Protein AF-0000000084923342 (afdb_homodimer)

InterPro domains:
  IPR000594 THIF-type NAD/FAD binding fold [PF00899] (12-264)
  IPR035985 Ubiquitin-activating enzyme-like [SSF69572] (10-257)
  IPR045886 ThiF/MoeB/HesA family [PTHR43267] (3-152)

Sequence (580 aa):
MDSDSLIRNEFARNIGLLTVEEQKRLLASRVAVAGAGGVGGIHVLTLARLGVGCFTIADHDSFDVVNISRQFGAFHSTLNRNKAQVLAEMVKDINPNAEVRVMEEGVTEDNINAFLDGVDVYVDSIDFFEIDMRRLIFNSCRAKGIYALTAAPLGFGATLQVFDPEGMSFDDYFGIDDQTPPLEKIAAFAAGLTPNPYHLSYMDASRVSFKRRTGPAVSPACTLAASLVATEIVKILTGKGELRPIPCYLQFDMLLNKVKMGKIALGAKSPSQKKKRRLIMENLLMKSEDMDSDSLIRNEFARNIGLLTVEEQKRLLASRVAVAGAGGVGGIHVLTLARLGVGCFTIADHDSFDVVNISRQFGAFHSTLNRNKAQVLAEMVKDINPNAEVRVMEEGVTEDNINAFLDGVDVYVDSIDFFEIDMRRLIFNSCRAKGIYALTAAPLGFGATLQVFDPEGMSFDDYFGIDDQTPPLEKIAAFAAGLTPNPYHLSYMDASRVSFKRRTGPAVSPACTLAASLVATEIVKILTGKGELRPIPCYLQFDMLLNKVKMGKIALGAKSPSQKKKRRLIMENLLMKSED

Secondary structure (DSSP, 8-state):
--HHHHHHTTTGGGBTTB-HHHHHHHHH-EEEEE--STTHHHHHHHHHHHT--EEEEE---B--GGGTTT-TT--GGGTTSBHHHHHHHHHHHH-TT-EEEEETT---TTTHHHHTTT-SEEEE---TT-HHHHHHHHHHHHHHT-EEEEEEEETTEEEEEEE-TTSS-HHHHHT--TTS-HHHHHHHHHHHH-SS-GGGGTS-GGG-BTTTTB----HHHHHHHHHHHHHHHHHHHH--S----TTEEEEEETTTTEEEEEE-TTGGGSHHHHHHHHHHHHHHHHHHH-/--HHHHHHTTTGGGBTTB-HHHHHHHHH-EEEEE--STTHHHHHHHHHHHT--EEEEE---B--GGGTTT-TT--GGGTTSBHHHHHHHHHHHH-TT-EEEEETT---TTTHHHHTTT-SEEEE---TT-HHHHHHHHHHHHHHT-EEEEEEEETTEEEEEEE-TTSS-HHHHHT--TTS-HHHHHHHHHHHH-SS-GGGGTS-GGG-BTTTTB----HHHHHHHHHHHHHHHHHHHH--S----TTEEEEEETTTTEEEEEE-TTGGGSHHHHHHHHHHHHHHHHHHH-

Radius of gyration: 22.82 Å; Cα contacts (8 Å, |Δi|>4): 1281; chains: 2; bounding box: 56×69×52 Å

Nearest PDB structures (foldseek):
  1zud-assembly3_1  TM=8.697E-01  e=1.879E-18  Escherichia coli K-12
  1zud-assembly2_3  TM=8.641E-01  e=1.504E-18  Escherichia coli K-12
  1zfn-assembly1_A  TM=8.541E-01  e=3.100E-18  Escherichia coli
  1zkm-assembly2_D  TM=8.697E-01  e=1.557E-17  Escherichia coli
  6yub-assembly1_A  TM=6.635E-01  e=5.884E-14  Thermochaetoides thermophila

Foldseek 3Di:
DPLVVCCVPLVVVLDPVDPSVLLVLQLVAEEEEFDQAQQNLLLLLLSLSNRRAEYEYFDQDFDDPVRVQGRPLDDPVRGPHQRQVSSVVVSCVSPVRGHYHYHNNTDDPVCLCVSCVRHQEYEYDDQLLPLVRVLVNQLVCLVVQHKYKYWDQAALKIKIAIDGSVDDGPCQQLVDDPPQDSLLSSLSSVLSRPVPRPNVVPADCVQCDPPVSDDDDGNNRSNNSSVVVSVVVSCSSRVPDDDDHPVWMWMARPVVGDIDTDGDPRRCPDPSSVVSSVVSSVVVVVVVVD/DPLVVCCVPLVVVCDPVDPSVLLVLQLVAEEEEFDQAQQNLLLLLLSLSNRRAEYEYFDQDFDDPVRVQGRPLDDPVRGPHQRQVSSVVVSCVSPVRGHYHYHNNTDDPVCLCVSCVRHQEYEYDDQLLPLVRVLVNQLVCLVVQHKYWYWDQAALKIKIAIDGSVDDGPCQQLVDDPPQDSLLSSLSSVLSRPVPRPNVVPADCVQCDPPVSDDDDGNNRSNNSSVVVSVVVSCSSRVPDDDDHPVWMWMARPVVGDIDTDGDPRRCPRPSSVVSSVVSSVVVVVVVVD

pLDDT: mean 95.87, std 6.45, range [53.84, 98.94]

Structure (mmCIF, N/CA/C/O backbone):
data_AF-0000000084923342-model_v1
#
loop_
_entity.id
_entity.type
_entity.pdbx_description
1 polymer 'ThiF family protein'
#
loop_
_atom_site.group_PDB
_atom_site.id
_atom_site.type_symbol
_atom_site.label_atom_id
_atom_site.label_alt_id
_atom_site.label_comp_id
_atom_site.label_asym_id
_atom_site.label_entity_id
_atom_site.label_seq_id
_atom_site.pdbx_PDB_ins_code
_atom_site.Cartn_x
_atom_site.Cartn_y
_atom_site.Cartn_z
_atom_site.occupancy
_atom_site.B_iso_or_equiv
_atom_site.auth_seq_id
_atom_site.auth_comp_id
_atom_site.auth_asym_id
_atom_site.auth_atom_id
_atom_site.pdbx_PDB_model_num
ATOM 1 N N . MET A 1 1 ? -26.172 11.008 -5.848 1 64.75 1 MET A N 1
ATOM 2 C CA . MET A 1 1 ? -25.391 9.93 -6.457 1 64.75 1 MET A CA 1
ATOM 3 C C . MET A 1 1 ? -26.125 8.594 -6.32 1 64.75 1 MET A C 1
ATOM 5 O O . MET A 1 1 ? -26.828 8.367 -5.336 1 64.75 1 MET A O 1
ATOM 9 N N . ASP A 1 2 ? -26.344 7.855 -7.363 1 88.62 2 ASP A N 1
ATOM 10 C CA . ASP A 1 2 ? -26.938 6.527 -7.277 1 88.62 2 ASP A CA 1
ATOM 11 C C . ASP A 1 2 ? -26 5.547 -6.578 1 88.62 2 ASP A C 1
ATOM 13 O O . ASP A 1 2 ? -25.328 4.754 -7.238 1 88.62 2 ASP A O 1
ATOM 17 N N . SER A 1 3 ? -26.031 5.59 -5.215 1 94.31 3 SER A N 1
ATOM 18 C CA . SER A 1 3 ? -25.125 4.809 -4.375 1 94.31 3 SER A CA 1
ATOM 19 C C . SER A 1 3 ? -25.359 3.312 -4.555 1 94.31 3 SER A C 1
ATOM 21 O O . SER A 1 3 ? -24.406 2.525 -4.551 1 94.31 3 SER A O 1
ATOM 23 N N . ASP A 1 4 ? -26.578 3.01 -4.758 1 96.56 4 ASP A N 1
ATOM 24 C CA . ASP A 1 4 ? -26.906 1.597 -4.91 1 96.56 4 ASP A CA 1
ATOM 25 C C . ASP A 1 4 ? -26.281 1.013 -6.168 1 96.56 4 ASP A C 1
ATOM 27 O O . ASP A 1 4 ? -25.75 -0.101 -6.141 1 96.56 4 ASP A O 1
ATOM 31 N N . SER A 1 5 ? -26.406 1.776 -7.188 1 97 5 SER A N 1
ATOM 32 C CA . SER A 1 5 ? -25.797 1.326 -8.438 1 97 5 SER A CA 1
ATOM 33 C C . SER A 1 5 ? -24.297 1.177 -8.297 1 97 5 SER A C 1
ATOM 35 O O . SER A 1 5 ? -23.719 0.19 -8.758 1 97 5 SER A O 1
ATOM 37 N N . LEU A 1 6 ? -23.625 2.113 -7.695 1 97.94 6 LEU A N 1
ATOM 38 C CA . LEU A 1 6 ? -22.188 2.068 -7.484 1 97.94 6 LEU A CA 1
ATOM 39 C C . LEU A 1 6 ? -21.797 0.848 -6.656 1 97.94 6 LEU A C 1
ATOM 41 O O . LEU A 1 6 ? -20.812 0.168 -6.965 1 97.94 6 LEU A O 1
ATOM 45 N N . ILE A 1 7 ? -22.547 0.551 -5.629 1 98.19 7 ILE A N 1
ATOM 46 C CA . ILE A 1 7 ? -22.25 -0.54 -4.707 1 98.19 7 ILE A CA 1
ATOM 47 C C . ILE A 1 7 ? -22.438 -1.88 -5.414 1 98.19 7 ILE A C 1
ATOM 49 O O . ILE A 1 7 ? -21.688 -2.828 -5.168 1 98.19 7 ILE A O 1
ATOM 53 N N . ARG A 1 8 ? -23.328 -1.934 -6.383 1 96.81 8 ARG A N 1
ATOM 54 C CA . ARG A 1 8 ? -23.609 -3.18 -7.094 1 96.81 8 ARG A CA 1
ATOM 55 C C . ARG A 1 8 ? -22.609 -3.396 -8.227 1 96.81 8 ARG A C 1
ATOM 57 O O . ARG A 1 8 ? -22.484 -4.508 -8.742 1 96.81 8 ARG A O 1
ATOM 64 N N . ASN A 1 9 ? -21.922 -2.355 -8.594 1 97.31 9 ASN A N 1
ATOM 65 C CA . ASN A 1 9 ? -21.016 -2.436 -9.727 1 97.31 9 ASN A CA 1
ATOM 66 C C . ASN A 1 9 ? -19.578 -2.133 -9.32 1 97.31 9 ASN A C 1
ATOM 68 O O . ASN A 1 9 ? -18.828 -3.039 -8.961 1 97.31 9 ASN A O 1
ATOM 72 N N . GLU A 1 10 ? -19.172 -0.876 -9.25 1 97.94 10 GLU A N 1
ATOM 73 C CA . GLU A 1 10 ? -17.781 -0.475 -9.016 1 97.94 10 GLU A CA 1
ATOM 74 C C . GLU A 1 10 ? -17.281 -0.995 -7.676 1 97.94 10 GLU A C 1
ATOM 76 O O . GLU A 1 10 ? -16.109 -1.378 -7.555 1 97.94 10 GLU A O 1
ATOM 81 N N . PHE A 1 11 ? -18.188 -1.015 -6.699 1 98.44 11 PHE A N 1
ATOM 82 C CA . PHE A 1 11 ? -17.688 -1.27 -5.352 1 98.44 11 PHE A CA 1
ATOM 83 C C . PHE A 1 11 ? -18.281 -2.559 -4.793 1 98.44 11 PHE A C 1
ATOM 85 O O . PHE A 1 11 ? -18.281 -2.771 -3.58 1 98.44 11 PHE A O 1
ATOM 92 N N . ALA A 1 12 ? -18.75 -3.42 -5.711 1 97.5 12 ALA A N 1
ATOM 93 C CA . ALA A 1 12 ? -19.391 -4.672 -5.336 1 97.5 12 ALA A CA 1
ATOM 94 C C . ALA A 1 12 ? -18.453 -5.57 -4.547 1 97.5 12 ALA A C 1
ATOM 96 O O . ALA A 1 12 ? -18.859 -6.258 -3.613 1 97.5 12 ALA A O 1
ATOM 97 N N . ARG A 1 13 ? -17.203 -5.504 -4.84 1 96.88 13 ARG A N 1
ATOM 98 C CA . ARG A 1 13 ? -16.234 -6.438 -4.273 1 96.88 13 ARG A CA 1
ATOM 99 C C . ARG A 1 13 ? -15.836 -6.027 -2.859 1 96.88 13 ARG A C 1
ATOM 101 O O . ARG A 1 13 ? -15.242 -6.816 -2.119 1 96.88 13 ARG A O 1
ATOM 108 N N . ASN A 1 14 ? -16.188 -4.797 -2.473 1 98.31 14 ASN A N 1
ATOM 109 C CA . ASN A 1 14 ? -15.961 -4.379 -1.094 1 98.31 14 ASN A CA 1
ATOM 110 C C . ASN A 1 14 ? -16.906 -5.086 -0.129 1 98.31 14 ASN A C 1
ATOM 112 O O . ASN A 1 14 ? -16.625 -5.199 1.062 1 98.31 14 ASN A O 1
ATOM 116 N N . ILE A 1 15 ? -18.109 -5.48 -0.692 1 97.81 15 ILE A N 1
ATOM 117 C CA . ILE A 1 15 ? -19.172 -6 0.147 1 97.81 15 ILE A CA 1
ATOM 118 C C . ILE A 1 15 ? -18.797 -7.387 0.667 1 97.81 15 ILE A C 1
ATOM 120 O O . ILE A 1 15 ? -18.406 -8.258 -0.107 1 97.81 15 ILE A O 1
ATOM 124 N N . GLY A 1 16 ? -18.938 -7.613 1.896 1 97.31 16 GLY A N 1
ATOM 125 C CA . GLY A 1 16 ? -18.453 -8.758 2.641 1 97.31 16 GLY A CA 1
ATOM 126 C C . GLY A 1 16 ? -17.406 -8.391 3.684 1 97.31 16 GLY A C 1
ATOM 127 O O . GLY A 1 16 ? -17.297 -9.062 4.711 1 97.31 16 GLY A O 1
ATOM 128 N N . LEU A 1 17 ? -16.641 -7.387 3.322 1 98.38 17 LEU A N 1
ATOM 129 C CA . LEU A 1 17 ? -15.742 -6.781 4.297 1 98.38 17 LEU A CA 1
ATOM 130 C C . LEU A 1 17 ? -16.328 -5.48 4.84 1 98.38 17 LEU A C 1
ATOM 132 O O . LEU A 1 17 ? -15.984 -5.059 5.949 1 98.38 17 LEU A O 1
ATOM 136 N N . LEU A 1 18 ? -17.062 -4.863 4.027 1 98.31 18 LEU A N 1
ATOM 137 C CA . LEU A 1 18 ? -17.953 -3.762 4.391 1 98.31 18 LEU A CA 1
ATOM 138 C C . LEU A 1 18 ? -19.406 -4.148 4.188 1 98.31 18 LEU A C 1
ATOM 140 O O . LEU A 1 18 ? -19.734 -4.883 3.252 1 98.31 18 LEU A O 1
ATOM 144 N N . THR A 1 19 ? -20.266 -3.686 5.07 1 97.81 19 THR A N 1
ATOM 145 C CA . THR A 1 19 ? -21.688 -3.801 4.801 1 97.81 19 THR A CA 1
ATOM 146 C C . THR A 1 19 ? -22.125 -2.764 3.775 1 97.81 19 THR A C 1
ATOM 148 O O . THR A 1 19 ? -21.406 -1.803 3.504 1 97.81 19 THR A O 1
ATOM 151 N N . VAL A 1 20 ? -23.281 -3 3.26 1 97.94 20 VAL A N 1
ATOM 152 C CA . VAL A 1 20 ? -23.844 -2.041 2.32 1 97.94 20 VAL A CA 1
ATOM 153 C C . VAL A 1 20 ? -23.969 -0.671 2.988 1 97.94 20 VAL A C 1
ATOM 155 O O . VAL A 1 20 ? -23.656 0.352 2.377 1 97.94 20 VAL A O 1
ATOM 158 N N . GLU A 1 21 ? -24.359 -0.654 4.215 1 98 21 GLU A N 1
ATOM 159 C CA . GLU A 1 21 ? -24.516 0.596 4.949 1 98 21 GLU A CA 1
ATOM 160 C C . GLU A 1 21 ? -23.188 1.288 5.164 1 98 21 GLU A C 1
ATOM 162 O O . GLU A 1 21 ? -23.078 2.51 5.035 1 98 21 GLU A O 1
ATOM 167 N N . GLU A 1 22 ? -22.234 0.546 5.52 1 98.5 22 GLU A N 1
ATOM 168 C CA . GLU A 1 22 ? -20.906 1.099 5.688 1 98.5 22 GLU A CA 1
ATOM 169 C C . GLU A 1 22 ? -20.375 1.684 4.379 1 98.5 22 GLU A C 1
ATOM 171 O O . GLU A 1 22 ? -19.766 2.756 4.371 1 98.5 22 GLU A O 1
ATOM 176 N N . GLN A 1 23 ? -20.609 1.006 3.273 1 98.69 23 GLN A N 1
ATOM 177 C CA . GLN A 1 23 ? -20.188 1.503 1.966 1 98.69 23 GLN A CA 1
ATOM 178 C C . GLN A 1 23 ? -20.922 2.797 1.611 1 98.69 23 GLN A C 1
ATOM 180 O O . GLN A 1 23 ? -20.312 3.723 1.062 1 98.69 23 GLN A O 1
ATOM 185 N N . LYS A 1 24 ? -22.172 2.826 1.906 1 98.56 24 LYS A N 1
ATOM 186 C CA . LYS A 1 24 ? -22.938 4.051 1.677 1 98.56 24 LYS A CA 1
ATOM 187 C C . LYS A 1 24 ? -22.344 5.215 2.477 1 98.56 24 LYS A C 1
ATOM 189 O O . LYS A 1 24 ? -22.281 6.344 1.984 1 98.56 24 LYS A O 1
ATOM 194 N N . ARG A 1 25 ? -21.938 4.902 3.672 1 98.5 25 ARG A N 1
ATOM 195 C CA . ARG A 1 25 ? -21.328 5.926 4.508 1 98.5 25 ARG A CA 1
ATOM 196 C C . ARG A 1 25 ? -20.047 6.449 3.873 1 98.5 25 ARG A C 1
ATOM 198 O O . ARG A 1 25 ? -19.797 7.656 3.861 1 98.5 25 ARG A O 1
ATOM 205 N N . LEU A 1 26 ? -19.234 5.586 3.365 1 98.81 26 LEU A N 1
ATOM 206 C CA . LEU A 1 26 ? -18.016 6.004 2.689 1 98.81 26 LEU A CA 1
ATOM 207 C C . LEU A 1 26 ? -18.328 6.883 1.484 1 98.81 26 LEU A C 1
ATOM 209 O O . LEU A 1 26 ? -17.719 7.934 1.296 1 98.81 26 LEU A O 1
ATOM 213 N N . LEU A 1 27 ? -19.281 6.465 0.716 1 98.75 27 LEU A N 1
ATOM 214 C CA . LEU A 1 27 ? -19.656 7.18 -0.501 1 98.75 27 LEU A CA 1
ATOM 215 C C . LEU A 1 27 ? -20.172 8.578 -0.175 1 98.75 27 LEU A C 1
ATOM 217 O O . LEU A 1 27 ? -20.016 9.5 -0.974 1 98.75 27 LEU A O 1
ATOM 221 N N . ALA A 1 28 ? -20.688 8.727 0.998 1 98.38 28 ALA A N 1
ATOM 222 C CA . ALA A 1 28 ? -21.297 9.992 1.403 1 98.38 28 ALA A CA 1
ATOM 223 C C . ALA A 1 28 ? -20.312 10.867 2.158 1 98.38 28 ALA A C 1
ATOM 225 O O . ALA A 1 28 ? -20.578 12.031 2.441 1 98.38 28 ALA A O 1
ATOM 226 N N . SER A 1 29 ? -19.156 10.352 2.473 1 98.81 29 SER A N 1
ATOM 227 C CA . SER A 1 29 ? -18.188 11.062 3.314 1 98.81 29 SER A CA 1
ATOM 228 C C . SER A 1 29 ? -17.219 11.875 2.475 1 98.81 29 SER A C 1
ATOM 230 O O . SER A 1 29 ? -16.953 11.539 1.318 1 98.81 29 SER A O 1
ATOM 232 N N . ARG A 1 30 ? -16.703 12.969 3.062 1 98.94 30 ARG A N 1
ATOM 233 C CA . ARG A 1 30 ? -15.688 13.805 2.436 1 98.94 30 ARG A CA 1
ATOM 234 C C . ARG A 1 30 ? -14.359 13.703 3.174 1 98.94 30 ARG A C 1
ATOM 236 O O . ARG A 1 30 ? -14.297 13.93 4.383 1 98.94 30 ARG A O 1
ATOM 243 N N . VAL A 1 31 ? -13.312 13.344 2.502 1 98.94 31 VAL A N 1
ATOM 244 C CA . VAL A 1 31 ? -11.953 13.281 3.025 1 98.94 31 VAL A CA 1
ATOM 245 C C . VAL A 1 31 ? -11.125 14.43 2.459 1 98.94 31 VAL A C 1
ATOM 247 O O . VAL A 1 31 ? -11.055 14.617 1.24 1 98.94 31 VAL A O 1
ATOM 250 N N . ALA A 1 32 ? -10.562 15.234 3.334 1 98.94 32 ALA A N 1
ATOM 251 C CA . ALA A 1 32 ? -9.633 16.281 2.918 1 98.94 32 ALA A CA 1
ATOM 252 C C . ALA A 1 32 ? -8.188 15.781 2.955 1 98.94 32 ALA A C 1
ATOM 254 O O . ALA A 1 32 ? -7.785 15.109 3.906 1 98.94 32 ALA A O 1
ATOM 255 N N . VAL A 1 33 ? -7.465 16.062 1.906 1 98.94 33 VAL A N 1
ATOM 256 C CA . VAL A 1 33 ? -6.062 15.672 1.797 1 98.94 33 VAL A CA 1
ATOM 257 C C . VAL A 1 33 ? -5.211 16.891 1.469 1 98.94 33 VAL A C 1
ATOM 259 O O . VAL A 1 33 ? -5.398 17.531 0.427 1 98.94 33 VAL A O 1
ATOM 262 N N . ALA A 1 34 ? -4.332 17.266 2.354 1 98.81 34 ALA A N 1
ATOM 263 C CA . ALA A 1 34 ? -3.359 18.328 2.092 1 98.81 34 ALA A CA 1
ATOM 264 C C . ALA A 1 34 ? -2.01 17.75 1.68 1 98.81 34 ALA A C 1
ATOM 266 O O . ALA A 1 34 ? -1.365 17.047 2.463 1 98.81 34 ALA A O 1
ATOM 267 N N . GLY A 1 35 ? -1.572 18.062 0.511 1 98.31 35 GLY A N 1
ATOM 268 C CA . GLY A 1 35 ? -0.416 17.422 -0.091 1 98.31 35 GLY A CA 1
ATOM 269 C C . GLY A 1 35 ? -0.785 16.266 -1.005 1 98.31 35 GLY A C 1
ATOM 270 O O . GLY A 1 35 ? -1.395 15.289 -0.564 1 98.31 35 GLY A O 1
ATOM 271 N N . ALA A 1 36 ? -0.451 16.391 -2.252 1 97.94 36 ALA A N 1
ATOM 272 C CA . ALA A 1 36 ? -0.754 15.375 -3.25 1 97.94 36 ALA A CA 1
ATOM 273 C C . ALA A 1 36 ? 0.523 14.734 -3.783 1 97.94 36 ALA A C 1
ATOM 275 O O . ALA A 1 36 ? 0.591 14.352 -4.953 1 97.94 36 ALA A O 1
ATOM 276 N N . GLY A 1 37 ? 1.553 14.68 -2.904 1 95.25 37 GLY A N 1
ATOM 277 C CA . GLY A 1 37 ? 2.859 14.188 -3.314 1 95.25 37 GLY A CA 1
ATOM 278 C C . GLY A 1 37 ? 3.092 12.734 -2.949 1 95.25 37 GLY A C 1
ATOM 279 O O . GLY A 1 37 ? 2.291 11.867 -3.299 1 95.25 37 GLY A O 1
ATOM 280 N N . GLY A 1 38 ? 4.141 12.422 -2.176 1 91.81 38 GLY A N 1
ATOM 281 C CA . GLY A 1 38 ? 4.645 11.094 -1.876 1 91.81 38 GLY A CA 1
ATOM 282 C C . GLY A 1 38 ? 3.58 10.156 -1.341 1 91.81 38 GLY A C 1
ATOM 283 O O . GLY A 1 38 ? 3.445 9.023 -1.813 1 91.81 38 GLY A O 1
ATOM 284 N N . VAL A 1 39 ? 2.848 10.625 -0.415 1 96.38 39 VAL A N 1
ATOM 285 C CA . VAL A 1 39 ? 1.843 9.727 0.135 1 96.38 39 VAL A CA 1
ATOM 286 C C . VAL A 1 39 ? 0.447 10.203 -0.256 1 96.38 39 VAL A C 1
ATOM 288 O O . VAL A 1 39 ? -0.495 9.406 -0.319 1 96.38 39 VAL A O 1
ATOM 291 N N . GLY A 1 40 ? 0.278 11.461 -0.609 1 98.5 40 GLY A N 1
ATOM 292 C CA . GLY A 1 40 ? -1.039 11.992 -0.912 1 98.5 40 GLY A CA 1
ATOM 293 C C . GLY A 1 40 ? -1.711 11.305 -2.082 1 98.5 40 GLY A C 1
ATOM 294 O O . GLY A 1 40 ? -2.9 10.984 -2.023 1 98.5 40 GLY A O 1
ATOM 295 N N . GLY A 1 41 ? -0.97 11.133 -3.137 1 98.69 41 GLY A N 1
ATOM 296 C CA . GLY A 1 41 ? -1.519 10.492 -4.316 1 98.69 41 GLY A CA 1
ATOM 297 C C . GLY A 1 41 ? -2.059 9.102 -4.039 1 98.69 41 GLY A C 1
ATOM 298 O O . GLY A 1 41 ? -3.219 8.805 -4.336 1 98.69 41 GLY A O 1
ATOM 299 N N . ILE A 1 42 ? -1.225 8.25 -3.398 1 98.81 42 ILE A N 1
ATOM 300 C CA . ILE A 1 42 ? -1.625 6.863 -3.172 1 98.81 42 ILE A CA 1
ATOM 301 C C . ILE A 1 42 ? -2.678 6.809 -2.066 1 98.81 42 ILE A C 1
ATOM 303 O O . ILE A 1 42 ? -3.555 5.938 -2.08 1 98.81 42 ILE A O 1
ATOM 307 N N . HIS A 1 43 ? -2.732 7.758 -1.104 1 98.88 43 HIS A N 1
ATOM 308 C CA . HIS A 1 43 ? -3.855 7.871 -0.181 1 98.88 43 HIS A CA 1
ATOM 309 C C . HIS A 1 43 ? -5.168 8.062 -0.932 1 98.88 43 HIS A C 1
ATOM 311 O O . HIS A 1 43 ? -6.109 7.281 -0.751 1 98.88 43 HIS A O 1
ATOM 317 N N . VAL A 1 44 ? -5.172 9.055 -1.801 1 98.94 44 VAL A N 1
ATOM 318 C CA . VAL A 1 44 ? -6.383 9.461 -2.508 1 98.94 44 VAL A CA 1
ATOM 319 C C . VAL A 1 44 ? -6.875 8.312 -3.387 1 98.94 44 VAL A C 1
ATOM 321 O O . VAL A 1 44 ? -8.055 7.961 -3.357 1 98.94 44 VAL A O 1
ATOM 324 N N . LEU A 1 45 ? -5.988 7.699 -4.09 1 98.94 45 LEU A N 1
ATOM 325 C CA . LEU A 1 45 ? -6.379 6.648 -5.023 1 98.94 45 LEU A CA 1
ATOM 326 C C . LEU A 1 45 ? -6.867 5.41 -4.281 1 98.94 45 LEU A C 1
ATOM 328 O O . LEU A 1 45 ? -7.828 4.766 -4.703 1 98.94 45 LEU A O 1
ATOM 332 N N . THR A 1 46 ? -6.219 5.062 -3.18 1 98.94 46 THR A N 1
ATOM 333 C CA . THR A 1 46 ? -6.641 3.924 -2.371 1 98.94 46 THR A CA 1
ATOM 334 C C . THR A 1 46 ? -8.023 4.164 -1.773 1 98.94 46 THR A C 1
ATOM 336 O O . THR A 1 46 ? -8.875 3.275 -1.79 1 98.94 46 THR A O 1
ATOM 339 N N . LEU A 1 47 ? -8.258 5.348 -1.318 1 98.94 47 LEU A N 1
ATOM 340 C CA . LEU A 1 47 ? -9.531 5.707 -0.712 1 98.94 47 LEU A CA 1
ATOM 341 C C . LEU A 1 47 ? -10.633 5.781 -1.767 1 98.94 47 LEU A C 1
ATOM 343 O O . LEU A 1 47 ? -11.766 5.359 -1.519 1 98.94 47 LEU A O 1
ATOM 347 N N . ALA A 1 48 ? -10.273 6.344 -2.926 1 98.94 48 ALA A N 1
ATOM 348 C CA . ALA A 1 48 ? -11.25 6.395 -4.012 1 98.94 48 ALA A CA 1
ATOM 349 C C . ALA A 1 48 ? -11.703 4.992 -4.406 1 98.94 48 ALA A C 1
ATOM 351 O O . ALA A 1 48 ? -12.898 4.75 -4.602 1 98.94 48 ALA A O 1
ATOM 352 N N . ARG A 1 49 ? -10.781 4.098 -4.469 1 98.88 49 ARG A N 1
ATOM 353 C CA . ARG A 1 49 ? -11.094 2.723 -4.836 1 98.88 49 ARG A CA 1
ATOM 354 C C . ARG A 1 49 ? -11.883 2.023 -3.73 1 98.88 49 ARG A C 1
ATOM 356 O O . ARG A 1 49 ? -12.688 1.134 -4.004 1 98.88 49 ARG A O 1
ATOM 363 N N . LEU A 1 50 ? -11.68 2.469 -2.531 1 98.69 50 LEU A N 1
ATOM 364 C CA . LEU A 1 50 ? -12.414 1.919 -1.399 1 98.69 50 LEU A CA 1
ATOM 365 C C . LEU A 1 50 ? -13.859 2.408 -1.402 1 98.69 50 LEU A C 1
ATOM 367 O O . LEU A 1 50 ? -14.703 1.859 -0.694 1 98.69 50 LEU A O 1
ATOM 371 N N . GLY A 1 51 ? -14.125 3.467 -2.152 1 98.69 51 GLY A N 1
ATOM 372 C CA . GLY A 1 51 ? -15.492 3.951 -2.289 1 98.69 51 GLY A CA 1
ATOM 373 C C . GLY A 1 51 ? -15.758 5.223 -1.506 1 98.69 51 GLY A C 1
ATOM 374 O O . GLY A 1 51 ? -16.906 5.512 -1.148 1 98.69 51 GLY A O 1
ATOM 375 N N . VAL A 1 52 ? -14.758 5.969 -1.126 1 98.88 52 VAL A N 1
ATOM 376 C CA . VAL A 1 52 ? -14.977 7.328 -0.641 1 98.88 52 VAL A CA 1
ATOM 377 C C . VAL A 1 52 ? -15.531 8.195 -1.769 1 98.88 52 VAL A C 1
ATOM 379 O O . VAL A 1 52 ? -15.008 8.188 -2.885 1 98.88 52 VAL A O 1
ATOM 382 N N . GLY A 1 53 ? -16.531 8.992 -1.479 1 98.69 53 GLY A N 1
ATOM 383 C CA . GLY A 1 53 ? -17.266 9.625 -2.572 1 98.69 53 GLY A CA 1
ATOM 384 C C . GLY A 1 53 ? -16.906 11.086 -2.762 1 98.69 53 GLY A C 1
ATOM 385 O O . GLY A 1 53 ? -17.188 11.664 -3.812 1 98.69 53 GLY A O 1
ATOM 386 N N . CYS A 1 54 ? -16.328 11.703 -1.72 1 98.88 54 CYS A N 1
ATOM 387 C CA . CYS A 1 54 ? -16.031 13.125 -1.788 1 98.88 54 CYS A CA 1
ATOM 388 C C . CYS A 1 54 ? -14.609 13.398 -1.304 1 98.88 54 CYS A C 1
ATOM 390 O O . CYS A 1 54 ? -14.156 12.797 -0.327 1 98.88 54 CYS A O 1
ATOM 392 N N . PHE A 1 55 ? -13.945 14.328 -2.061 1 98.94 55 PHE A N 1
ATOM 393 C CA . PHE A 1 55 ? -12.586 14.703 -1.687 1 98.94 55 PHE A CA 1
ATOM 394 C C . PHE A 1 55 ? -12.398 16.219 -1.743 1 98.94 55 PHE A C 1
ATOM 396 O O . PHE A 1 55 ? -13.047 16.891 -2.543 1 98.94 55 PHE A O 1
ATOM 403 N N . THR A 1 56 ? -11.625 16.766 -0.869 1 98.94 56 THR A N 1
ATOM 404 C CA . THR A 1 56 ? -10.945 18.047 -1.006 1 98.94 56 THR A CA 1
ATOM 405 C C . THR A 1 56 ? -9.43 17.859 -1.047 1 98.94 56 THR A C 1
ATOM 407 O O . THR A 1 56 ? -8.836 17.406 -0.069 1 98.94 56 THR A O 1
ATOM 410 N N . ILE A 1 57 ? -8.844 18.156 -2.197 1 98.94 57 ILE A N 1
ATOM 411 C CA . ILE A 1 57 ? -7.418 17.906 -2.395 1 98.94 57 ILE A CA 1
ATOM 412 C C . ILE A 1 57 ? -6.688 19.234 -2.6 1 98.94 57 ILE A C 1
ATOM 414 O O . ILE A 1 57 ? -7.059 20.016 -3.471 1 98.94 57 ILE A O 1
ATOM 418 N N . ALA A 1 58 ? -5.688 19.453 -1.766 1 98.88 58 ALA A N 1
ATOM 419 C CA . ALA A 1 58 ? -4.941 20.703 -1.84 1 98.88 58 ALA A CA 1
ATOM 420 C C . ALA A 1 58 ? -3.461 20.453 -2.102 1 98.88 58 ALA A C 1
ATOM 422 O O . ALA A 1 58 ? -2.824 19.672 -1.386 1 98.88 58 ALA A O 1
ATOM 423 N N . ASP A 1 59 ? -2.896 21.016 -3.105 1 98.62 59 ASP A N 1
ATOM 424 C CA . ASP A 1 59 ? -1.472 21.031 -3.428 1 98.62 59 ASP A CA 1
ATOM 425 C C . ASP A 1 59 ? -1.135 22.141 -4.418 1 98.62 59 ASP A C 1
ATOM 427 O O . ASP A 1 59 ? -1.802 22.281 -5.441 1 98.62 59 ASP A O 1
ATOM 431 N N . HIS A 1 60 ? -0.108 22.875 -4.145 1 97.81 60 HIS A N 1
ATOM 432 C CA . HIS A 1 60 ? 0.223 24 -5.023 1 97.81 60 HIS A CA 1
ATOM 433 C C . HIS A 1 60 ? 1.308 23.609 -6.023 1 97.81 60 HIS A C 1
ATOM 435 O O . HIS A 1 60 ? 1.628 24.375 -6.93 1 97.81 60 HIS A O 1
ATOM 441 N N . ASP A 1 61 ? 1.906 22.406 -5.887 1 97.81 61 ASP A N 1
ATOM 442 C CA . ASP A 1 61 ? 3.037 22.016 -6.719 1 97.81 61 ASP A CA 1
ATOM 443 C C . ASP A 1 61 ? 2.566 21.281 -7.98 1 97.81 61 ASP A C 1
ATOM 445 O O . ASP A 1 61 ? 1.434 20.812 -8.039 1 97.81 61 ASP A O 1
ATOM 449 N N . SER A 1 62 ? 3.465 21.266 -8.938 1 98.69 62 SER A N 1
ATOM 450 C CA . SER A 1 62 ? 3.312 20.453 -10.133 1 98.69 62 SER A CA 1
ATOM 451 C C . SER A 1 62 ? 4.238 19.234 -10.094 1 98.69 62 SER A C 1
ATOM 453 O O . SER A 1 62 ? 5.23 19.234 -9.359 1 98.69 62 SER A O 1
ATOM 455 N N . PHE A 1 63 ? 3.891 18.234 -10.859 1 98.75 63 PHE A N 1
ATOM 456 C CA . PHE A 1 63 ? 4.734 17.047 -10.898 1 98.75 63 PHE A CA 1
ATOM 457 C C . PHE A 1 63 ? 6.035 17.328 -11.641 1 98.75 63 PHE A C 1
ATOM 459 O O . PHE A 1 63 ? 6.027 18 -12.68 1 98.75 63 PHE A O 1
ATOM 466 N N . ASP A 1 64 ? 7.047 16.875 -11.031 1 98.25 64 ASP A N 1
ATOM 467 C CA . ASP A 1 64 ? 8.383 16.875 -11.617 1 98.25 64 ASP A CA 1
ATOM 468 C C . ASP A 1 64 ? 8.898 15.453 -11.812 1 98.25 64 ASP A C 1
ATOM 470 O O . ASP A 1 64 ? 8.344 14.508 -11.266 1 98.25 64 ASP A O 1
ATOM 474 N N . VAL A 1 65 ? 9.906 15.297 -12.609 1 98.06 65 VAL A N 1
ATOM 475 C CA . VAL A 1 65 ? 10.422 13.984 -12.977 1 98.06 65 VAL A CA 1
ATOM 476 C C . VAL A 1 65 ? 10.906 13.25 -11.727 1 98.06 65 VAL A C 1
ATOM 478 O O . VAL A 1 65 ? 10.781 12.031 -11.633 1 98.06 65 VAL A O 1
ATOM 481 N N . VAL A 1 66 ? 11.406 13.969 -10.703 1 97.19 66 VAL A N 1
ATOM 482 C CA . VAL A 1 66 ? 11.961 13.359 -9.5 1 97.19 66 VAL A CA 1
ATOM 483 C C . VAL A 1 66 ? 10.836 12.773 -8.648 1 97.19 66 VAL A C 1
ATOM 485 O O . VAL A 1 66 ? 11.094 12.023 -7.703 1 97.19 66 VAL A O 1
ATOM 488 N N . ASN A 1 67 ? 9.547 13.141 -9 1 98.19 67 ASN A N 1
ATOM 489 C CA . ASN A 1 67 ? 8.406 12.656 -8.227 1 98.19 67 ASN A CA 1
ATOM 490 C C . ASN A 1 67 ? 7.984 11.258 -8.664 1 98.19 67 ASN A C 1
ATOM 492 O O . ASN A 1 67 ? 7.254 10.578 -7.945 1 98.19 67 ASN A O 1
ATOM 496 N N . ILE A 1 68 ? 8.453 10.758 -9.766 1 98.25 68 ILE A N 1
ATOM 497 C CA . ILE A 1 68 ? 7.953 9.555 -10.438 1 98.25 68 ILE A CA 1
ATOM 498 C C . ILE A 1 68 ? 8.242 8.328 -9.586 1 98.25 68 ILE A C 1
ATOM 500 O O . ILE A 1 68 ? 7.449 7.383 -9.555 1 98.25 68 ILE A O 1
ATOM 504 N N . SER A 1 69 ? 9.273 8.375 -8.773 1 98.44 69 SER A N 1
ATOM 505 C CA . SER A 1 69 ? 9.773 7.207 -8.055 1 98.44 69 SER A CA 1
ATOM 506 C C . SER A 1 69 ? 8.797 6.77 -6.965 1 98.44 69 SER A C 1
ATOM 508 O O . SER A 1 69 ? 8.836 5.625 -6.508 1 98.44 69 SER A O 1
ATOM 510 N N . ARG A 1 70 ? 7.895 7.73 -6.578 1 98.25 70 ARG A N 1
ATOM 511 C CA . ARG A 1 70 ? 7.121 7.316 -5.418 1 98.25 70 ARG A CA 1
ATOM 512 C C . ARG A 1 70 ? 5.75 7.988 -5.402 1 98.25 70 ARG A C 1
ATOM 514 O O . ARG A 1 70 ? 4.895 7.648 -4.582 1 98.25 70 ARG A O 1
ATOM 521 N N . GLN A 1 71 ? 5.539 8.992 -6.258 1 98.62 71 GLN A N 1
ATOM 522 C CA . GLN A 1 71 ? 4.258 9.695 -6.238 1 98.62 71 GLN A CA 1
ATOM 523 C C . GLN A 1 71 ? 3.305 9.125 -7.289 1 98.62 71 GLN A C 1
ATOM 525 O O . GLN A 1 71 ? 3.566 9.219 -8.492 1 98.62 71 GLN A O 1
ATOM 530 N N . PHE A 1 72 ? 2.184 8.531 -6.934 1 98.12 72 PHE A N 1
ATOM 531 C CA . PHE A 1 72 ? 1.324 7.699 -7.766 1 98.12 72 PHE A CA 1
ATOM 532 C C . PHE A 1 72 ? 0.478 8.555 -8.703 1 98.12 72 PHE A C 1
ATOM 534 O O . PHE A 1 72 ? -0.229 8.031 -9.562 1 98.12 72 PHE A O 1
ATOM 541 N N . GLY A 1 73 ? 0.571 9.781 -8.773 1 98.31 73 GLY A N 1
ATOM 542 C CA . GLY A 1 73 ? 0.009 10.656 -9.781 1 98.31 73 GLY A CA 1
ATOM 543 C C . GLY A 1 73 ? 1.03 11.125 -10.805 1 98.31 73 GLY A C 1
ATOM 544 O O . GLY A 1 73 ? 0.672 11.719 -11.82 1 98.31 73 GLY A O 1
ATOM 545 N N . ALA A 1 74 ? 2.268 10.828 -10.531 1 98.81 74 ALA A N 1
ATOM 546 C CA . ALA A 1 74 ? 3.357 11.297 -11.391 1 98.81 74 ALA A CA 1
ATOM 547 C C . ALA A 1 74 ? 3.633 10.305 -12.516 1 98.81 74 ALA A C 1
ATOM 549 O O . ALA A 1 74 ? 4.02 9.156 -12.258 1 98.81 74 ALA A O 1
ATOM 550 N N . PHE A 1 75 ? 3.426 10.633 -13.688 1 98.75 75 PHE A N 1
ATOM 551 C CA . PHE A 1 75 ? 3.756 9.977 -14.945 1 98.75 75 PHE A CA 1
ATOM 552 C C . PHE A 1 75 ? 4.418 10.953 -15.914 1 98.75 75 PHE A C 1
ATOM 554 O O . PHE A 1 75 ? 4.352 12.172 -15.711 1 98.75 75 PHE A O 1
ATOM 561 N N . HIS A 1 76 ? 5.129 10.391 -16.891 1 98.75 76 HIS A N 1
ATOM 562 C CA . HIS A 1 76 ? 5.672 11.297 -17.891 1 98.75 76 HIS A CA 1
ATOM 563 C C . HIS A 1 76 ? 4.566 12.109 -18.562 1 98.75 76 HIS A C 1
ATOM 565 O O . HIS A 1 76 ? 4.766 13.281 -18.891 1 98.75 76 HIS A O 1
ATOM 571 N N . SER A 1 77 ? 3.391 11.547 -18.609 1 98.75 77 SER A N 1
ATOM 572 C CA . SER A 1 77 ? 2.26 12.211 -19.266 1 98.75 77 SER A CA 1
ATOM 573 C C . SER A 1 77 ? 1.657 13.281 -18.359 1 98.75 77 SER A C 1
ATOM 575 O O . SER A 1 77 ? 0.856 14.102 -18.812 1 98.75 77 SER A O 1
ATOM 577 N N . THR A 1 78 ? 2.014 13.32 -17.062 1 98.81 78 THR A N 1
ATOM 578 C CA . THR A 1 78 ? 1.409 14.289 -16.156 1 98.81 78 THR A CA 1
ATOM 579 C C . THR A 1 78 ? 2.447 15.297 -15.672 1 98.81 78 THR A C 1
ATOM 581 O O . THR A 1 78 ? 2.152 16.141 -14.82 1 98.81 78 THR A O 1
ATOM 584 N N . LEU A 1 79 ? 3.693 15.234 -16.203 1 98.75 79 LEU A N 1
ATOM 585 C CA . LEU A 1 79 ? 4.73 16.188 -15.82 1 98.75 79 LEU A CA 1
ATOM 586 C C . LEU A 1 79 ? 4.262 17.625 -16.047 1 98.75 79 LEU A C 1
ATOM 588 O O . LEU A 1 79 ? 3.59 17.906 -17.047 1 98.75 79 LEU A O 1
ATOM 592 N N . ASN A 1 80 ? 4.543 18.531 -15.062 1 98.75 80 ASN A N 1
ATOM 593 C CA . ASN A 1 80 ? 4.289 19.969 -15.109 1 98.75 80 ASN A CA 1
ATOM 594 C C . ASN A 1 80 ? 2.811 20.281 -14.914 1 98.75 80 ASN A C 1
ATOM 596 O O . ASN A 1 80 ? 2.393 21.438 -15.055 1 98.75 80 ASN A O 1
ATOM 600 N N . ARG A 1 81 ? 2.031 19.297 -14.609 1 98.81 81 ARG A N 1
ATOM 601 C CA . ARG A 1 81 ? 0.634 19.516 -14.25 1 98.81 81 ARG A CA 1
ATOM 602 C C . ARG A 1 81 ? 0.466 19.594 -12.742 1 98.81 81 ARG A C 1
ATOM 604 O O . ARG A 1 81 ? 1.212 18.969 -11.992 1 98.81 81 ARG A O 1
ATOM 611 N N . ASN A 1 82 ? -0.477 20.391 -12.32 1 98.88 82 ASN A N 1
ATOM 612 C CA . ASN A 1 82 ? -0.738 20.531 -10.898 1 98.88 82 ASN A CA 1
ATOM 613 C C . ASN A 1 82 ? -1.096 19.188 -10.266 1 98.88 82 ASN A C 1
ATOM 615 O O . ASN A 1 82 ? -1.939 18.453 -10.789 1 98.88 82 ASN A O 1
ATOM 619 N N . LYS A 1 83 ? -0.458 18.906 -9.164 1 98.81 83 LYS A N 1
ATOM 620 C CA . LYS A 1 83 ? -0.602 17.609 -8.516 1 98.81 83 LYS A CA 1
ATOM 621 C C . LYS A 1 83 ? -2.049 17.359 -8.102 1 98.81 83 LYS A C 1
ATOM 623 O O . LYS A 1 83 ? -2.586 16.266 -8.328 1 98.81 83 LYS A O 1
ATOM 628 N N . ALA A 1 84 ? -2.68 18.312 -7.488 1 98.88 84 ALA A N 1
ATOM 629 C CA . ALA A 1 84 ? -4.047 18.156 -7.004 1 98.88 84 ALA A CA 1
ATOM 630 C C . ALA A 1 84 ? -5.02 17.938 -8.164 1 98.88 84 ALA A C 1
ATOM 632 O O . ALA A 1 84 ? -5.934 17.109 -8.07 1 98.88 84 ALA A O 1
ATOM 633 N N . GLN A 1 85 ? -4.812 18.609 -9.227 1 98.88 85 GLN A N 1
ATOM 634 C CA . GLN A 1 85 ? -5.668 18.5 -10.398 1 98.88 85 GLN A CA 1
ATOM 635 C C . GLN A 1 85 ? -5.559 17.109 -11.023 1 98.88 85 GLN A C 1
ATOM 637 O O . GLN A 1 85 ? -6.57 16.516 -11.406 1 98.88 85 GLN A O 1
ATOM 642 N N . VAL A 1 86 ? -4.344 16.641 -11.156 1 98.88 86 VAL A N 1
ATOM 643 C CA . VAL A 1 86 ? -4.109 15.328 -11.734 1 98.88 86 VAL A CA 1
ATOM 644 C C . VAL A 1 86 ? -4.828 14.266 -10.906 1 98.88 86 VAL A C 1
ATOM 646 O O . VAL A 1 86 ? -5.508 13.398 -11.453 1 98.88 86 VAL A O 1
ATOM 649 N N . LEU A 1 87 ? -4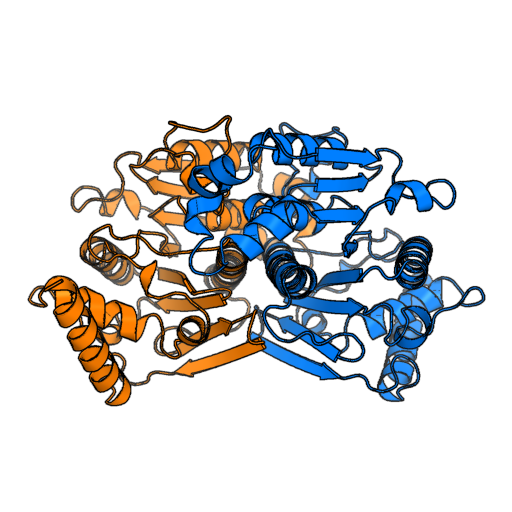.719 14.352 -9.586 1 98.88 87 LEU A N 1
ATOM 650 C CA . LEU A 1 87 ? -5.344 13.359 -8.727 1 98.88 87 LEU A CA 1
ATOM 651 C C . LEU A 1 87 ? -6.863 13.453 -8.797 1 98.88 87 LEU A C 1
ATOM 653 O O . LEU A 1 87 ? -7.555 12.438 -8.734 1 98.88 87 LEU A O 1
ATOM 657 N N . ALA A 1 88 ? -7.367 14.656 -8.891 1 98.94 88 ALA A N 1
ATOM 658 C CA . ALA A 1 88 ? -8.812 14.836 -9.047 1 98.94 88 ALA A CA 1
ATOM 659 C C . ALA A 1 88 ? -9.312 14.125 -10.305 1 98.94 88 ALA A C 1
ATOM 661 O O . ALA A 1 88 ? -10.359 13.469 -10.281 1 98.94 88 ALA A O 1
ATOM 662 N N . GLU A 1 89 ? -8.594 14.273 -11.391 1 98.88 89 GLU A N 1
ATOM 663 C CA . GLU A 1 89 ? -8.945 13.617 -12.648 1 98.88 89 GLU A CA 1
ATOM 664 C C . GLU A 1 89 ? -8.906 12.094 -12.508 1 98.88 89 GLU A C 1
ATOM 666 O O . GLU A 1 89 ? -9.781 11.398 -13.023 1 98.88 89 GLU A O 1
ATOM 671 N N . MET A 1 90 ? -7.938 11.617 -11.805 1 98.88 90 MET A N 1
ATOM 672 C CA . MET A 1 90 ? -7.824 10.18 -11.602 1 98.88 90 MET A CA 1
ATOM 673 C C . MET A 1 90 ? -8.977 9.656 -10.75 1 98.88 90 MET A C 1
ATOM 675 O O . MET A 1 90 ? -9.523 8.586 -11.023 1 98.88 90 MET A O 1
ATOM 679 N N . VAL A 1 91 ? -9.336 10.43 -9.734 1 98.94 91 VAL A N 1
ATOM 680 C CA . VAL A 1 91 ? -10.461 10.047 -8.891 1 98.94 91 VAL A CA 1
ATOM 681 C C . VAL A 1 91 ? -11.742 9.977 -9.719 1 98.94 91 VAL A C 1
ATOM 683 O O . VAL A 1 91 ? -12.516 9.023 -9.609 1 98.94 91 VAL A O 1
ATOM 686 N N . LYS A 1 92 ? -11.922 10.922 -10.555 1 98.88 92 LYS A N 1
ATOM 687 C CA . LYS A 1 92 ? -13.117 10.969 -11.406 1 98.88 92 LYS A CA 1
ATOM 688 C C . LYS A 1 92 ? -13.125 9.82 -12.406 1 98.88 92 LYS A C 1
ATOM 690 O O . LYS A 1 92 ? -14.188 9.344 -12.812 1 98.88 92 LYS A O 1
ATOM 695 N N . ASP A 1 93 ? -11.938 9.383 -12.805 1 98.88 93 ASP A N 1
ATOM 696 C CA . ASP A 1 93 ? -11.828 8.25 -13.711 1 98.88 93 ASP A CA 1
ATOM 697 C C . ASP A 1 93 ? -12.094 6.934 -12.977 1 98.88 93 ASP A C 1
ATOM 699 O O . ASP A 1 93 ? -12.422 5.922 -13.602 1 98.88 93 ASP A O 1
ATOM 703 N N . ILE A 1 94 ? -11.969 6.902 -11.672 1 98.75 94 ILE A N 1
ATOM 704 C CA . ILE A 1 94 ? -12.328 5.758 -10.844 1 98.75 94 ILE A CA 1
ATOM 705 C C . ILE A 1 94 ? -13.828 5.766 -10.57 1 98.75 94 ILE A C 1
ATOM 707 O O . ILE A 1 94 ? -14.5 4.746 -10.734 1 98.75 94 ILE A O 1
ATOM 711 N N . ASN A 1 95 ? -14.336 6.891 -10.195 1 98.5 95 ASN A N 1
ATOM 712 C CA . ASN A 1 95 ? -15.75 7.113 -9.906 1 98.5 95 ASN A CA 1
ATOM 713 C C . ASN A 1 95 ? -16.234 8.438 -10.492 1 98.5 95 ASN A C 1
ATOM 715 O O . ASN A 1 95 ? -16.109 9.484 -9.859 1 98.5 95 ASN A O 1
ATOM 719 N N . PRO A 1 96 ? -16.844 8.367 -11.609 1 98.12 96 PRO A N 1
ATOM 720 C CA . PRO A 1 96 ? -17.312 9.594 -12.273 1 98.12 96 PRO A CA 1
ATOM 721 C C . PRO A 1 96 ? -18.297 10.391 -11.422 1 98.12 96 PRO A C 1
ATOM 723 O O . PRO A 1 96 ? -18.5 11.578 -11.664 1 98.12 96 PRO A O 1
ATOM 726 N N . ASN A 1 97 ? -18.875 9.797 -10.398 1 97.62 97 ASN A N 1
ATOM 727 C CA . ASN A 1 97 ? -19.859 10.453 -9.539 1 97.62 97 ASN A CA 1
ATOM 728 C C . ASN A 1 97 ? -19.203 11.094 -8.328 1 97.62 97 ASN A C 1
ATOM 730 O O . ASN A 1 97 ? -19.859 11.773 -7.539 1 97.62 97 ASN A O 1
ATOM 734 N N . ALA A 1 98 ? -17.938 10.898 -8.164 1 98.56 98 ALA A N 1
ATOM 735 C CA . ALA A 1 98 ? -17.25 11.469 -7.008 1 98.56 98 ALA A CA 1
ATOM 736 C C . ALA A 1 98 ? -17.266 12.992 -7.059 1 98.56 98 ALA A C 1
ATOM 738 O O . ALA A 1 98 ? -17.234 13.586 -8.141 1 98.56 98 ALA A O 1
ATOM 739 N N . GLU A 1 99 ? -17.359 13.609 -5.926 1 98.69 99 GLU A N 1
ATOM 740 C CA . GLU A 1 99 ? -17.219 15.055 -5.793 1 98.69 99 GLU A CA 1
ATOM 741 C C . GLU A 1 99 ? -15.82 15.438 -5.328 1 98.69 99 GLU A C 1
ATOM 743 O O . GLU A 1 99 ? -15.414 15.094 -4.219 1 98.69 99 GLU A O 1
ATOM 748 N N . VAL A 1 100 ? -15.109 16.18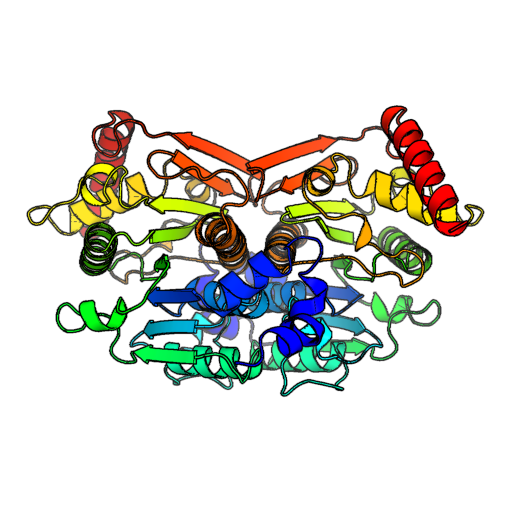8 -6.18 1 98.88 100 VAL A N 1
ATOM 749 C CA . VAL A 1 100 ? -13.734 16.531 -5.836 1 98.88 100 VAL A CA 1
ATOM 750 C C . VAL A 1 100 ? -13.547 18.047 -5.887 1 98.88 100 VAL A C 1
ATOM 752 O O . VAL A 1 100 ? -13.758 18.672 -6.934 1 98.88 100 VAL A O 1
ATOM 755 N N . ARG A 1 101 ? -13.234 18.594 -4.738 1 98.88 101 ARG A N 1
ATOM 756 C CA . ARG A 1 101 ? -12.781 19.984 -4.656 1 98.88 101 ARG A CA 1
ATOM 757 C C . ARG A 1 101 ? -11.258 20.078 -4.75 1 98.88 101 ARG A C 1
ATOM 759 O O . ARG A 1 101 ? -10.547 19.391 -4.016 1 98.88 101 ARG A O 1
ATOM 766 N N . VAL A 1 102 ? -10.82 20.891 -5.672 1 98.88 102 VAL A N 1
ATOM 767 C CA . VAL A 1 102 ? -9.383 21.047 -5.875 1 98.88 102 VAL A CA 1
ATOM 768 C C . VAL A 1 102 ? -8.93 22.422 -5.402 1 98.88 102 VAL A C 1
ATOM 770 O O . VAL A 1 102 ? -9.523 23.438 -5.777 1 98.88 102 VAL A O 1
ATOM 773 N N . MET A 1 103 ? -7.938 22.438 -4.59 1 98.69 103 MET A N 1
ATOM 774 C CA . MET A 1 103 ? -7.309 23.672 -4.145 1 98.69 103 MET A CA 1
ATOM 775 C C . MET A 1 103 ? -5.875 23.766 -4.652 1 98.69 103 MET A C 1
ATOM 777 O O . MET A 1 103 ? -4.934 23.438 -3.926 1 98.69 103 MET A O 1
ATOM 781 N N . GLU A 1 104 ? -5.695 24.406 -5.789 1 98.19 104 GLU A N 1
ATOM 782 C CA . GLU A 1 104 ? -4.41 24.422 -6.477 1 98.19 104 GLU A CA 1
ATOM 783 C C . GLU A 1 104 ? -3.424 25.359 -5.773 1 98.19 104 GLU A C 1
ATOM 785 O O . GLU A 1 104 ? -2.213 25.266 -5.984 1 98.19 104 GLU A O 1
ATOM 790 N N . GLU A 1 105 ? -3.932 26.219 -4.965 1 97.31 105 GLU A N 1
ATOM 791 C CA . GLU A 1 105 ? -3.064 27.156 -4.242 1 97.31 105 GLU A CA 1
ATOM 792 C C . GLU A 1 105 ? -2.535 26.516 -2.955 1 97.31 105 GLU A C 1
ATOM 794 O O . GLU A 1 105 ? -1.702 27.109 -2.266 1 97.31 105 GLU A O 1
ATOM 799 N N . GLY A 1 106 ? -2.949 25.297 -2.674 1 97.88 106 GLY A N 1
ATOM 800 C CA . GLY A 1 106 ? -2.627 24.703 -1.389 1 97.88 106 GLY A CA 1
ATOM 801 C C . GLY A 1 106 ? -3.484 25.219 -0.253 1 97.88 106 GLY A C 1
ATOM 802 O O . GLY A 1 106 ? -4.523 25.844 -0.488 1 97.88 106 GLY A O 1
ATOM 803 N N . VAL A 1 107 ? -3.141 24.859 0.919 1 98.31 107 VAL A N 1
ATOM 804 C CA . VAL A 1 107 ? -3.836 25.344 2.107 1 98.31 107 VAL A CA 1
ATOM 805 C C . VAL A 1 107 ? -3.119 26.562 2.666 1 98.31 107 VAL A C 1
ATOM 807 O O . VAL A 1 107 ? -1.888 26.594 2.734 1 98.31 107 VAL A O 1
ATOM 810 N N . THR A 1 108 ? -3.855 27.547 2.984 1 97.38 108 THR A N 1
ATOM 811 C CA . THR A 1 108 ? -3.352 28.75 3.619 1 97.38 108 THR A CA 1
ATOM 812 C C . THR A 1 108 ? -4.219 29.141 4.816 1 97.38 108 THR A C 1
ATOM 814 O O . THR A 1 108 ? -5.277 28.547 5.039 1 97.38 108 THR A O 1
ATOM 817 N N . GLU A 1 109 ? -3.725 30.078 5.574 1 97.06 109 GLU A N 1
ATOM 818 C CA . GLU A 1 109 ? -4.512 30.578 6.695 1 97.06 109 GLU A CA 1
ATOM 819 C C . GLU A 1 109 ? -5.848 31.156 6.223 1 97.06 109 GLU A C 1
ATOM 821 O O . GLU A 1 109 ? -6.855 31.047 6.926 1 97.06 109 GLU A O 1
ATOM 826 N N . ASP A 1 110 ? -5.844 31.625 5.062 1 97.56 110 ASP A N 1
ATOM 827 C CA . ASP A 1 110 ? -7.023 32.312 4.543 1 97.56 110 ASP A CA 1
ATOM 828 C C . ASP A 1 110 ? -8.062 31.328 4.035 1 97.56 110 ASP A C 1
ATOM 830 O O . ASP A 1 110 ? -9.258 31.641 4 1 97.56 110 ASP A O 1
ATOM 834 N N . ASN A 1 111 ? -7.625 30.141 3.66 1 98.19 111 ASN A N 1
ATOM 835 C CA . ASN A 1 111 ? -8.586 29.25 3 1 98.19 111 ASN A CA 1
ATOM 836 C C . ASN A 1 111 ? -8.805 27.969 3.789 1 98.19 111 ASN A C 1
ATOM 838 O O . ASN A 1 111 ? -9.445 27.031 3.301 1 98.19 111 ASN A O 1
ATOM 842 N N . ILE A 1 112 ? -8.242 27.906 4.945 1 98.38 112 ILE A N 1
ATOM 843 C CA . ILE A 1 112 ? -8.281 26.688 5.746 1 98.38 112 ILE A CA 1
ATOM 844 C C . ILE A 1 112 ? -9.734 26.344 6.066 1 98.38 112 ILE A C 1
ATOM 846 O O . ILE A 1 112 ? -10.094 25.156 6.109 1 98.38 112 ILE A O 1
ATOM 850 N N . ASN A 1 113 ? -10.594 27.297 6.348 1 98.38 113 ASN A N 1
ATOM 851 C CA . ASN A 1 113 ? -12 27.031 6.633 1 98.38 113 ASN A CA 1
ATOM 852 C C . ASN A 1 113 ? -12.711 26.422 5.426 1 98.38 113 ASN A C 1
ATOM 854 O O . ASN A 1 113 ? -13.523 25.5 5.574 1 98.38 113 ASN A O 1
ATOM 858 N N . ALA A 1 114 ? -12.438 26.938 4.273 1 98.62 114 ALA A N 1
ATOM 859 C CA . ALA A 1 114 ? -13 26.375 3.051 1 98.62 114 ALA A CA 1
ATOM 860 C C . ALA A 1 114 ? -12.484 24.953 2.816 1 98.62 114 ALA A C 1
ATOM 862 O O . ALA A 1 114 ? -13.242 24.078 2.393 1 98.62 114 ALA A O 1
ATOM 863 N N . PHE A 1 115 ? -11.234 24.766 3.064 1 98.81 115 PHE A N 1
ATOM 864 C CA . PHE A 1 115 ? -10.594 23.469 2.893 1 98.81 115 PHE A CA 1
ATOM 865 C C . PHE A 1 115 ? -11.266 22.422 3.764 1 98.81 115 PHE A C 1
ATOM 867 O O . PHE A 1 115 ? -11.461 21.281 3.33 1 98.81 115 PHE A O 1
ATOM 874 N N . LEU A 1 116 ? -11.688 22.766 4.965 1 98.81 116 LEU A N 1
ATOM 875 C CA . LEU A 1 116 ? -12.211 21.797 5.93 1 98.81 116 LEU A CA 1
ATOM 876 C C . LEU A 1 116 ? -13.734 21.828 5.945 1 98.81 116 LEU A C 1
ATOM 878 O O . LEU A 1 116 ? -14.359 21.141 6.758 1 98.81 116 LEU A O 1
ATOM 882 N N . ASP A 1 117 ? -14.352 22.562 5.039 1 98.69 117 ASP A N 1
ATOM 883 C CA . ASP A 1 117 ? -15.805 22.672 5.012 1 98.69 117 ASP A CA 1
ATOM 884 C C . ASP A 1 117 ? -16.453 21.328 4.676 1 98.69 117 ASP A C 1
ATOM 886 O O . ASP A 1 117 ? -16.188 20.766 3.615 1 98.69 117 ASP A O 1
ATOM 890 N N . GLY A 1 118 ? -17.234 20.828 5.512 1 98.62 118 GLY A N 1
ATOM 891 C CA . GLY A 1 118 ? -17.969 19.594 5.285 1 98.62 118 GLY A CA 1
ATOM 892 C C . GLY A 1 118 ? -17.109 18.344 5.336 1 98.62 118 GLY A C 1
ATOM 893 O O . GLY A 1 118 ? -17.516 17.266 4.91 1 98.62 118 GLY A O 1
ATOM 894 N N . VAL A 1 119 ? -15.93 18.484 5.902 1 98.88 119 VAL A N 1
ATOM 895 C CA . VAL A 1 119 ? -14.977 17.375 5.91 1 98.88 119 VAL A CA 1
ATOM 896 C C . VAL A 1 119 ? -15.25 16.453 7.094 1 98.88 119 VAL A C 1
ATOM 898 O O . VAL A 1 119 ? -15.477 16.922 8.211 1 98.88 119 VAL A O 1
ATOM 901 N N . ASP A 1 120 ? -15.219 15.148 6.797 1 98.88 120 ASP A N 1
ATOM 902 C CA . ASP A 1 120 ? -15.438 14.156 7.84 1 98.88 120 ASP A CA 1
ATOM 903 C C . ASP A 1 120 ? -14.117 13.703 8.461 1 98.88 120 ASP A C 1
ATOM 905 O O . ASP A 1 120 ? -14.07 13.375 9.648 1 98.88 120 ASP A O 1
ATOM 909 N N . VAL A 1 121 ? -13.102 13.656 7.68 1 98.94 121 VAL A N 1
ATOM 910 C CA . VAL A 1 121 ? -11.797 13.203 8.148 1 98.94 121 VAL A CA 1
ATOM 911 C C . VAL A 1 121 ? -10.695 13.891 7.344 1 98.94 121 VAL A C 1
ATOM 913 O O . VAL A 1 121 ? -10.859 14.148 6.145 1 98.94 121 VAL A O 1
ATOM 916 N N . TYR A 1 122 ? -9.586 14.234 7.992 1 98.94 122 TYR A N 1
ATOM 917 C CA . TYR A 1 122 ? -8.445 14.875 7.352 1 98.94 122 TYR A CA 1
ATOM 918 C C . TYR A 1 122 ? -7.25 13.93 7.285 1 98.94 122 TYR A C 1
ATOM 920 O O . TYR A 1 122 ? -6.945 13.242 8.258 1 98.94 122 TYR A O 1
ATOM 928 N N . VAL A 1 123 ? -6.609 13.852 6.129 1 98.94 123 VAL A N 1
ATOM 929 C CA . VAL A 1 123 ? -5.395 13.07 5.918 1 98.94 123 VAL A CA 1
ATOM 930 C C . VAL A 1 123 ? -4.23 14.008 5.605 1 98.94 123 VAL A C 1
ATOM 932 O O . VAL A 1 123 ? -4.254 14.727 4.602 1 98.94 123 VAL A O 1
ATOM 935 N N . ASP A 1 124 ? -3.238 13.914 6.414 1 98.75 124 ASP A N 1
ATOM 936 C CA . ASP A 1 124 ? -2.057 14.758 6.273 1 98.75 124 ASP A CA 1
ATOM 937 C C . ASP A 1 124 ? -1.048 14.141 5.309 1 98.75 124 ASP A C 1
ATOM 939 O O . ASP A 1 124 ? -0.574 13.023 5.531 1 98.75 124 ASP A O 1
ATOM 943 N N . SER A 1 125 ? -0.717 14.852 4.312 1 98 125 SER A N 1
ATOM 944 C CA . SER A 1 125 ? 0.3 14.438 3.35 1 98 125 SER A CA 1
ATOM 945 C C . SER A 1 125 ? 1.184 15.617 2.943 1 98 125 SER A C 1
ATOM 947 O O . SER A 1 125 ? 1.642 15.688 1.802 1 98 125 SER A O 1
ATOM 949 N N . ILE A 1 126 ? 1.296 16.516 3.848 1 95.31 126 ILE A N 1
ATOM 950 C CA . ILE A 1 126 ? 2.072 17.719 3.598 1 95.31 126 ILE A CA 1
ATOM 951 C C . ILE A 1 126 ? 3.562 17.422 3.748 1 95.31 126 ILE A C 1
ATOM 953 O O . ILE A 1 126 ? 3.941 16.469 4.43 1 95.31 126 ILE A O 1
ATOM 957 N N . ASP A 1 127 ? 4.309 18.172 3.102 1 90.38 127 ASP A N 1
ATOM 958 C CA . ASP A 1 127 ? 5.758 18.047 3.182 1 90.38 127 ASP A CA 1
ATOM 959 C C . ASP A 1 127 ? 6.234 18.109 4.633 1 90.38 127 ASP A C 1
ATOM 961 O O . ASP A 1 127 ? 5.723 18.906 5.426 1 90.38 127 ASP A O 1
ATOM 965 N N . PHE A 1 128 ? 7.242 17.375 4.93 1 89.31 128 PHE A N 1
ATOM 966 C CA . PHE A 1 128 ? 7.77 17.203 6.281 1 89.31 128 PHE A CA 1
ATOM 967 C C . PHE A 1 128 ? 8.141 18.562 6.879 1 89.31 128 PHE A C 1
ATOM 969 O O . PHE A 1 128 ? 7.938 18.797 8.07 1 89.31 128 PHE A O 1
ATOM 976 N N . PHE A 1 129 ? 8.578 19.5 6.113 1 88.81 129 PHE A N 1
ATOM 977 C CA . PHE A 1 129 ? 9.195 20.719 6.621 1 88.81 129 PHE A CA 1
ATOM 978 C C . PHE A 1 129 ? 8.156 21.812 6.797 1 88.81 129 PHE A C 1
ATOM 980 O O . PHE A 1 129 ? 8.453 22.875 7.371 1 88.81 129 PHE A O 1
ATOM 987 N N . GLU A 1 130 ? 6.961 21.484 6.355 1 92.44 130 GLU A N 1
ATOM 988 C CA . GLU A 1 130 ? 5.891 22.469 6.504 1 92.44 130 GLU A CA 1
ATOM 989 C C . GLU A 1 130 ? 5.152 22.297 7.828 1 92.44 130 GLU A C 1
ATOM 991 O O . GLU A 1 130 ? 3.936 22.094 7.844 1 92.44 130 GLU A O 1
ATOM 996 N N . ILE A 1 131 ? 5.895 22.531 8.898 1 94.88 131 ILE A N 1
ATOM 997 C CA . ILE A 1 131 ? 5.422 22.172 10.242 1 94.88 131 ILE A CA 1
ATOM 998 C C . ILE A 1 131 ? 4.336 23.156 10.672 1 94.88 131 ILE A C 1
ATOM 1000 O O . ILE A 1 131 ? 3.326 22.766 11.258 1 94.88 131 ILE A O 1
ATOM 1004 N N . ASP A 1 132 ? 4.48 24.453 10.367 1 95.75 132 ASP A N 1
ATOM 1005 C CA . ASP A 1 132 ? 3.523 25.469 10.805 1 95.75 132 ASP A CA 1
ATOM 1006 C C . ASP A 1 132 ? 2.16 25.25 10.156 1 95.75 132 ASP A C 1
ATOM 1008 O O . ASP A 1 132 ? 1.127 25.312 10.82 1 95.75 132 ASP A O 1
ATOM 1012 N N . MET A 1 133 ? 2.193 24.984 8.898 1 95.75 133 MET A N 1
ATOM 1013 C CA . MET A 1 133 ? 0.941 24.734 8.195 1 95.75 133 MET A CA 1
ATOM 1014 C C . MET A 1 133 ? 0.283 23.453 8.703 1 95.75 133 MET A C 1
ATOM 1016 O O . MET A 1 133 ? -0.936 23.406 8.883 1 95.75 133 MET A O 1
ATOM 1020 N N . ARG A 1 134 ? 1.057 22.422 8.867 1 97.31 134 ARG A N 1
ATOM 1021 C CA . ARG A 1 134 ? 0.545 21.188 9.43 1 97.31 134 ARG A CA 1
ATOM 1022 C C . ARG A 1 134 ? -0.12 21.422 10.781 1 97.31 134 ARG A C 1
ATOM 1024 O O . ARG A 1 134 ? -1.236 20.953 11.023 1 97.31 134 ARG A O 1
ATOM 1031 N N . ARG A 1 135 ? 0.613 22.125 11.609 1 97.75 135 ARG A N 1
ATOM 1032 C CA . ARG A 1 135 ? 0.099 22.453 12.938 1 97.75 135 ARG A CA 1
ATOM 1033 C C . ARG A 1 135 ? -1.229 23.203 12.836 1 97.75 135 ARG A C 1
ATOM 1035 O O . ARG A 1 135 ? -2.182 22.875 13.547 1 97.75 135 ARG A O 1
ATOM 1042 N N . LEU A 1 136 ? -1.287 24.156 11.977 1 97.81 136 LEU A N 1
ATOM 1043 C CA . LEU A 1 136 ? -2.508 24.922 11.766 1 97.81 136 LEU A CA 1
ATOM 1044 C C . LEU A 1 136 ? -3.668 24.016 11.383 1 97.81 136 LEU A C 1
ATOM 1046 O O . LEU A 1 136 ? -4.766 24.141 11.922 1 97.81 136 LEU A O 1
ATOM 1050 N N . ILE A 1 137 ? -3.465 23.125 10.477 1 98.62 137 ILE A N 1
ATOM 1051 C CA . ILE A 1 137 ? -4.516 22.266 9.969 1 98.62 137 ILE A CA 1
ATOM 1052 C C . ILE A 1 137 ? -4.977 21.312 11.07 1 98.62 137 ILE A C 1
ATOM 1054 O O . ILE A 1 137 ? -6.18 21.156 11.297 1 98.62 137 ILE A O 1
ATOM 1058 N N . PHE A 1 138 ? -4.027 20.672 11.766 1 98.62 138 PHE A N 1
ATOM 1059 C CA . PHE A 1 138 ? -4.371 19.734 12.82 1 98.62 138 PHE A CA 1
ATOM 1060 C C . PHE A 1 138 ? 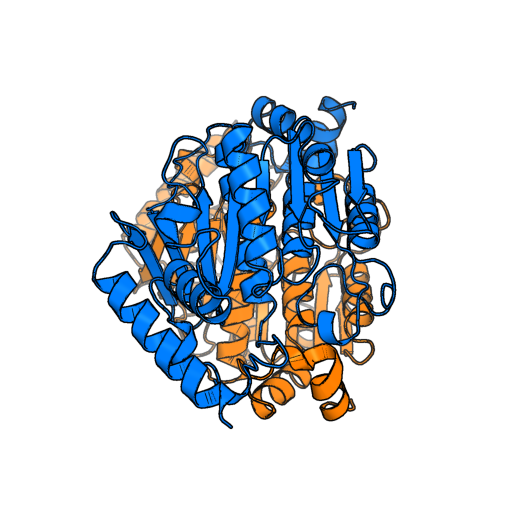-5.168 20.422 13.922 1 98.62 138 PHE A C 1
ATOM 1062 O O . PHE A 1 138 ? -6.164 19.875 14.406 1 98.62 138 PHE A O 1
ATOM 1069 N N . ASN A 1 139 ? -4.734 21.578 14.305 1 98.25 139 ASN A N 1
ATOM 1070 C CA . ASN A 1 139 ? -5.453 22.328 15.336 1 98.25 139 ASN A CA 1
ATOM 1071 C C . ASN A 1 139 ? -6.836 22.75 14.852 1 98.25 139 ASN A C 1
ATOM 1073 O O . ASN A 1 139 ? -7.789 22.766 15.633 1 98.25 139 ASN A O 1
ATOM 1077 N N . SER A 1 140 ? -6.941 23.125 13.609 1 98.75 140 SER A N 1
ATOM 1078 C CA . SER A 1 140 ? -8.234 23.484 13.031 1 98.75 140 SER A CA 1
ATOM 1079 C C . SER A 1 140 ? -9.172 22.281 12.992 1 98.75 140 SER A C 1
ATOM 1081 O O . SER A 1 140 ? -10.367 22.406 13.266 1 98.75 140 SER A O 1
ATOM 1083 N N . CYS A 1 141 ? -8.664 21.125 12.617 1 98.88 141 CYS A N 1
ATOM 1084 C CA . CYS A 1 141 ? -9.445 19.891 12.633 1 98.88 141 CYS A CA 1
ATOM 1085 C C . CYS A 1 141 ? -9.984 19.609 14.031 1 98.88 141 CYS A C 1
ATOM 1087 O O . CYS A 1 141 ? -11.164 19.312 14.195 1 98.88 141 CYS A O 1
ATOM 1089 N N . ARG A 1 142 ? -9.125 19.75 15.031 1 98.69 142 ARG A N 1
ATOM 1090 C CA . ARG A 1 142 ? -9.531 19.516 16.406 1 98.69 142 ARG A CA 1
ATOM 1091 C C . ARG A 1 142 ? -10.688 20.438 16.797 1 98.69 142 ARG A C 1
ATOM 1093 O O . ARG A 1 142 ? -11.688 19.969 17.359 1 98.69 142 ARG A O 1
ATOM 1100 N N . ALA A 1 143 ? -10.523 21.656 16.438 1 98.44 143 ALA A N 1
ATOM 1101 C CA . ALA A 1 143 ? -11.539 22.656 16.766 1 98.44 143 ALA A CA 1
ATOM 1102 C C . ALA A 1 143 ? -12.875 22.328 16.109 1 98.44 143 ALA A C 1
ATOM 1104 O O . ALA A 1 143 ? -13.938 22.641 16.641 1 98.44 143 ALA A O 1
ATOM 1105 N N . LYS A 1 144 ? -12.852 21.656 14.969 1 98.69 144 LYS A N 1
ATOM 1106 C CA . LYS A 1 144 ? -14.055 21.375 14.195 1 98.69 144 LYS A CA 1
ATOM 1107 C C . LYS A 1 144 ? -14.562 19.969 14.461 1 98.69 144 LYS A C 1
ATOM 1109 O O . LYS A 1 144 ? -15.547 19.531 13.867 1 98.69 144 LYS A O 1
ATOM 1114 N N . GLY A 1 145 ? -13.859 19.219 15.32 1 98.62 145 GLY A N 1
ATOM 1115 C CA . GLY A 1 145 ? -14.281 17.859 15.656 1 98.62 145 GLY A CA 1
ATOM 1116 C C . GLY A 1 145 ? -13.93 16.844 14.586 1 98.62 145 GLY A C 1
ATOM 1117 O O . GLY A 1 145 ? -14.586 15.805 14.469 1 98.62 145 GLY A O 1
ATOM 1118 N N . ILE A 1 146 ? -12.922 17.172 13.805 1 98.88 146 ILE A N 1
ATOM 1119 C CA . ILE A 1 146 ? -12.531 16.328 12.68 1 98.88 146 ILE A CA 1
ATOM 1120 C C . ILE A 1 146 ? -11.32 15.484 13.055 1 98.88 146 ILE A C 1
ATOM 1122 O O . ILE A 1 146 ? -10.32 16.016 13.555 1 98.88 146 ILE A O 1
ATOM 1126 N N . TYR A 1 147 ? -11.398 14.141 12.859 1 98.94 147 TYR A N 1
ATOM 1127 C CA . TYR A 1 147 ? -10.219 13.289 13.008 1 98.94 147 TYR A CA 1
ATOM 1128 C C . TYR A 1 147 ? -9.148 13.672 11.992 1 98.94 147 TYR A C 1
ATOM 1130 O O . TYR A 1 147 ? -9.453 13.984 10.844 1 98.94 147 TYR A O 1
ATOM 1138 N N . ALA A 1 148 ? -7.91 13.672 12.438 1 98.88 148 ALA A N 1
ATOM 1139 C CA . ALA A 1 148 ? -6.766 13.914 11.562 1 98.88 148 ALA A CA 1
ATOM 1140 C C . ALA A 1 148 ? -5.75 12.781 11.656 1 98.88 148 ALA A C 1
ATOM 1142 O O . ALA A 1 148 ? -5.48 12.273 12.742 1 98.88 148 ALA A O 1
ATOM 1143 N N . LEU A 1 149 ? -5.227 12.352 10.461 1 98.19 149 LEU A N 1
ATOM 1144 C CA . LEU A 1 149 ? -4.281 11.242 10.422 1 98.19 149 LEU A CA 1
ATOM 1145 C C . LEU A 1 149 ? -3.039 11.617 9.617 1 98.19 149 LEU A C 1
ATOM 1147 O O . LEU A 1 149 ? -3.125 12.375 8.648 1 98.19 149 LEU A O 1
ATOM 1151 N N . THR A 1 150 ? -1.986 11.039 10.062 1 98.31 150 THR A N 1
ATOM 1152 C CA . THR A 1 150 ? -0.749 11.086 9.297 1 98.31 150 THR A CA 1
ATOM 1153 C C . THR A 1 150 ? -0.054 9.727 9.305 1 98.31 150 THR A C 1
ATOM 1155 O O . THR A 1 150 ? -0.03 9.047 10.336 1 98.31 150 THR A O 1
ATOM 1158 N N . ALA A 1 151 ? 0.327 9.281 8.195 1 98.38 151 ALA A N 1
ATOM 1159 C CA . ALA A 1 151 ? 1.231 8.141 8.047 1 98.38 151 ALA A CA 1
ATOM 1160 C C . ALA A 1 151 ? 2.488 8.539 7.277 1 98.38 151 ALA A C 1
ATOM 1162 O O . ALA A 1 151 ? 2.434 8.773 6.066 1 98.38 151 ALA A O 1
ATOM 1163 N N . ALA A 1 152 ? 3.553 8.547 7.98 1 97.19 152 ALA A N 1
ATOM 1164 C CA . ALA A 1 152 ? 4.801 9.016 7.383 1 97.19 152 ALA A CA 1
ATOM 1165 C C . ALA A 1 152 ? 5.648 7.848 6.891 1 97.19 152 ALA A C 1
ATOM 1167 O O . ALA A 1 152 ? 5.938 6.922 7.652 1 97.19 152 ALA A O 1
ATOM 1168 N N . PRO A 1 153 ? 5.953 7.875 5.605 1 96.88 153 PRO A N 1
ATOM 1169 C CA . PRO A 1 153 ? 6.977 6.914 5.176 1 96.88 153 PRO A CA 1
ATOM 1170 C C . PRO A 1 153 ? 8.32 7.145 5.855 1 96.88 153 PRO A C 1
ATOM 1172 O O . PRO A 1 153 ? 8.797 8.281 5.922 1 96.88 153 PRO A O 1
ATOM 1175 N N . LEU A 1 154 ? 8.922 6.148 6.422 1 94.5 154 LEU A N 1
ATOM 1176 C CA . LEU A 1 154 ? 10.219 6.133 7.094 1 94.5 154 LEU A CA 1
ATOM 1177 C C . LEU A 1 154 ? 11.062 4.957 6.613 1 94.5 154 LEU A C 1
ATOM 1179 O O . LEU A 1 154 ? 10.828 3.812 7.008 1 94.5 154 LEU A O 1
ATOM 1183 N N . GLY A 1 155 ? 12.148 5.277 5.793 1 97.25 155 GLY A N 1
ATOM 1184 C CA . GLY A 1 155 ? 12.867 4.168 5.184 1 97.25 155 GLY A CA 1
ATOM 1185 C C . GLY A 1 155 ? 11.969 3.268 4.352 1 97.25 155 GLY A C 1
ATOM 1186 O O . GLY A 1 155 ? 11.242 3.742 3.482 1 97.25 155 GLY A O 1
ATOM 1187 N N . PHE A 1 156 ? 12.016 1.994 4.684 1 98.56 156 PHE A N 1
ATOM 1188 C CA . PHE A 1 156 ? 11.148 1.01 4.047 1 98.56 156 PHE A CA 1
ATOM 1189 C C . PHE A 1 156 ? 9.938 0.708 4.926 1 98.56 156 PHE A C 1
ATOM 1191 O O . PHE A 1 156 ? 9.43 -0.414 4.926 1 98.56 156 PHE A O 1
ATOM 1198 N N . GLY A 1 157 ? 9.547 1.655 5.641 1 98.06 157 GLY A N 1
ATOM 1199 C CA . GLY A 1 157 ? 8.43 1.496 6.559 1 98.06 157 GLY A CA 1
ATOM 1200 C C . GLY A 1 157 ? 7.582 2.748 6.691 1 98.06 157 GLY A C 1
ATOM 1201 O O . GLY A 1 157 ? 7.625 3.627 5.824 1 98.06 157 GLY A O 1
ATOM 1202 N N . ALA A 1 158 ? 6.707 2.744 7.691 1 98.5 158 ALA A N 1
ATOM 1203 C CA . ALA A 1 158 ? 5.84 3.895 7.941 1 98.5 158 ALA A CA 1
ATOM 1204 C C . ALA A 1 158 ? 5.438 3.971 9.406 1 98.5 158 ALA A C 1
ATOM 1206 O O . ALA A 1 158 ? 5.523 2.977 10.133 1 98.5 158 ALA A O 1
ATOM 1207 N N . THR A 1 159 ? 5.133 5.098 9.844 1 98.38 159 THR A N 1
ATOM 1208 C CA . THR A 1 159 ? 4.539 5.363 11.148 1 98.38 159 THR A CA 1
ATOM 1209 C C . THR A 1 159 ? 3.137 5.941 11 1 98.38 159 THR A C 1
ATOM 1211 O O . THR A 1 159 ? 2.916 6.848 10.195 1 98.38 159 THR A O 1
ATOM 1214 N N . LEU A 1 160 ? 2.227 5.414 11.734 1 98.69 160 LEU A N 1
ATOM 1215 C CA . LEU A 1 160 ? 0.847 5.887 11.711 1 98.69 160 LEU A CA 1
ATOM 1216 C C . LEU A 1 160 ? 0.491 6.582 13.023 1 98.69 160 LEU A C 1
ATOM 1218 O O . LEU A 1 160 ? 0.732 6.039 14.102 1 98.69 160 LEU A O 1
ATOM 1222 N N . GLN A 1 161 ? -0.086 7.766 12.93 1 98.5 161 GLN A N 1
ATOM 1223 C CA . GLN A 1 161 ? -0.619 8.531 14.055 1 98.5 161 GLN A CA 1
ATOM 1224 C C . GLN A 1 161 ? -2.016 9.055 13.75 1 98.5 161 GLN A C 1
ATOM 1226 O O . GLN A 1 161 ? -2.244 9.648 12.688 1 98.5 161 GLN A O 1
ATOM 1231 N N . VAL A 1 162 ? -2.928 8.797 14.617 1 98.81 162 VAL A N 1
ATOM 1232 C CA . VAL A 1 162 ? -4.316 9.234 14.492 1 98.81 162 VAL A CA 1
ATOM 1233 C C . VAL A 1 162 ? -4.641 10.234 15.594 1 98.81 162 VAL A C 1
ATOM 1235 O O . VAL A 1 162 ? -4.445 9.953 16.781 1 98.81 162 VAL A O 1
ATOM 1238 N N . PHE A 1 163 ? -5.125 11.383 15.211 1 98.81 163 PHE A N 1
ATOM 1239 C CA . PHE A 1 163 ? -5.496 12.414 16.172 1 98.81 163 PHE A CA 1
ATOM 1240 C C . PHE A 1 163 ? -7.012 12.484 16.328 1 98.81 163 PHE A C 1
ATOM 1242 O O . PHE A 1 163 ? -7.711 12.953 15.43 1 98.81 163 PHE A O 1
ATOM 1249 N N . ASP A 1 164 ? -7.457 12 17.469 1 98.69 164 ASP A N 1
ATOM 1250 C CA . ASP A 1 164 ? -8.844 12.164 17.891 1 98.69 164 ASP A CA 1
ATOM 1251 C C . ASP A 1 164 ? -9.102 13.594 18.359 1 98.69 164 ASP A C 1
ATOM 1253 O O . ASP A 1 164 ? -8.367 14.133 19.188 1 98.69 164 ASP A O 1
ATOM 1257 N N . PRO A 1 165 ? -10.086 14.234 17.797 1 98.5 165 PRO A N 1
ATOM 1258 C CA . PRO A 1 165 ? -10.328 15.633 18.156 1 98.5 165 PRO A CA 1
ATOM 1259 C C . PRO A 1 165 ? -10.562 15.812 19.656 1 98.5 165 PRO A C 1
ATOM 1261 O O . PRO A 1 165 ? -10.398 16.922 20.188 1 98.5 165 PRO A O 1
ATOM 1264 N N . GLU A 1 166 ? -10.883 14.812 20.359 1 98.19 166 GLU A N 1
ATOM 1265 C CA . GLU A 1 166 ? -11.133 14.891 21.797 1 98.19 166 GLU A CA 1
ATOM 1266 C C . GLU A 1 166 ? -9.938 14.383 22.594 1 98.19 166 GLU A C 1
ATOM 1268 O O . GLU A 1 166 ? -9.969 14.375 23.828 1 98.19 166 GLU A O 1
ATOM 1273 N N . GLY A 1 167 ? -8.93 13.898 21.922 1 98 167 GLY A N 1
ATOM 1274 C CA . GLY A 1 167 ? -7.758 13.344 22.578 1 98 167 GLY A CA 1
ATOM 1275 C C . GLY A 1 167 ? -6.602 14.32 22.672 1 98 167 GLY A C 1
ATOM 1276 O O . GLY A 1 167 ? -6.812 15.539 22.672 1 98 167 GLY A O 1
ATOM 1277 N N . MET A 1 168 ? -5.414 13.812 22.828 1 98.06 168 MET A N 1
ATOM 1278 C CA . MET A 1 168 ? -4.211 14.633 22.922 1 98.06 168 MET A CA 1
ATOM 1279 C C . MET A 1 168 ? -4.023 15.469 21.656 1 98.06 168 MET A C 1
ATOM 1281 O O . MET A 1 168 ? -4.203 14.969 20.547 1 98.06 168 MET A O 1
ATOM 1285 N N . SER A 1 169 ? -3.684 16.688 21.844 1 97.69 169 SER A N 1
ATOM 1286 C CA . SER A 1 169 ? -3.561 17.594 20.703 1 97.69 169 SER A CA 1
ATOM 1287 C C . SER A 1 169 ? -2.215 17.453 20.016 1 97.69 169 SER A C 1
ATOM 1289 O O . SER A 1 169 ? -1.283 16.859 20.578 1 97.69 169 SER A O 1
ATOM 1291 N N . PHE A 1 170 ? -2.189 17.953 18.797 1 98.12 170 PHE A N 1
ATOM 1292 C CA . PHE A 1 170 ? -0.944 18.031 18.047 1 98.12 170 PHE A CA 1
ATOM 1293 C C . PHE A 1 170 ? 0.133 18.734 18.875 1 98.12 170 PHE A C 1
ATOM 1295 O O . PHE A 1 170 ? 1.255 18.234 18.984 1 98.12 170 PHE A O 1
ATOM 1302 N N . ASP A 1 171 ? -0.192 19.859 19.469 1 97.88 171 ASP A N 1
ATOM 1303 C CA . ASP A 1 171 ? 0.739 20.672 20.25 1 97.88 171 ASP A CA 1
ATOM 1304 C C . ASP A 1 171 ? 1.285 19.891 21.438 1 97.88 171 ASP A C 1
ATOM 1306 O O . ASP A 1 171 ? 2.482 19.953 21.719 1 97.88 171 ASP A O 1
ATOM 1310 N N . ASP A 1 172 ? 0.447 19.188 22.109 1 97.62 172 ASP A N 1
ATOM 1311 C CA . ASP A 1 172 ? 0.856 18.438 23.297 1 97.62 172 ASP A CA 1
ATOM 1312 C C . ASP A 1 172 ? 1.713 17.234 22.906 1 97.62 172 ASP A C 1
ATOM 1314 O O . ASP A 1 172 ? 2.668 16.891 23.609 1 97.62 172 ASP A O 1
ATOM 1318 N N . TYR A 1 173 ? 1.364 16.609 21.844 1 98.25 173 TYR A N 1
ATOM 1319 C CA . TYR A 1 173 ? 2.08 15.406 21.438 1 98.25 173 TYR A CA 1
ATOM 1320 C C . TYR A 1 173 ? 3.482 15.75 20.953 1 98.25 173 TYR A C 1
ATOM 1322 O O . TYR A 1 173 ? 4.453 15.086 21.312 1 98.25 173 TYR A O 1
ATOM 1330 N N . PHE A 1 174 ? 3.547 16.781 20.125 1 98 174 PHE A N 1
ATOM 1331 C CA . PHE A 1 174 ? 4.828 17.109 19.516 1 98 174 PHE A CA 1
ATOM 1332 C C . PHE A 1 174 ? 5.59 18.125 20.359 1 98 174 PHE A C 1
ATOM 1334 O O . PHE A 1 174 ? 6.797 18.297 20.188 1 98 174 PHE A O 1
ATOM 1341 N N . GLY A 1 175 ? 4.922 18.828 21.234 1 97.44 175 GLY A N 1
ATOM 1342 C CA . GLY A 1 175 ? 5.547 19.844 22.062 1 97.44 175 GLY A CA 1
ATOM 1343 C C . GLY A 1 175 ? 5.938 21.094 21.281 1 97.44 175 GLY A C 1
ATOM 1344 O O . GLY A 1 175 ? 7.066 21.578 21.391 1 97.44 175 GLY A O 1
ATOM 1345 N N . ILE A 1 176 ? 5.039 21.516 20.453 1 97.25 176 ILE A N 1
ATOM 1346 C CA . ILE A 1 176 ? 5.277 22.688 19.609 1 97.25 176 ILE A CA 1
ATOM 1347 C C . ILE A 1 176 ? 4.219 23.75 19.891 1 97.25 176 ILE A C 1
ATOM 1349 O O . ILE A 1 176 ? 3.043 23.422 20.078 1 97.25 176 ILE A O 1
ATOM 1353 N N . ASP A 1 177 ? 4.574 24.969 19.922 1 94.69 177 ASP A N 1
ATOM 1354 C CA . ASP A 1 177 ? 3.654 26.094 20.031 1 94.69 177 ASP A CA 1
ATOM 1355 C C . ASP A 1 177 ? 4.121 27.266 19.172 1 94.69 177 ASP A C 1
ATOM 1357 O O . ASP A 1 177 ? 5 27.109 18.328 1 94.69 177 ASP A O 1
ATOM 1361 N N . ASP A 1 178 ? 3.498 28.406 19.297 1 93.25 178 ASP A N 1
ATOM 1362 C CA . ASP A 1 178 ? 3.748 29.562 18.438 1 93.25 178 ASP A CA 1
ATOM 1363 C C . ASP A 1 178 ? 5.141 30.141 18.703 1 93.25 178 ASP A C 1
ATOM 1365 O O . ASP A 1 178 ? 5.707 30.812 17.828 1 93.25 178 ASP A O 1
ATOM 1369 N N . GLN A 1 179 ? 5.727 29.875 19.859 1 94.75 179 GLN A N 1
ATOM 1370 C CA . GLN A 1 179 ? 6.996 30.484 20.25 1 94.75 179 GLN A CA 1
ATOM 1371 C C . GLN A 1 179 ? 8.164 29.547 19.953 1 94.75 179 GLN A C 1
ATOM 1373 O O . GLN A 1 179 ? 9.328 29.969 20.016 1 94.75 179 GLN A O 1
ATOM 1378 N N . THR A 1 180 ? 7.855 28.312 19.609 1 96.25 180 THR A N 1
ATOM 1379 C CA . THR A 1 180 ? 8.922 27.359 19.328 1 96.25 180 THR A CA 1
ATOM 1380 C C . THR A 1 180 ? 9.703 27.766 18.094 1 96.25 180 THR A C 1
ATOM 1382 O O . THR A 1 180 ? 9.125 28 17.031 1 96.25 180 THR A O 1
ATOM 1385 N N . PRO A 1 181 ? 11.016 27.891 18.203 1 94.94 181 PRO A N 1
ATOM 1386 C CA . PRO A 1 181 ? 11.82 28.266 17.047 1 94.94 181 PRO A CA 1
ATOM 1387 C C . PRO A 1 181 ? 11.773 27.234 15.922 1 94.94 181 PRO A C 1
ATOM 1389 O O . PRO A 1 181 ? 11.562 26.047 16.188 1 94.94 181 PRO A O 1
ATOM 1392 N N . PRO A 1 182 ? 12.016 27.641 14.742 1 92.12 182 PRO A N 1
ATOM 1393 C CA . PRO A 1 182 ? 11.844 26.781 13.57 1 92.12 182 PRO A CA 1
ATOM 1394 C C . PRO A 1 182 ? 12.664 25.5 13.648 1 92.12 182 PRO A C 1
ATOM 1396 O O . PRO A 1 182 ? 12.141 24.406 13.422 1 92.12 182 PRO A O 1
ATOM 1399 N N . LEU A 1 183 ? 13.898 25.609 14.016 1 92.25 183 LEU A N 1
ATOM 1400 C CA . LEU A 1 183 ? 14.766 24.438 14.086 1 92.25 183 LEU A CA 1
ATOM 1401 C C . LEU A 1 183 ? 14.289 23.484 15.164 1 92.25 183 LEU A C 1
ATOM 1403 O O . LEU A 1 183 ? 14.367 22.266 15 1 92.25 183 LEU A O 1
ATOM 1407 N N . GLU A 1 184 ? 13.867 24.047 16.219 1 94.69 184 GLU A N 1
ATOM 1408 C CA . GLU A 1 184 ? 13.344 23.234 17.312 1 94.69 184 GLU A CA 1
ATOM 1409 C C . GLU A 1 184 ? 12.039 22.547 16.906 1 94.69 184 GLU A C 1
ATOM 1411 O O . GLU A 1 184 ? 11.75 21.438 17.359 1 94.69 184 GLU A O 1
ATOM 1416 N N . LYS A 1 185 ? 11.203 23.188 16.109 1 95.75 185 LYS A N 1
ATOM 1417 C CA . LYS A 1 185 ? 9.984 22.562 15.594 1 95.75 185 LYS A CA 1
ATOM 1418 C C . LYS A 1 185 ? 10.305 21.312 14.789 1 95.75 185 LYS A C 1
ATOM 1420 O O . LYS A 1 185 ? 9.609 20.297 14.898 1 95.75 185 LYS A O 1
ATOM 1425 N N . ILE A 1 186 ? 11.336 21.453 14.008 1 93.62 186 ILE A N 1
ATOM 1426 C CA . ILE A 1 186 ? 11.758 20.328 13.18 1 93.62 186 ILE A CA 1
ATOM 1427 C C . ILE A 1 186 ? 12.172 19.156 14.062 1 93.62 186 ILE A C 1
ATOM 1429 O O . ILE A 1 186 ? 11.742 18.016 13.844 1 93.62 186 ILE A O 1
ATOM 1433 N N . ALA A 1 187 ? 12.945 19.406 15.07 1 94.69 187 ALA A N 1
ATOM 1434 C CA . ALA A 1 187 ? 13.422 18.375 15.977 1 94.69 187 ALA A CA 1
ATOM 1435 C C . ALA A 1 187 ? 12.266 17.75 16.75 1 94.69 187 ALA A C 1
ATOM 1437 O O . ALA A 1 187 ? 12.211 16.531 16.906 1 94.69 187 ALA A O 1
ATOM 1438 N N . ALA A 1 188 ? 11.398 18.594 17.203 1 96.38 188 ALA A N 1
ATOM 1439 C CA . ALA A 1 188 ? 10.234 18.141 17.969 1 96.38 188 ALA A CA 1
ATOM 1440 C C . ALA A 1 188 ? 9.336 17.25 17.109 1 96.38 188 ALA A C 1
ATOM 1442 O O . ALA A 1 188 ? 8.906 16.188 17.562 1 96.38 188 ALA A O 1
ATOM 1443 N N . PHE A 1 189 ? 9.086 17.688 15.93 1 96.31 189 PHE A N 1
ATOM 1444 C CA . PHE A 1 189 ? 8.234 16.938 15.016 1 96.31 189 PHE A CA 1
ATOM 1445 C C . PHE A 1 189 ? 8.875 15.602 14.656 1 96.31 189 PHE A C 1
ATOM 1447 O O . PHE A 1 189 ? 8.219 14.562 14.688 1 96.31 189 PHE A O 1
ATOM 1454 N N . ALA A 1 190 ? 10.148 15.625 14.336 1 94.38 190 ALA A N 1
ATOM 1455 C CA . ALA A 1 190 ? 10.867 14.406 13.992 1 94.38 190 ALA A CA 1
ATOM 1456 C C . ALA A 1 190 ? 10.836 13.398 15.141 1 94.38 190 ALA A C 1
ATOM 1458 O O . ALA A 1 190 ? 10.625 12.203 14.93 1 94.38 190 ALA A O 1
ATOM 1459 N N . ALA A 1 191 ? 11.008 13.922 16.328 1 95.56 191 ALA A N 1
ATOM 1460 C CA . ALA A 1 191 ? 11.039 13.062 17.516 1 95.56 191 ALA A CA 1
ATOM 1461 C C . ALA A 1 191 ? 9.695 12.391 17.734 1 95.56 191 ALA A C 1
ATOM 1463 O O . ALA A 1 191 ? 9.633 11.195 18.047 1 95.56 191 ALA A O 1
ATOM 1464 N N . GLY A 1 192 ? 8.648 13.156 17.578 1 96.25 192 GLY A N 1
ATOM 1465 C CA . GLY A 1 192 ? 7.316 12.633 17.828 1 96.25 192 GLY A CA 1
ATOM 1466 C C . GLY A 1 192 ? 6.816 11.734 16.703 1 96.25 192 GLY A C 1
ATOM 1467 O O . GLY A 1 192 ? 6.07 10.781 16.953 1 96.25 192 GLY A O 1
ATOM 1468 N N . LEU A 1 193 ? 7.227 12.023 15.531 1 96.12 193 LEU A N 1
ATOM 1469 C CA . LEU A 1 193 ? 6.766 11.289 14.359 1 96.12 193 LEU A CA 1
ATOM 1470 C C . LEU A 1 193 ? 7.363 9.891 14.32 1 96.12 193 LEU A C 1
ATOM 1472 O O . LEU A 1 193 ? 6.746 8.961 13.797 1 96.12 193 LEU A O 1
ATOM 1476 N N . THR A 1 194 ? 8.57 9.781 14.898 1 95.19 194 THR A N 1
ATOM 1477 C CA . THR A 1 194 ? 9.32 8.539 14.766 1 95.19 194 THR A CA 1
ATOM 1478 C C . THR A 1 194 ? 9.773 8.031 16.125 1 95.19 194 THR A C 1
ATOM 1480 O O . THR A 1 194 ? 10.969 8 16.422 1 95.19 194 THR A O 1
ATOM 1483 N N . PRO A 1 195 ? 8.859 7.523 16.922 1 95.12 195 PRO A N 1
ATOM 1484 C CA . PRO A 1 195 ? 9.242 7.027 18.25 1 95.12 195 PRO A CA 1
ATOM 1485 C C . PRO A 1 195 ? 10.391 6.02 18.188 1 95.12 195 PRO A C 1
ATOM 1487 O O . PRO A 1 195 ? 11.273 6.035 19.047 1 95.12 195 PRO A O 1
ATOM 1490 N N . ASN A 1 196 ? 10.406 5.137 17.219 1 95.62 196 ASN A N 1
ATOM 1491 C CA . ASN A 1 196 ? 11.484 4.195 16.953 1 95.62 196 ASN A CA 1
ATOM 1492 C C . ASN A 1 196 ? 12.078 4.391 15.562 1 95.62 196 ASN A C 1
ATOM 1494 O O . ASN A 1 196 ? 11.555 3.865 14.586 1 95.62 196 ASN A O 1
ATOM 1498 N N . PRO A 1 197 ? 13.203 5.039 15.461 1 94.88 197 PRO A N 1
ATOM 1499 C CA . PRO A 1 197 ? 13.75 5.402 14.148 1 94.88 197 PRO A CA 1
ATOM 1500 C C . PRO A 1 197 ? 14.523 4.254 13.492 1 94.88 197 PRO A C 1
ATOM 1502 O O . PRO A 1 197 ? 15.711 4.395 13.203 1 94.88 197 PRO A O 1
ATOM 1505 N N . TYR A 1 198 ? 13.859 3.234 13.148 1 96.44 198 TYR A N 1
ATOM 1506 C CA . TYR A 1 198 ? 14.453 2.018 12.602 1 96.44 198 TYR A CA 1
ATOM 1507 C C . TYR A 1 198 ? 15.25 2.316 11.344 1 96.44 198 TYR A C 1
ATOM 1509 O O . TYR A 1 198 ? 16.281 1.7 11.094 1 96.44 198 TYR A O 1
ATOM 1517 N N . HIS A 1 199 ? 14.797 3.277 10.555 1 96.12 199 HIS A N 1
ATOM 1518 C CA . HIS A 1 199 ? 15.352 3.561 9.234 1 96.12 199 HIS A CA 1
ATOM 1519 C C . HIS A 1 199 ? 16.781 4.086 9.344 1 96.12 199 HIS A C 1
ATOM 1521 O O . HIS A 1 199 ? 17.547 3.996 8.383 1 96.12 199 HIS A O 1
ATOM 1527 N N . LEU A 1 200 ? 17.156 4.641 10.469 1 94.69 200 LEU A N 1
ATOM 1528 C CA . LEU A 1 200 ? 18.484 5.234 10.633 1 94.69 200 LEU A CA 1
ATOM 1529 C C . LEU A 1 200 ? 19.562 4.164 10.547 1 94.69 200 LEU A C 1
ATOM 1531 O O . LEU A 1 200 ? 20.734 4.477 10.266 1 94.69 200 LEU A O 1
ATOM 1535 N N . SER A 1 201 ? 19.203 2.936 10.773 1 95.56 201 SER A N 1
ATOM 1536 C CA . SER A 1 201 ? 20.188 1.862 10.766 1 95.56 201 SER A CA 1
ATOM 1537 C C . SER A 1 201 ? 20.641 1.548 9.344 1 95.56 201 SER A C 1
ATOM 1539 O O . SER A 1 201 ? 21.672 0.908 9.148 1 95.56 201 SER A O 1
ATOM 1541 N N . TYR A 1 202 ? 19.875 1.973 8.312 1 96.5 202 TYR A N 1
ATOM 1542 C CA . TYR A 1 202 ? 20.266 1.556 6.969 1 96.5 202 TYR A CA 1
ATOM 1543 C C . TYR A 1 202 ? 20.203 2.729 5.996 1 96.5 202 TYR A C 1
ATOM 1545 O O . TYR A 1 202 ? 20.656 2.619 4.855 1 96.5 202 TYR A O 1
ATOM 1553 N N . MET A 1 203 ? 19.688 3.787 6.41 1 95.25 203 MET A N 1
ATOM 1554 C CA . MET A 1 203 ? 19.594 4.957 5.543 1 95.25 203 MET A CA 1
ATOM 1555 C C . MET A 1 203 ? 20.922 5.707 5.492 1 95.25 203 MET A C 1
ATOM 1557 O O . MET A 1 203 ? 21.609 5.816 6.5 1 95.25 203 MET A O 1
ATOM 1561 N N . ASP A 1 204 ? 21.25 6.191 4.344 1 93.44 204 ASP A N 1
ATOM 1562 C CA . ASP A 1 204 ? 22.406 7.082 4.199 1 93.44 204 ASP A CA 1
ATOM 1563 C C . ASP A 1 204 ? 22.047 8.508 4.609 1 93.44 204 ASP A C 1
ATOM 1565 O O . ASP A 1 204 ? 21.484 9.266 3.814 1 93.44 204 ASP A O 1
ATOM 1569 N N . ALA A 1 205 ? 22.5 8.914 5.723 1 85.62 205 ALA A N 1
ATOM 1570 C CA . ALA A 1 205 ? 22.125 10.188 6.332 1 85.62 205 ALA A CA 1
ATOM 1571 C C . ALA A 1 205 ? 22.641 11.359 5.504 1 85.62 205 ALA A C 1
ATOM 1573 O O . ALA A 1 205 ? 22.094 12.469 5.574 1 85.62 205 ALA A O 1
ATOM 1574 N N . SER A 1 206 ? 23.641 11.086 4.738 1 84.69 206 SER A N 1
ATOM 1575 C CA . SER A 1 206 ? 24.219 12.148 3.926 1 84.69 206 SER A CA 1
ATOM 1576 C C . SER A 1 206 ? 23.266 12.562 2.805 1 84.69 206 SER A C 1
ATOM 1578 O O . SER A 1 206 ? 23.438 13.625 2.199 1 84.69 206 SER A O 1
ATOM 1580 N N . ARG A 1 207 ? 22.312 11.758 2.586 1 85.31 207 ARG A N 1
ATOM 1581 C CA . ARG A 1 207 ? 21.375 12.047 1.512 1 85.31 207 ARG A CA 1
ATOM 1582 C C . ARG A 1 207 ? 20.156 12.805 2.039 1 85.31 207 ARG A C 1
ATOM 1584 O O . ARG A 1 207 ? 19.25 13.141 1.276 1 85.31 207 ARG A O 1
ATOM 1591 N N . VAL A 1 208 ? 20.203 12.984 3.299 1 81.5 208 VAL A N 1
ATOM 1592 C CA . VAL A 1 208 ? 19.188 13.844 3.9 1 81.5 208 VAL A CA 1
ATOM 1593 C C . VAL A 1 208 ? 19.703 15.281 3.967 1 81.5 208 VAL A C 1
ATOM 1595 O O . VAL A 1 208 ? 20.797 15.531 4.469 1 81.5 208 VAL A O 1
ATOM 1598 N N . SER A 1 209 ? 19.016 16.141 3.289 1 77.06 209 SER A N 1
ATOM 1599 C CA . SER A 1 209 ? 19.438 17.531 3.293 1 77.06 209 SER A CA 1
ATOM 1600 C C . SER A 1 209 ? 18.406 18.422 3.963 1 77.06 209 SER A C 1
ATOM 1602 O O . SER A 1 209 ? 17.312 18.625 3.43 1 77.06 209 SER A O 1
ATOM 1604 N N . PHE A 1 210 ? 18.734 18.938 5 1 72.81 210 PHE A N 1
ATOM 1605 C CA . PHE A 1 210 ? 17.859 19.859 5.703 1 72.81 210 PHE A CA 1
ATOM 1606 C C . PHE A 1 210 ? 17.75 21.188 4.953 1 72.81 210 PHE A C 1
ATOM 1608 O O . PHE A 1 210 ? 16.688 21.797 4.914 1 72.81 210 PHE A O 1
ATOM 1615 N N . LYS A 1 211 ? 18.844 21.594 4.34 1 70.19 211 LYS A N 1
ATOM 1616 C CA . LYS A 1 211 ? 18.875 22.844 3.566 1 70.19 211 LYS A CA 1
ATOM 1617 C C . LYS A 1 211 ? 17.953 22.75 2.348 1 70.19 211 LYS A C 1
ATOM 1619 O O . LYS A 1 211 ? 17.203 23.688 2.053 1 70.19 211 LYS A O 1
ATOM 1624 N N . ARG A 1 212 ? 18.047 21.578 1.778 1 72 212 ARG A N 1
ATOM 1625 C CA . ARG A 1 212 ? 17.25 21.391 0.568 1 72 212 ARG A CA 1
ATOM 1626 C C . ARG A 1 212 ? 15.883 20.812 0.898 1 72 212 ARG A C 1
ATOM 1628 O O . ARG A 1 212 ? 15.031 20.688 0.019 1 72 212 ARG A O 1
ATOM 1635 N N . ARG A 1 213 ? 15.758 20.469 2.178 1 72.12 213 ARG A N 1
ATOM 1636 C CA . ARG A 1 213 ? 14.477 19.953 2.645 1 72.12 213 ARG A CA 1
ATOM 1637 C C . ARG A 1 213 ? 14.07 18.703 1.854 1 72.12 213 ARG A C 1
ATOM 1639 O O . ARG A 1 213 ? 12.945 18.609 1.37 1 72.12 213 ARG A O 1
ATOM 1646 N N . THR A 1 214 ? 15.102 17.844 1.654 1 80.62 214 THR A N 1
ATOM 1647 C CA . THR A 1 214 ? 14.852 16.625 0.884 1 80.62 214 THR A CA 1
ATOM 1648 C C . THR A 1 214 ? 15.406 15.406 1.606 1 80.62 214 THR A C 1
ATOM 1650 O O . THR A 1 214 ? 16.375 15.516 2.369 1 80.62 214 THR A O 1
ATOM 1653 N N . GLY A 1 215 ? 14.648 14.305 1.509 1 87.56 215 GLY A N 1
ATOM 1654 C CA . GLY A 1 215 ? 15.102 13.008 1.984 1 87.56 215 GLY A CA 1
ATOM 1655 C C . GLY A 1 215 ? 14.648 11.859 1.104 1 87.56 215 GLY A C 1
ATOM 1656 O O . GLY A 1 215 ? 13.758 12.023 0.267 1 87.56 215 GLY A O 1
ATOM 1657 N N . PRO A 1 216 ? 15.344 10.789 1.237 1 94.81 216 PRO A N 1
ATOM 1658 C CA . PRO A 1 216 ? 14.992 9.633 0.407 1 94.81 216 PRO A CA 1
ATOM 1659 C C . PRO A 1 216 ? 13.633 9.031 0.778 1 94.81 216 PRO A C 1
ATOM 1661 O O . PRO A 1 216 ? 13.219 9.109 1.935 1 94.81 216 PRO A O 1
ATOM 1664 N N . ALA A 1 217 ? 12.945 8.57 -0.117 1 96.44 217 ALA A N 1
ATOM 1665 C CA . ALA A 1 217 ? 11.672 7.875 0.044 1 96.44 217 ALA A CA 1
ATOM 1666 C C . ALA A 1 217 ? 11.461 6.863 -1.076 1 96.44 217 ALA A C 1
ATOM 1668 O O . ALA A 1 217 ? 11.828 7.109 -2.227 1 96.44 217 ALA A O 1
ATOM 1669 N N . VAL A 1 218 ? 10.844 5.758 -0.726 1 98.56 218 VAL A N 1
ATOM 1670 C CA . VAL A 1 218 ? 10.633 4.719 -1.727 1 98.56 218 VAL A CA 1
ATOM 1671 C C . VAL A 1 218 ? 9.148 4.379 -1.809 1 98.56 218 VAL A C 1
ATOM 1673 O O . VAL A 1 218 ? 8.414 4.535 -0.83 1 98.56 218 VAL A O 1
ATOM 1676 N N . SER A 1 219 ? 8.719 3.877 -2.904 1 98.81 219 SER A N 1
ATOM 1677 C CA . SER A 1 219 ? 7.312 3.645 -3.217 1 98.81 219 SER A CA 1
ATOM 1678 C C . SER A 1 219 ? 6.691 2.639 -2.254 1 98.81 219 SER A C 1
ATOM 1680 O O . SER A 1 219 ? 5.539 2.793 -1.847 1 98.81 219 SER A O 1
ATOM 1682 N N . PRO A 1 220 ? 7.391 1.549 -1.818 1 98.88 220 PRO A N 1
ATOM 1683 C CA . PRO A 1 220 ? 6.738 0.6 -0.911 1 98.88 220 PRO A CA 1
ATOM 1684 C C . PRO A 1 220 ? 6.395 1.22 0.441 1 98.88 220 PRO A C 1
ATOM 1686 O O . PRO A 1 220 ? 5.402 0.833 1.065 1 98.88 220 PRO A O 1
ATOM 1689 N N . ALA A 1 221 ? 7.199 2.152 0.898 1 98.81 221 ALA A N 1
ATOM 1690 C CA . ALA A 1 221 ? 6.871 2.854 2.137 1 98.81 221 ALA A CA 1
ATOM 1691 C C . ALA A 1 221 ? 5.621 3.711 1.966 1 98.81 221 ALA A C 1
ATOM 1693 O O . ALA A 1 221 ? 4.785 3.789 2.871 1 98.81 221 ALA A O 1
ATOM 1694 N N . CYS A 1 222 ? 5.504 4.344 0.809 1 98.81 222 CYS A N 1
ATOM 1695 C CA . CYS A 1 222 ? 4.34 5.172 0.514 1 98.81 222 CYS A CA 1
ATOM 1696 C C . CYS A 1 222 ? 3.076 4.324 0.416 1 98.81 222 CYS A C 1
ATOM 1698 O O . CYS A 1 222 ? 2.023 4.711 0.928 1 98.81 222 CYS A O 1
ATOM 1700 N N . THR A 1 223 ? 3.182 3.117 -0.191 1 98.81 223 THR A N 1
ATOM 1701 C CA . THR A 1 223 ? 2.018 2.246 -0.305 1 98.81 223 THR A CA 1
ATOM 1702 C C . THR A 1 223 ? 1.61 1.705 1.062 1 98.81 223 THR A C 1
ATOM 1704 O O . THR A 1 223 ? 0.421 1.536 1.339 1 98.81 223 THR A O 1
ATOM 1707 N N . LEU A 1 224 ? 2.596 1.43 1.91 1 98.88 224 LEU A N 1
ATOM 1708 C CA . LEU A 1 224 ? 2.281 1.013 3.271 1 98.88 224 LEU A CA 1
ATOM 1709 C C . LEU A 1 224 ? 1.496 2.096 4.004 1 98.88 224 LEU A C 1
ATOM 1711 O O . LEU A 1 224 ? 0.49 1.806 4.656 1 98.88 224 LEU A O 1
ATOM 1715 N N . ALA A 1 225 ? 1.989 3.289 3.885 1 98.81 225 ALA A N 1
ATOM 1716 C CA . ALA A 1 225 ? 1.306 4.41 4.523 1 98.81 225 ALA A CA 1
ATOM 1717 C C . ALA A 1 225 ? -0.152 4.488 4.082 1 98.81 225 ALA A C 1
ATOM 1719 O O . ALA A 1 225 ? -1.048 4.691 4.906 1 98.81 225 ALA A O 1
ATOM 1720 N N . ALA A 1 226 ? -0.388 4.328 2.805 1 98.81 226 ALA A N 1
ATOM 1721 C CA . ALA A 1 226 ? -1.738 4.406 2.254 1 98.81 226 ALA A CA 1
ATOM 1722 C C . ALA A 1 226 ? -2.627 3.303 2.818 1 98.81 226 ALA A C 1
ATOM 1724 O O . ALA A 1 226 ? -3.809 3.527 3.094 1 98.81 226 ALA A O 1
ATOM 1725 N N . SER A 1 227 ? -2.072 2.121 2.955 1 98.81 227 SER A N 1
ATOM 1726 C CA . SER A 1 227 ? -2.822 0.998 3.51 1 98.81 227 SER A CA 1
ATOM 1727 C C . SER A 1 227 ? -3.268 1.283 4.938 1 98.81 227 SER A C 1
ATOM 1729 O O . SER A 1 227 ? -4.426 1.054 5.289 1 98.81 227 SER A O 1
ATOM 1731 N N . LEU A 1 228 ? -2.344 1.797 5.691 1 98.81 228 LEU A N 1
ATOM 1732 C CA . LEU A 1 228 ? -2.615 2.092 7.098 1 98.81 228 LEU A CA 1
ATOM 1733 C C . LEU A 1 228 ? -3.668 3.188 7.227 1 98.81 228 LEU A C 1
ATOM 1735 O O . LEU A 1 228 ? -4.641 3.033 7.969 1 98.81 228 LEU A O 1
ATOM 1739 N N . VAL A 1 229 ? -3.529 4.238 6.469 1 98.88 229 VAL A N 1
ATOM 1740 C CA . VAL A 1 229 ? -4.426 5.387 6.535 1 98.88 229 VAL A CA 1
ATOM 1741 C C . VAL A 1 229 ? -5.828 4.973 6.09 1 98.88 229 VAL A C 1
ATOM 1743 O O . VAL A 1 229 ? -6.812 5.277 6.77 1 98.88 229 VAL A O 1
ATOM 1746 N N . ALA A 1 230 ? -5.906 4.281 4.988 1 98.88 230 ALA A N 1
ATOM 1747 C CA . ALA A 1 230 ? -7.207 3.904 4.449 1 98.88 230 ALA A CA 1
ATOM 1748 C C . ALA A 1 230 ? -7.977 3.023 5.43 1 98.88 230 ALA A C 1
ATOM 1750 O O . ALA A 1 230 ? -9.188 3.182 5.602 1 98.88 230 ALA A O 1
ATOM 1751 N N . THR A 1 231 ? -7.273 2.121 6.078 1 98.88 231 THR A N 1
ATOM 1752 C CA . THR A 1 231 ? -7.922 1.247 7.051 1 98.88 231 THR A CA 1
ATOM 1753 C C . THR A 1 231 ? -8.43 2.049 8.242 1 98.88 231 THR A C 1
ATOM 1755 O O . THR A 1 231 ? -9.547 1.824 8.719 1 98.88 231 THR A O 1
ATOM 1758 N N . GLU A 1 232 ? -7.664 3 8.703 1 98.81 232 GLU A N 1
ATOM 1759 C CA . GLU A 1 232 ? -8.094 3.824 9.828 1 98.81 232 GLU A CA 1
ATOM 1760 C C . GLU A 1 232 ? -9.305 4.672 9.461 1 98.81 232 GLU A C 1
ATOM 1762 O O . GLU A 1 232 ? -10.172 4.918 10.297 1 98.81 232 GLU A O 1
ATOM 1767 N N . ILE A 1 233 ? -9.305 5.133 8.242 1 98.81 233 ILE A N 1
ATOM 1768 C CA . ILE A 1 233 ? -10.43 5.941 7.781 1 98.81 233 ILE A CA 1
ATOM 1769 C C . ILE A 1 233 ? -11.711 5.105 7.801 1 98.81 233 ILE A C 1
ATOM 1771 O O . ILE A 1 233 ? -12.773 5.598 8.172 1 98.81 233 ILE A O 1
ATOM 1775 N N . VAL A 1 234 ? -11.609 3.838 7.43 1 98.81 234 VAL A N 1
ATOM 1776 C CA . VAL A 1 234 ? -12.75 2.938 7.523 1 98.81 234 VAL A CA 1
ATOM 1777 C C . VAL A 1 234 ? -13.227 2.852 8.977 1 98.81 234 VAL A C 1
ATOM 1779 O O . VAL A 1 234 ? -14.422 2.969 9.25 1 98.81 234 VAL A O 1
ATOM 1782 N N . LYS A 1 235 ? -12.266 2.707 9.914 1 98.75 235 LYS A N 1
ATOM 1783 C CA . LYS A 1 235 ? -12.625 2.639 11.328 1 98.75 235 LYS A CA 1
ATOM 1784 C C . LYS A 1 235 ? -13.359 3.902 11.766 1 98.75 235 LYS A C 1
ATOM 1786 O O . LYS A 1 235 ? -14.398 3.828 12.43 1 98.75 235 LYS A O 1
ATOM 1791 N N . ILE A 1 236 ? -12.844 5.004 11.359 1 98.81 236 ILE A N 1
ATOM 1792 C CA . ILE A 1 236 ? -13.352 6.301 11.797 1 98.81 236 ILE A CA 1
ATOM 1793 C C . ILE A 1 236 ? -14.758 6.527 11.234 1 98.81 236 ILE A C 1
ATOM 1795 O O . ILE A 1 236 ? -15.656 6.957 11.953 1 98.81 236 ILE A O 1
ATOM 1799 N N . LEU A 1 237 ? -14.945 6.203 9.961 1 98.62 237 LEU A N 1
ATOM 1800 C CA . LEU A 1 237 ? -16.188 6.57 9.281 1 98.62 237 LEU A CA 1
ATOM 1801 C C . LEU A 1 237 ? -17.281 5.547 9.555 1 98.62 237 LEU A C 1
ATOM 1803 O O . LEU A 1 237 ? -18.469 5.867 9.469 1 98.62 237 LEU A O 1
ATOM 1807 N N . THR A 1 238 ? -16.875 4.285 9.898 1 97.94 238 THR A N 1
ATOM 1808 C CA . THR A 1 238 ? -17.891 3.244 9.992 1 97.94 238 THR A CA 1
ATOM 1809 C C . THR A 1 238 ? -18.016 2.746 11.43 1 97.94 238 THR A C 1
ATOM 1811 O O . THR A 1 238 ? -19 2.09 11.781 1 97.94 238 THR A O 1
ATOM 1814 N N . GLY A 1 239 ? -17.016 3.004 12.211 1 96.56 239 GLY A N 1
ATOM 1815 C CA . GLY A 1 239 ? -17.016 2.488 13.57 1 96.56 239 GLY A CA 1
ATOM 1816 C C . GLY A 1 239 ? -16.516 1.06 13.664 1 96.56 239 GLY A C 1
ATOM 1817 O O . GLY A 1 239 ? -16.469 0.485 14.75 1 96.56 239 GLY A O 1
ATOM 1818 N N . LYS A 1 240 ? -16.062 0.548 12.547 1 95.06 240 LYS A N 1
ATOM 1819 C CA . LYS A 1 240 ? -15.531 -0.812 12.516 1 95.06 240 LYS A CA 1
ATOM 1820 C C . LYS A 1 240 ? -14.133 -0.871 13.125 1 95.06 240 LYS A C 1
ATOM 1822 O O . LYS A 1 240 ? -13.289 -0.013 12.844 1 95.06 240 LYS A O 1
ATOM 1827 N N . GLY A 1 241 ? -13.844 -1.857 13.938 1 94.25 241 GLY A N 1
ATOM 1828 C CA . GLY A 1 241 ? -12.508 -2.02 14.492 1 94.25 241 GLY A CA 1
ATOM 1829 C C . GLY A 1 241 ? -12.227 -1.063 15.641 1 94.25 241 GLY A C 1
ATOM 1830 O O . GLY A 1 241 ? -13.102 -0.294 16.047 1 94.25 241 GLY A O 1
ATOM 1831 N N . GLU A 1 242 ? -11.031 -1.153 16.125 1 95.19 242 GLU A N 1
ATOM 1832 C CA . GLU A 1 242 ? -10.617 -0.336 17.266 1 95.19 242 GLU A CA 1
ATOM 1833 C C . GLU A 1 242 ? -9.633 0.745 16.844 1 95.19 242 GLU A C 1
ATOM 1835 O O . GLU A 1 242 ? -8.664 0.466 16.125 1 95.19 242 GLU A O 1
ATOM 1840 N N . LEU A 1 243 ? -9.938 1.963 17.266 1 97.12 243 LEU A N 1
ATOM 1841 C CA . LEU A 1 243 ? -9.023 3.074 17.031 1 97.12 243 LEU A CA 1
ATOM 1842 C C . LEU A 1 243 ? -7.969 3.154 18.125 1 97.12 243 LEU A C 1
ATOM 1844 O O . LEU A 1 243 ? -8.258 2.908 19.297 1 97.12 243 LEU A O 1
ATOM 1848 N N . ARG A 1 244 ? -6.789 3.465 17.734 1 97.69 244 ARG A N 1
ATOM 1849 C CA . ARG A 1 244 ? -5.684 3.709 18.656 1 97.69 244 ARG A CA 1
ATOM 1850 C C . ARG A 1 244 ? -5.082 5.094 18.438 1 97.69 244 ARG A C 1
ATOM 1852 O O . ARG A 1 244 ? -3.971 5.215 17.906 1 97.69 244 ARG A O 1
ATOM 1859 N N . PRO A 1 245 ? -5.801 6.055 18.797 1 98.38 245 PRO A N 1
ATOM 1860 C CA . PRO A 1 245 ? -5.324 7.418 18.547 1 98.38 245 PRO A CA 1
ATOM 1861 C C . PRO A 1 245 ? -4.121 7.789 19.406 1 98.38 245 PRO A C 1
ATOM 1863 O O . PRO A 1 245 ? -3.781 7.062 20.344 1 98.38 245 PRO A O 1
ATOM 1866 N N . ILE A 1 246 ? -3.514 8.852 19.031 1 98.12 246 ILE A N 1
ATOM 1867 C CA . ILE A 1 246 ? -2.484 9.453 19.875 1 98.12 246 ILE A CA 1
ATOM 1868 C C . ILE A 1 246 ? -2.98 9.547 21.312 1 98.12 246 ILE A C 1
ATOM 1870 O O . ILE A 1 246 ? -4.129 9.922 21.562 1 98.12 246 ILE A O 1
ATOM 1874 N N . PRO A 1 247 ? -2.078 9.117 22.312 1 98.06 247 PRO A N 1
ATOM 1875 C CA . PRO A 1 247 ? -0.622 9.016 22.188 1 98.06 247 PRO A CA 1
ATOM 1876 C C . PRO A 1 247 ? -0.153 7.629 21.766 1 98.06 247 PRO A C 1
ATOM 1878 O O . PRO A 1 247 ? 1.025 7.297 21.922 1 98.06 247 PRO A O 1
ATOM 1881 N N . CYS A 1 248 ? -1.059 6.781 21.297 1 98.19 248 CYS A N 1
ATOM 1882 C CA . CYS A 1 248 ? -0.671 5.516 20.688 1 98.19 248 CYS A CA 1
ATOM 1883 C C . CYS A 1 248 ? -0.135 5.727 19.281 1 98.19 248 CYS A C 1
ATOM 1885 O O . CYS A 1 248 ? -0.451 6.727 18.625 1 98.19 248 CYS A O 1
ATOM 1887 N N . TYR A 1 249 ? 0.757 4.828 18.828 1 97.88 249 TYR A N 1
ATOM 1888 C CA . TYR A 1 249 ? 1.287 4.863 17.469 1 97.88 249 TYR A CA 1
ATOM 1889 C C . TYR A 1 249 ? 1.531 3.455 16.953 1 97.88 249 TYR A C 1
ATOM 1891 O O . TYR A 1 249 ? 1.534 2.49 17.719 1 97.88 249 TYR A O 1
ATOM 1899 N N . LEU A 1 250 ? 1.569 3.34 15.664 1 98.44 250 LEU A N 1
ATOM 1900 C CA . LEU A 1 250 ? 1.957 2.109 14.984 1 98.44 250 LEU A CA 1
ATOM 1901 C C . LEU A 1 250 ? 3.135 2.355 14.047 1 98.44 250 LEU A C 1
ATOM 1903 O O . LEU A 1 250 ? 3.125 3.312 13.266 1 98.44 250 LEU A O 1
ATOM 1907 N N . GLN A 1 251 ? 4.176 1.552 14.156 1 98.5 251 GLN A N 1
ATOM 1908 C CA . GLN A 1 251 ? 5.336 1.61 13.273 1 98.5 251 GLN A CA 1
ATOM 1909 C C . GLN A 1 251 ? 5.652 0.237 12.688 1 98.5 251 GLN A C 1
ATOM 1911 O O . GLN A 1 251 ? 5.582 -0.773 13.398 1 98.5 251 GLN A O 1
ATOM 1916 N N . PHE A 1 252 ? 5.871 0.219 11.438 1 98.5 252 PHE A N 1
ATOM 1917 C CA . PHE A 1 252 ? 6.254 -1.006 10.742 1 98.5 252 PHE A CA 1
ATOM 1918 C C . PHE A 1 252 ? 7.422 -0.751 9.797 1 98.5 252 PHE A C 1
ATOM 1920 O O . PHE A 1 252 ? 7.312 0.051 8.867 1 98.5 252 PHE A O 1
ATOM 1927 N N . ASP A 1 253 ? 8.586 -1.333 10.07 1 98.62 253 ASP A N 1
ATOM 1928 C CA . ASP A 1 253 ? 9.727 -1.355 9.156 1 98.62 253 ASP A CA 1
ATOM 1929 C C . ASP A 1 253 ? 9.82 -2.697 8.43 1 98.62 253 ASP A C 1
ATOM 1931 O O . ASP A 1 253 ? 10.273 -3.689 9.008 1 98.62 253 ASP A O 1
ATOM 1935 N N . MET A 1 254 ? 9.492 -2.697 7.195 1 98.5 254 MET A N 1
ATOM 1936 C CA . MET A 1 254 ? 9.359 -3.93 6.426 1 98.5 254 MET A CA 1
ATOM 1937 C C . MET A 1 254 ? 10.727 -4.504 6.078 1 98.5 254 MET A C 1
ATOM 1939 O O . MET A 1 254 ? 10.875 -5.715 5.918 1 98.5 254 MET A O 1
ATOM 1943 N N . LEU A 1 255 ? 11.711 -3.627 5.926 1 98.62 255 LEU A N 1
ATOM 1944 C CA . LEU A 1 255 ? 13.055 -4.109 5.609 1 98.62 255 LEU A CA 1
ATOM 1945 C C . LEU A 1 255 ? 13.641 -4.887 6.781 1 98.62 255 LEU A C 1
ATOM 1947 O O . LEU A 1 255 ? 14.25 -5.941 6.586 1 98.62 255 LEU A O 1
ATOM 1951 N N . LEU A 1 256 ? 13.383 -4.387 7.984 1 98 256 LEU A N 1
ATOM 1952 C CA . LEU A 1 256 ? 13.938 -5.004 9.18 1 98 256 LEU A CA 1
ATOM 1953 C C . LEU A 1 256 ? 12.961 -6.012 9.781 1 98 256 LEU A C 1
ATOM 1955 O O . LEU A 1 256 ? 13.305 -6.738 10.711 1 98 256 LEU A O 1
ATOM 1959 N N . ASN A 1 257 ? 11.789 -6.074 9.305 1 96.94 257 ASN A N 1
ATOM 1960 C CA . ASN A 1 257 ? 10.719 -6.902 9.859 1 96.94 257 ASN A CA 1
ATOM 1961 C C . ASN A 1 257 ? 10.453 -6.562 11.328 1 96.94 257 ASN A C 1
ATOM 1963 O O . ASN A 1 257 ? 10.406 -7.457 12.172 1 96.94 257 ASN A O 1
ATOM 1967 N N . LYS A 1 258 ? 10.227 -5.289 11.594 1 97.19 258 LYS A N 1
ATOM 1968 C CA . LYS A 1 258 ? 9.93 -4.812 12.945 1 97.19 258 LYS A CA 1
ATOM 1969 C C . LYS A 1 258 ? 8.6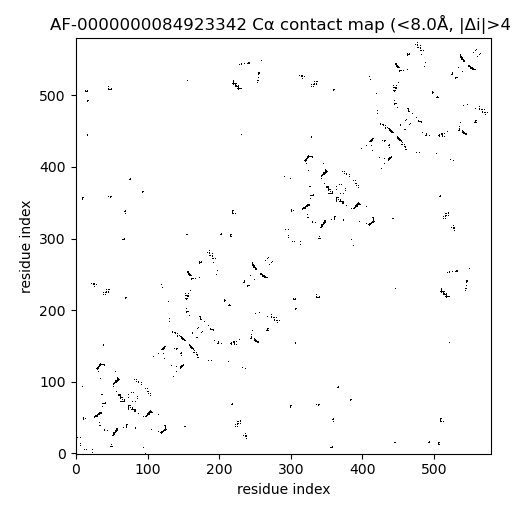09 -4.055 12.984 1 97.19 258 LYS A C 1
ATOM 1971 O O . LYS A 1 258 ? 8.359 -3.188 12.141 1 97.19 258 LYS A O 1
ATOM 1976 N N . VAL A 1 259 ? 7.785 -4.461 13.867 1 97.19 259 VAL A N 1
ATOM 1977 C CA . VAL A 1 259 ? 6.516 -3.777 14.086 1 97.19 259 VAL A CA 1
ATOM 1978 C C . VAL A 1 259 ? 6.398 -3.363 15.547 1 97.19 259 VAL A C 1
ATOM 1980 O O . VAL A 1 259 ? 6.785 -4.117 16.453 1 97.19 259 VAL A O 1
ATOM 1983 N N . LYS A 1 260 ? 5.977 -2.176 15.758 1 97.31 260 LYS A N 1
ATOM 1984 C CA . LYS A 1 260 ? 5.75 -1.69 17.109 1 97.31 260 LYS A CA 1
ATOM 1985 C C . LYS A 1 260 ? 4.422 -0.946 17.219 1 97.31 260 LYS A C 1
ATOM 1987 O O . LYS A 1 260 ? 4.156 -0.029 16.438 1 97.31 260 LYS A O 1
ATOM 1992 N N . MET A 1 261 ? 3.572 -1.391 18.031 1 97.12 261 MET A N 1
ATOM 1993 C CA . MET A 1 261 ? 2.387 -0.662 18.469 1 97.12 261 MET A CA 1
ATOM 1994 C C . MET A 1 261 ? 2.572 -0.137 19.891 1 97.12 261 MET A C 1
ATOM 1996 O O . MET A 1 261 ? 2.293 -0.846 20.859 1 97.12 261 MET A O 1
ATOM 2000 N N . GLY A 1 262 ? 3.021 1.105 19.984 1 97 262 GLY A N 1
ATOM 2001 C CA . GLY A 1 262 ? 3.428 1.64 21.281 1 97 262 GLY A CA 1
ATOM 2002 C C . GLY A 1 262 ? 2.615 2.846 21.703 1 97 262 GLY A C 1
ATOM 2003 O O . GLY A 1 262 ? 1.576 3.145 21.109 1 97 262 GLY A O 1
ATOM 2004 N N . LYS A 1 263 ? 3.002 3.361 22.812 1 96.75 263 LYS A N 1
ATOM 2005 C CA . LYS A 1 263 ? 2.355 4.523 23.406 1 96.75 263 LYS A CA 1
ATOM 2006 C C . LYS A 1 263 ? 3.381 5.461 24.047 1 96.75 263 LYS A C 1
ATOM 2008 O O . LYS A 1 263 ? 4.316 5.008 24.703 1 96.75 263 LYS A O 1
ATOM 2013 N N . ILE A 1 264 ? 3.275 6.738 23.656 1 96.62 264 ILE A N 1
ATOM 2014 C CA . ILE A 1 264 ? 4.039 7.766 24.359 1 96.62 264 ILE A CA 1
ATOM 2015 C C . ILE A 1 264 ? 3.111 8.562 25.266 1 96.62 264 ILE A C 1
ATOM 2017 O O . ILE A 1 264 ? 2.729 9.688 24.938 1 96.62 264 ILE A O 1
ATOM 2021 N N . ALA A 1 265 ? 2.875 8.117 26.406 1 94.69 265 ALA A N 1
ATOM 2022 C CA . ALA A 1 265 ? 1.784 8.531 27.281 1 94.69 265 ALA A CA 1
ATOM 2023 C C . ALA A 1 265 ? 1.819 10.039 27.531 1 94.69 265 ALA A C 1
ATOM 2025 O O . ALA A 1 265 ? 0.775 10.688 27.562 1 94.69 265 ALA A O 1
ATOM 2026 N N . LEU A 1 266 ? 2.99 10.609 27.672 1 95.75 266 LEU A N 1
ATOM 2027 C CA . LEU A 1 266 ? 3.07 12.023 28.016 1 95.75 266 LEU A CA 1
ATOM 2028 C C . LEU A 1 266 ? 3.416 12.867 26.797 1 95.75 266 LEU A C 1
ATOM 2030 O O . LEU A 1 266 ? 3.764 14.047 26.922 1 95.75 266 LEU A O 1
ATOM 2034 N N . GLY A 1 267 ? 3.385 12.227 25.594 1 96.12 267 GLY A N 1
ATOM 2035 C CA . GLY A 1 267 ? 3.768 12.953 24.406 1 96.12 267 GLY A CA 1
ATOM 2036 C C . GLY A 1 267 ? 5.137 13.594 24.5 1 96.12 267 GLY A C 1
ATOM 2037 O O . GLY A 1 267 ? 6.109 12.945 24.891 1 96.12 267 GLY A O 1
ATOM 2038 N N . ALA A 1 268 ? 5.172 14.82 24.203 1 96 268 ALA A N 1
ATOM 2039 C CA . ALA A 1 268 ? 6.434 15.555 24.172 1 96 268 ALA A CA 1
ATOM 2040 C C . ALA A 1 268 ? 7.02 15.711 25.578 1 96 268 ALA A C 1
ATOM 2042 O O . ALA A 1 268 ? 8.211 15.992 25.734 1 96 268 ALA A O 1
ATOM 2043 N N . LYS A 1 269 ? 6.227 15.555 26.578 1 95.25 269 LYS A N 1
ATOM 2044 C CA . LYS A 1 269 ? 6.684 15.734 27.953 1 95.25 269 LYS A CA 1
ATOM 2045 C C . LYS A 1 269 ? 7.379 14.477 28.469 1 95.25 269 LYS A C 1
ATOM 2047 O O . LYS A 1 269 ? 7.965 14.484 29.547 1 95.25 269 LYS A O 1
ATOM 2052 N N . SER A 1 270 ? 7.34 13.43 27.719 1 95.44 270 SER A N 1
ATOM 2053 C CA . SER A 1 270 ? 8.023 12.203 28.125 1 95.44 270 SER A CA 1
ATOM 2054 C C . SER A 1 270 ? 9.539 12.398 28.156 1 95.44 270 SER A C 1
ATOM 2056 O O . SER A 1 270 ? 10.109 13.039 27.266 1 95.44 270 SER A O 1
ATOM 2058 N N . PRO A 1 271 ? 10.164 11.859 29.141 1 94.56 271 PRO A N 1
ATOM 2059 C CA . PRO A 1 271 ? 11.617 11.992 29.219 1 94.56 271 PRO A CA 1
ATOM 2060 C C . PRO A 1 271 ? 12.328 11.461 27.984 1 94.56 271 PRO A C 1
ATOM 2062 O O . PRO A 1 271 ? 13.297 12.062 27.516 1 94.56 271 PRO A O 1
ATOM 2065 N N . SER A 1 272 ? 11.875 10.406 27.516 1 93.25 272 SER A N 1
ATOM 2066 C CA . SER A 1 272 ? 12.508 9.82 26.328 1 93.25 272 SER A CA 1
ATOM 2067 C C . SER A 1 272 ? 12.367 10.742 25.125 1 93.25 272 SER A C 1
ATOM 2069 O O . SER A 1 272 ? 13.305 10.883 24.344 1 93.25 272 SER A O 1
ATOM 2071 N N . GLN A 1 273 ? 11.219 11.367 24.984 1 94.12 273 GLN A N 1
ATOM 2072 C CA . GLN A 1 273 ? 10.992 12.266 23.875 1 94.12 273 GLN A CA 1
ATOM 2073 C C . GLN A 1 273 ? 11.828 13.539 24 1 94.12 273 GLN A C 1
ATOM 2075 O O . GLN A 1 273 ? 12.32 14.078 23.016 1 94.12 273 GLN A O 1
ATOM 2080 N N . LYS A 1 274 ? 11.961 13.977 25.234 1 95.25 274 LYS A N 1
ATOM 2081 C CA . LYS A 1 274 ? 12.797 15.156 25.484 1 95.25 274 LYS A CA 1
ATOM 2082 C C . LYS A 1 274 ? 14.25 14.875 25.109 1 95.25 274 LYS A C 1
ATOM 2084 O O . LYS A 1 274 ? 14.906 15.711 24.484 1 95.25 274 LYS A O 1
ATOM 2089 N N . LYS A 1 275 ? 14.68 13.781 25.547 1 96 275 LYS A N 1
ATOM 2090 C CA . LYS A 1 275 ? 16.047 13.398 25.234 1 96 275 LYS A CA 1
ATOM 2091 C C . LYS A 1 275 ? 16.266 13.273 23.734 1 96 275 LYS A C 1
ATOM 2093 O O . LYS A 1 275 ? 17.266 13.766 23.203 1 96 275 LYS A O 1
ATOM 2098 N N . LYS A 1 276 ? 15.391 12.625 23.094 1 94.94 276 LYS A N 1
ATOM 2099 C CA . LYS A 1 276 ? 15.477 12.445 21.656 1 94.94 276 LYS A CA 1
ATOM 2100 C C . LYS A 1 276 ? 15.469 13.797 20.938 1 94.94 276 LYS A C 1
ATOM 2102 O O . LYS A 1 276 ? 16.234 14.008 20 1 94.94 276 LYS A O 1
ATOM 2107 N N . ARG A 1 277 ? 14.562 14.602 21.297 1 95.06 277 ARG A N 1
ATOM 2108 C CA . ARG A 1 277 ? 14.469 15.938 20.719 1 95.06 277 ARG A CA 1
ATOM 2109 C C . ARG A 1 277 ? 15.797 16.688 20.844 1 95.06 277 ARG A C 1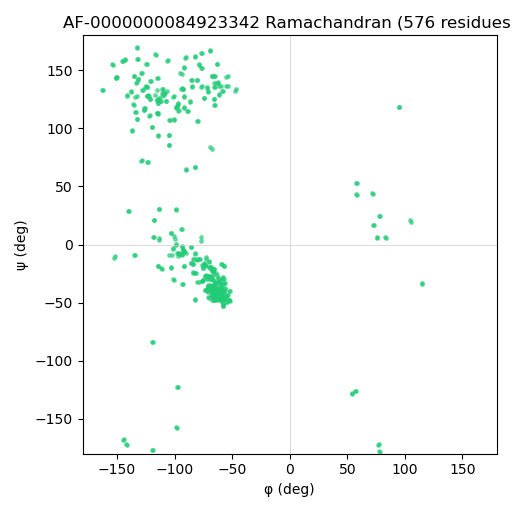
ATOM 2111 O O . ARG A 1 277 ? 16.234 17.328 19.891 1 95.06 277 ARG A O 1
ATOM 2118 N N . ARG A 1 278 ? 16.422 16.609 21.953 1 94.81 278 ARG A N 1
ATOM 2119 C CA . ARG A 1 278 ? 17.703 17.266 22.188 1 94.81 278 ARG A CA 1
ATOM 2120 C C . ARG A 1 278 ? 18.781 16.703 21.266 1 94.81 278 ARG A C 1
ATOM 2122 O O . ARG A 1 278 ? 19.578 17.453 20.703 1 94.81 278 ARG A O 1
ATOM 2129 N N . LEU A 1 279 ? 18.797 15.445 21.141 1 94.06 279 LEU A N 1
ATOM 2130 C CA . LEU A 1 279 ? 19.781 14.797 20.281 1 94.06 279 LEU A CA 1
ATOM 2131 C C . LEU A 1 279 ? 19.609 15.203 18.828 1 94.06 279 LEU A C 1
ATOM 2133 O O . LEU A 1 279 ? 20.594 15.461 18.125 1 94.06 279 LEU A O 1
ATOM 2137 N N . ILE A 1 280 ? 18.406 15.234 18.406 1 92.5 280 ILE A N 1
ATOM 2138 C CA . ILE A 1 280 ? 18.109 15.633 17.031 1 92.5 280 ILE A CA 1
ATOM 2139 C C . ILE A 1 280 ? 18.531 17.078 16.812 1 92.5 280 ILE A C 1
ATOM 2141 O O . ILE A 1 280 ? 19.125 17.422 15.789 1 92.5 280 ILE A O 1
ATOM 2145 N N . MET A 1 281 ? 18.219 17.875 17.828 1 91.25 281 MET A N 1
ATOM 2146 C CA . MET A 1 281 ? 18.578 19.281 17.766 1 91.25 281 MET A CA 1
ATOM 2147 C C . MET A 1 281 ? 20.078 19.469 17.641 1 91.25 281 MET A C 1
ATOM 2149 O O . MET A 1 281 ? 20.547 20.297 16.844 1 91.25 281 MET A O 1
ATOM 2153 N N . GLU A 1 282 ? 20.844 18.688 18.328 1 90.88 282 GLU A N 1
ATOM 2154 C CA . GLU A 1 282 ? 22.297 18.75 18.281 1 90.88 282 GLU A CA 1
ATOM 2155 C C . GLU A 1 282 ? 22.828 18.359 16.906 1 90.88 282 GLU A C 1
ATOM 2157 O O . GLU A 1 282 ? 23.75 19 16.375 1 90.88 282 GLU A O 1
ATOM 2162 N N . ASN A 1 283 ? 22.234 17.406 16.359 1 85.81 283 ASN A N 1
ATOM 2163 C CA . ASN A 1 283 ? 22.641 16.953 15.023 1 85.81 283 ASN A CA 1
ATOM 2164 C C . ASN A 1 283 ? 22.328 17.984 13.953 1 85.81 283 ASN A C 1
ATOM 2166 O O . ASN A 1 283 ? 23.109 18.188 13.023 1 85.81 283 ASN A O 1
ATOM 2170 N N . LEU A 1 284 ? 21.188 18.578 14.148 1 81.69 284 LEU A N 1
ATOM 2171 C CA . LEU A 1 284 ? 20.75 19.594 13.188 1 81.69 284 LEU A CA 1
ATOM 2172 C C . LEU A 1 284 ? 21.656 20.812 13.25 1 81.69 284 LEU A C 1
ATOM 2174 O O . LEU A 1 284 ? 21.984 21.406 12.219 1 81.69 284 LEU A O 1
ATOM 2178 N N . LEU A 1 285 ? 22 21.188 14.414 1 79 285 LEU A N 1
ATOM 2179 C CA . LEU A 1 285 ? 22.859 22.359 14.617 1 79 285 LEU A CA 1
ATOM 2180 C C . LEU A 1 285 ? 24.25 22.109 14.055 1 79 285 LEU A C 1
ATOM 2182 O O . LEU A 1 285 ? 24.875 23 13.477 1 79 285 LEU A O 1
ATOM 2186 N N . MET A 1 286 ? 24.688 20.922 14.148 1 72.94 286 MET A N 1
ATOM 2187 C CA . MET A 1 286 ? 26 20.562 13.609 1 72.94 286 MET A CA 1
ATOM 2188 C C . MET A 1 286 ? 26 20.594 12.086 1 72.94 286 MET A C 1
ATOM 2190 O O . MET A 1 286 ? 26.953 21.062 11.469 1 72.94 286 MET A O 1
ATOM 2194 N N . LYS A 1 287 ? 25.062 20.281 11.43 1 72.12 287 LYS A N 1
ATOM 2195 C CA . LYS A 1 287 ? 24.969 20.219 9.977 1 72.12 287 LYS A CA 1
ATOM 2196 C C . LYS A 1 287 ? 24.719 21.609 9.391 1 72.12 287 LYS A C 1
ATOM 2198 O O . LYS A 1 287 ? 25.016 21.844 8.211 1 72.12 287 LYS A O 1
ATOM 2203 N N . SER A 1 288 ? 24.031 22.406 10.117 1 66.38 288 SER A N 1
ATOM 2204 C CA . SER A 1 288 ? 23.766 23.766 9.656 1 66.38 288 SER A CA 1
ATOM 2205 C C . SER A 1 288 ? 25.047 24.594 9.641 1 66.38 288 SER A C 1
ATOM 2207 O O . SER A 1 288 ? 25.125 25.609 8.922 1 66.38 288 SER A O 1
ATOM 2209 N N . GLU A 1 289 ? 25.984 24.172 10.352 1 57.31 289 GLU A N 1
ATOM 2210 C CA . GLU A 1 289 ? 27.266 24.875 10.391 1 57.31 289 GLU A CA 1
ATOM 2211 C C . GLU A 1 289 ? 28.172 24.406 9.258 1 57.31 289 GLU A C 1
ATOM 2213 O O . GLU A 1 289 ? 29.094 25.125 8.867 1 57.31 289 GLU A O 1
ATOM 2218 N N . ASP A 1 290 ? 27.938 23.297 8.578 1 54.06 290 ASP A N 1
ATOM 2219 C CA . ASP A 1 290 ? 28.75 22.812 7.465 1 54.06 290 ASP A CA 1
ATOM 2220 C C . ASP A 1 290 ? 28.25 23.391 6.137 1 54.06 290 ASP A C 1
ATOM 2222 O O . ASP A 1 290 ? 27.047 23.484 5.906 1 54.06 290 ASP A O 1
ATOM 2226 N N . MET B 1 1 ? 19.922 1.123 -21.703 1 65.75 1 MET B N 1
ATOM 2227 C CA . MET B 1 1 ? 19.219 2.113 -20.891 1 65.75 1 MET B CA 1
ATOM 2228 C C . MET B 1 1 ? 20.203 3.033 -20.188 1 65.75 1 MET B C 1
ATOM 2230 O O . MET B 1 1 ? 21.266 2.59 -19.75 1 65.75 1 MET B O 1
ATOM 2234 N N . ASP B 1 2 ? 20.125 4.309 -20.344 1 88.75 2 ASP B N 1
ATOM 2235 C CA . ASP B 1 2 ? 20.969 5.242 -19.594 1 88.75 2 ASP B CA 1
ATOM 2236 C C . ASP B 1 2 ? 20.578 5.266 -18.125 1 88.75 2 ASP B C 1
ATOM 2238 O O . ASP B 1 2 ? 19.859 6.164 -17.672 1 88.75 2 ASP B O 1
ATOM 2242 N N . SER B 1 3 ? 21.141 4.27 -17.359 1 94.31 3 SER B N 1
ATOM 2243 C CA . SER B 1 3 ? 20.781 4.059 -15.961 1 94.31 3 SER B CA 1
ATOM 2244 C C . SER B 1 3 ? 21.188 5.25 -15.102 1 94.31 3 SER B C 1
ATOM 2246 O O . SER B 1 3 ? 20.484 5.625 -14.172 1 94.31 3 SER B O 1
ATOM 2248 N N . ASP B 1 4 ? 22.281 5.82 -15.492 1 96.5 4 ASP B N 1
ATOM 2249 C CA . ASP B 1 4 ? 22.766 6.949 -14.711 1 96.5 4 ASP B CA 1
ATOM 2250 C C . ASP B 1 4 ? 21.797 8.133 -14.789 1 96.5 4 ASP B C 1
ATOM 2252 O O . ASP B 1 4 ? 21.531 8.781 -13.781 1 96.5 4 ASP B O 1
ATOM 2256 N N . SER B 1 5 ? 21.391 8.352 -15.977 1 96.94 5 SER B N 1
ATOM 2257 C CA . SER B 1 5 ? 20.438 9.445 -16.156 1 96.94 5 SER B CA 1
ATOM 2258 C C . SER B 1 5 ? 19.141 9.18 -15.383 1 96.94 5 SER B C 1
ATOM 2260 O O . SER B 1 5 ? 18.625 10.078 -14.719 1 96.94 5 SER B O 1
ATOM 2262 N N . LEU B 1 6 ? 18.609 8 -15.43 1 97.94 6 LEU B N 1
ATOM 2263 C CA . LEU B 1 6 ? 17.406 7.633 -14.711 1 97.94 6 LEU B CA 1
ATOM 2264 C C . LEU B 1 6 ? 17.578 7.805 -13.211 1 97.94 6 LEU B C 1
ATOM 2266 O O . LEU B 1 6 ? 16.688 8.32 -12.523 1 97.94 6 LEU B O 1
ATOM 2270 N N . ILE B 1 7 ? 18.703 7.41 -12.68 1 98.19 7 ILE B N 1
ATOM 2271 C CA . ILE B 1 7 ? 18.984 7.445 -11.25 1 98.19 7 ILE B CA 1
ATOM 2272 C C . ILE B 1 7 ? 19.125 8.891 -10.781 1 98.19 7 ILE B C 1
ATOM 2274 O O . ILE B 1 7 ? 18.703 9.234 -9.672 1 98.19 7 ILE B O 1
ATOM 2278 N N . ARG B 1 8 ? 19.578 9.781 -11.656 1 96.81 8 ARG B N 1
ATOM 2279 C CA . ARG B 1 8 ? 19.766 11.18 -11.297 1 96.81 8 ARG B CA 1
ATOM 2280 C C . ARG B 1 8 ? 18.469 11.961 -11.414 1 96.81 8 ARG B C 1
ATOM 2282 O O . ARG B 1 8 ? 18.344 13.055 -10.867 1 96.81 8 ARG B O 1
ATOM 2289 N N . ASN B 1 9 ? 17.516 11.398 -12.109 1 97.31 9 ASN B N 1
ATOM 2290 C CA . ASN B 1 9 ? 16.266 12.094 -12.359 1 97.31 9 ASN B CA 1
ATOM 2291 C C . ASN B 1 9 ? 15.07 11.344 -11.773 1 97.31 9 ASN B C 1
ATOM 2293 O O . ASN B 1 9 ? 14.68 11.586 -10.633 1 97.31 9 ASN B O 1
ATOM 2297 N N . GLU B 1 10 ? 14.516 10.375 -12.469 1 97.94 10 GLU B N 1
ATOM 2298 C CA . GLU B 1 10 ? 13.281 9.688 -12.078 1 97.94 10 GLU B CA 1
ATOM 2299 C C . GLU B 1 10 ? 13.438 8.992 -10.734 1 97.94 10 GLU B C 1
ATOM 2301 O O . GLU B 1 10 ? 12.5 8.953 -9.938 1 97.94 10 GLU B O 1
ATOM 2306 N N . PHE B 1 11 ? 14.641 8.469 -10.5 1 98.44 11 PHE B N 1
ATOM 2307 C CA . PHE B 1 11 ? 14.766 7.59 -9.336 1 98.44 11 PHE B CA 1
ATOM 2308 C C . PHE B 1 11 ? 15.742 8.172 -8.328 1 98.44 11 PHE B C 1
ATOM 2310 O O . PHE B 1 11 ? 16.25 7.449 -7.469 1 98.44 11 PHE B O 1
ATOM 2317 N N . ALA B 1 12 ? 15.953 9.492 -8.422 1 97.5 12 ALA B N 1
ATOM 2318 C CA . ALA B 1 12 ? 16.906 10.188 -7.562 1 97.5 12 ALA B CA 1
ATOM 2319 C C . ALA B 1 12 ? 16.5 10.062 -6.094 1 97.5 12 ALA B C 1
ATOM 2321 O O . ALA B 1 12 ? 17.375 9.938 -5.223 1 97.5 12 ALA B O 1
ATOM 2322 N N . ARG B 1 13 ? 15.25 10.008 -5.824 1 96.88 13 ARG B N 1
ATOM 2323 C CA . ARG B 1 13 ? 14.758 10.07 -4.453 1 96.88 13 ARG B CA 1
ATOM 2324 C C . ARG B 1 13 ? 14.875 8.711 -3.768 1 96.88 13 ARG B C 1
ATOM 2326 O O . ARG B 1 13 ? 14.766 8.617 -2.543 1 96.88 13 ARG B O 1
ATOM 2333 N N . ASN B 1 14 ? 15.148 7.668 -4.566 1 98.38 14 ASN B N 1
ATOM 2334 C CA . ASN B 1 14 ? 15.398 6.363 -3.967 1 98.38 14 ASN B CA 1
ATOM 2335 C C . ASN B 1 14 ? 16.766 6.32 -3.273 1 98.38 14 ASN B C 1
ATOM 2337 O O . ASN B 1 14 ? 16.984 5.496 -2.385 1 98.38 14 ASN B O 1
ATOM 2341 N N . ILE B 1 15 ? 17.688 7.195 -3.785 1 97.81 15 ILE B N 1
ATOM 2342 C CA . ILE B 1 15 ? 19.078 7.141 -3.34 1 97.81 15 ILE B CA 1
ATOM 2343 C C . ILE B 1 15 ? 19.172 7.645 -1.902 1 97.81 15 ILE B C 1
ATOM 2345 O O . ILE B 1 15 ? 18.656 8.719 -1.575 1 97.81 15 ILE B O 1
ATOM 2349 N N . GLY B 1 16 ? 19.828 6.953 -1.079 1 97.31 16 GLY B N 1
ATOM 2350 C CA . GLY B 1 16 ? 19.859 7.113 0.365 1 97.31 16 GLY B CA 1
ATOM 2351 C C . GLY B 1 16 ? 19.266 5.938 1.113 1 97.31 16 GLY B C 1
ATOM 2352 O O . GLY B 1 16 ? 19.672 5.637 2.236 1 97.31 16 GLY B O 1
ATOM 2353 N N . LEU B 1 17 ? 18.266 5.379 0.488 1 98.38 17 LEU B N 1
ATOM 2354 C CA . LEU B 1 17 ? 17.719 4.117 0.976 1 98.38 17 LEU B CA 1
ATOM 2355 C C . LEU B 1 17 ? 18.234 2.947 0.14 1 98.38 17 LEU B C 1
ATOM 2357 O O . LEU B 1 17 ? 18.281 1.812 0.619 1 98.38 17 LEU B O 1
ATOM 2361 N N . LEU B 1 18 ? 18.484 3.246 -1.061 1 98.31 18 LEU B N 1
ATOM 2362 C CA . LEU B 1 18 ? 19.234 2.395 -1.976 1 98.31 18 LEU B CA 1
ATOM 2363 C C . LEU B 1 18 ? 20.547 3.061 -2.385 1 98.31 18 LEU B C 1
ATOM 2365 O O . LEU B 1 18 ? 20.609 4.285 -2.533 1 98.31 18 LEU B O 1
ATOM 2369 N N . THR B 1 19 ? 21.562 2.26 -2.533 1 97.81 19 THR B N 1
ATOM 2370 C CA . THR B 1 19 ? 22.766 2.783 -3.164 1 97.81 19 THR B CA 1
ATOM 2371 C C . THR B 1 19 ? 22.594 2.887 -4.676 1 97.81 19 THR B C 1
ATOM 2373 O O . THR B 1 19 ? 21.656 2.305 -5.234 1 97.81 19 THR B O 1
ATOM 2376 N N . VAL B 1 20 ? 23.469 3.613 -5.254 1 97.94 20 VAL B N 1
ATOM 2377 C CA . VAL B 1 20 ? 23.453 3.732 -6.711 1 97.94 20 VAL B CA 1
ATOM 2378 C C . VAL B 1 20 ? 23.578 2.348 -7.344 1 97.94 20 VAL B C 1
ATOM 2380 O O . VAL B 1 20 ? 22.875 2.031 -8.305 1 97.94 20 VAL B O 1
ATOM 2383 N N . GLU B 1 21 ? 24.406 1.527 -6.789 1 98 21 GLU B N 1
ATOM 2384 C CA . GLU B 1 21 ? 24.625 0.183 -7.316 1 98 21 GLU B CA 1
ATOM 2385 C C . GLU B 1 21 ? 23.375 -0.677 -7.16 1 98 21 GLU B C 1
ATOM 2387 O O . GLU B 1 21 ? 23.016 -1.436 -8.062 1 98 21 GLU B O 1
ATOM 2392 N N . GLU B 1 22 ? 22.797 -0.591 -6.055 1 98.5 22 GLU B N 1
ATOM 2393 C CA . GLU B 1 22 ? 21.547 -1.322 -5.828 1 98.5 22 GLU B CA 1
ATOM 2394 C C . GLU B 1 22 ? 20.453 -0.881 -6.805 1 98.5 22 GLU B C 1
ATOM 2396 O O . GLU B 1 22 ? 19.719 -1.711 -7.336 1 98.5 22 GLU B O 1
ATOM 2401 N N . GLN B 1 23 ? 20.359 0.41 -7.055 1 98.69 23 GLN B N 1
ATOM 2402 C CA . GLN B 1 23 ? 19.391 0.928 -8.008 1 98.69 23 GLN B CA 1
ATOM 2403 C C . GLN B 1 23 ? 19.688 0.43 -9.422 1 98.69 23 GLN B C 1
ATOM 2405 O O . GLN B 1 23 ? 18.766 0.084 -10.164 1 98.69 23 GLN B O 1
ATOM 2410 N N . LYS B 1 24 ? 20.922 0.423 -9.758 1 98.56 24 LYS B N 1
ATOM 2411 C CA . LYS B 1 24 ? 21.312 -0.112 -11.062 1 98.56 24 LYS B CA 1
ATOM 2412 C C . LYS B 1 24 ? 20.891 -1.574 -11.203 1 98.56 24 LYS B C 1
ATOM 2414 O O . LYS B 1 24 ? 20.453 -2.002 -12.266 1 98.56 24 LYS B O 1
ATOM 2419 N N . ARG B 1 25 ? 21.031 -2.283 -10.125 1 98.5 25 ARG B N 1
ATOM 2420 C CA . ARG B 1 25 ? 20.625 -3.684 -10.125 1 98.5 25 ARG B CA 1
ATOM 2421 C C . ARG B 1 25 ? 19.125 -3.814 -10.375 1 98.5 25 ARG B C 1
ATOM 2423 O O . ARG B 1 25 ? 18.688 -4.668 -11.141 1 98.5 25 ARG B O 1
ATOM 2430 N N . LEU B 1 26 ? 18.359 -3.014 -9.734 1 98.81 26 LEU B N 1
ATOM 2431 C CA . LEU B 1 26 ? 16.906 -3.035 -9.953 1 98.81 26 LEU B CA 1
ATOM 2432 C C . LEU B 1 26 ? 16.578 -2.715 -11.406 1 98.81 26 LEU B C 1
ATOM 2434 O O . LEU B 1 26 ? 15.766 -3.404 -12.023 1 98.81 26 LEU B O 1
ATOM 2438 N N . LEU B 1 27 ? 17.219 -1.715 -11.93 1 98.75 27 LEU B N 1
ATOM 2439 C CA . LEU B 1 27 ? 16.953 -1.267 -13.289 1 98.75 27 LEU B CA 1
ATOM 2440 C C . LEU B 1 27 ? 17.312 -2.354 -14.297 1 98.75 27 LEU B C 1
ATOM 2442 O O . LEU B 1 27 ? 16.703 -2.438 -15.367 1 98.75 27 LEU B O 1
ATOM 2446 N N . ALA B 1 28 ? 18.188 -3.205 -13.922 1 98.38 28 ALA B N 1
ATOM 2447 C CA . ALA B 1 28 ? 18.688 -4.246 -14.82 1 98.38 28 ALA B CA 1
ATOM 2448 C C . ALA B 1 28 ? 17.922 -5.551 -14.617 1 98.38 28 ALA B C 1
ATOM 2450 O O . ALA B 1 28 ? 18.078 -6.496 -15.391 1 98.38 28 ALA B O 1
ATOM 2451 N N . SER B 1 29 ? 17.094 -5.633 -13.625 1 98.81 29 SER B N 1
ATOM 2452 C CA . SER B 1 29 ? 16.422 -6.879 -13.266 1 98.81 29 SER B CA 1
ATOM 2453 C C . SER B 1 29 ? 15.07 -7.004 -13.953 1 98.81 29 SER B C 1
ATOM 2455 O O . SER B 1 29 ? 14.445 -5.996 -14.297 1 98.81 29 SER B O 1
ATOM 2457 N N . ARG B 1 30 ? 14.633 -8.258 -14.18 1 98.94 30 ARG B N 1
ATOM 2458 C CA . ARG B 1 30 ? 13.32 -8.562 -14.75 1 98.94 30 ARG B CA 1
ATOM 2459 C C . ARG B 1 30 ? 12.43 -9.25 -13.727 1 98.94 30 ARG B C 1
ATOM 2461 O O . ARG B 1 30 ? 12.805 -10.273 -13.156 1 98.94 30 ARG B O 1
ATOM 2468 N N . VAL B 1 31 ? 11.289 -8.711 -13.461 1 98.94 31 VAL B N 1
ATOM 2469 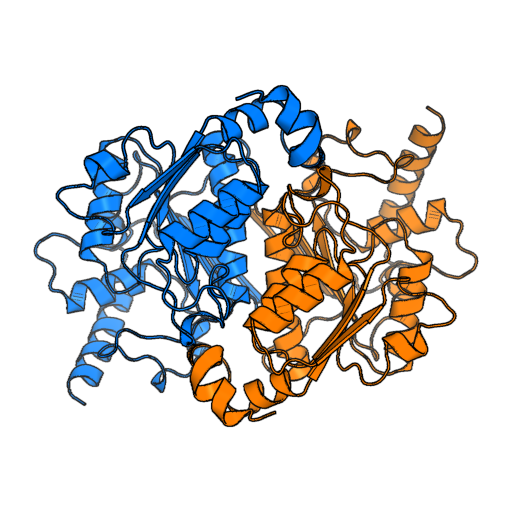C CA . VAL B 1 31 ? 10.273 -9.281 -12.578 1 98.94 31 VAL B CA 1
ATOM 2470 C C . VAL B 1 31 ? 9.109 -9.805 -13.406 1 98.94 31 VAL B C 1
ATOM 2472 O O . VAL B 1 31 ? 8.539 -9.07 -14.219 1 98.94 31 VAL B O 1
ATOM 2475 N N . ALA B 1 32 ? 8.797 -11.062 -13.25 1 98.94 32 ALA B N 1
ATOM 2476 C CA . ALA B 1 32 ? 7.613 -11.641 -13.875 1 98.94 32 ALA B CA 1
ATOM 2477 C C . ALA B 1 32 ? 6.41 -11.586 -12.938 1 98.94 32 ALA B C 1
ATOM 2479 O O . ALA B 1 32 ? 6.531 -11.883 -11.742 1 98.94 32 ALA B O 1
ATOM 2480 N N . VAL B 1 33 ? 5.289 -11.156 -13.469 1 98.94 33 VAL B N 1
ATOM 2481 C CA . VAL B 1 33 ? 4.047 -11.062 -12.711 1 98.94 33 VAL B CA 1
ATOM 2482 C C . VAL B 1 33 ? 2.936 -11.805 -13.445 1 98.94 33 VAL B C 1
ATOM 2484 O O . VAL B 1 33 ? 2.59 -11.461 -14.57 1 98.94 33 VAL B O 1
ATOM 2487 N N . ALA B 1 34 ? 2.422 -12.844 -12.852 1 98.81 34 ALA B N 1
ATOM 2488 C CA . ALA B 1 34 ? 1.256 -13.547 -13.383 1 98.81 34 ALA B CA 1
ATOM 2489 C C . ALA B 1 34 ? -0.023 -13.094 -12.68 1 98.81 34 ALA B C 1
ATOM 2491 O O . ALA B 1 34 ? -0.179 -13.289 -11.477 1 98.81 34 ALA B O 1
ATOM 2492 N N . GLY B 1 35 ? -0.934 -12.547 -13.422 1 98.31 35 GLY B N 1
ATOM 2493 C CA . GLY B 1 35 ? -2.102 -11.883 -12.867 1 98.31 35 GLY B CA 1
ATOM 2494 C C . GLY B 1 35 ? -1.922 -10.383 -12.719 1 98.31 35 GLY B C 1
ATOM 2495 O O . GLY B 1 35 ? -1.03 -9.93 -12 1 98.31 35 GLY B O 1
ATOM 2496 N N . ALA B 1 36 ? -2.73 -9.648 -13.406 1 97.94 36 ALA B N 1
ATOM 2497 C CA . ALA B 1 36 ? -2.664 -8.188 -13.375 1 97.94 36 ALA B CA 1
ATOM 2498 C C . ALA B 1 36 ? -3.914 -7.594 -12.734 1 97.94 36 ALA B C 1
ATOM 2500 O O . ALA B 1 36 ? -4.363 -6.516 -13.125 1 97.94 36 ALA B O 1
ATOM 2501 N N . GLY B 1 37 ? -4.492 -8.367 -11.797 1 95.25 37 GLY B N 1
ATOM 2502 C CA . GLY B 1 37 ? -5.746 -7.969 -11.172 1 95.25 37 GLY B CA 1
ATOM 2503 C C . GLY B 1 37 ? -5.559 -7.285 -9.836 1 95.25 37 GLY B C 1
ATOM 2504 O O . GLY B 1 37 ? -4.82 -6.305 -9.727 1 95.25 37 GLY B O 1
ATOM 2505 N N . GLY B 1 38 ? -6.16 -7.805 -8.75 1 91.81 38 GLY B N 1
ATOM 2506 C CA . GLY B 1 38 ? -6.266 -7.207 -7.426 1 91.81 38 GLY B CA 1
ATOM 2507 C C . GLY B 1 38 ? -4.93 -6.766 -6.859 1 91.81 38 GLY B C 1
ATOM 2508 O O . GLY B 1 38 ? -4.797 -5.637 -6.387 1 91.81 38 GLY B O 1
ATOM 2509 N N . VAL B 1 39 ? -3.992 -7.617 -6.945 1 96.38 39 VAL B N 1
ATOM 2510 C CA . VAL B 1 39 ? -2.711 -7.219 -6.375 1 96.38 39 VAL B CA 1
ATOM 2511 C C . VAL B 1 39 ? -1.687 -7.023 -7.488 1 96.38 39 VAL B C 1
ATOM 2513 O O . VAL B 1 39 ? -0.719 -6.273 -7.324 1 96.38 39 VAL B O 1
ATOM 2516 N N . GLY B 1 40 ? -1.889 -7.586 -8.648 1 98.5 40 GLY B N 1
ATOM 2517 C CA . GLY B 1 40 ? -0.911 -7.504 -9.719 1 98.5 40 GLY B CA 1
ATOM 2518 C C . GLY B 1 40 ? -0.636 -6.082 -10.172 1 98.5 40 GLY B C 1
ATOM 2519 O O . GLY B 1 40 ? 0.519 -5.703 -10.383 1 98.5 40 GLY B O 1
ATOM 2520 N N . GLY B 1 41 ? -1.681 -5.344 -10.367 1 98.69 41 GLY B N 1
ATOM 2521 C CA . GLY B 1 41 ? -1.53 -3.969 -10.812 1 98.69 41 GLY B CA 1
ATOM 2522 C C . GLY B 1 41 ? -0.689 -3.127 -9.867 1 98.69 41 GLY B C 1
ATOM 2523 O O . GLY B 1 41 ? 0.295 -2.514 -10.289 1 98.69 41 GLY B O 1
ATOM 2524 N N . ILE B 1 42 ? -1.045 -3.152 -8.57 1 98.81 42 ILE B N 1
ATOM 2525 C CA . ILE B 1 42 ? -0.349 -2.305 -7.605 1 98.81 42 ILE B CA 1
ATOM 2526 C C . ILE B 1 42 ? 1.042 -2.869 -7.332 1 98.81 42 ILE B C 1
ATOM 2528 O O . ILE B 1 42 ? 1.982 -2.119 -7.062 1 98.81 42 ILE B O 1
ATOM 2532 N N . HIS B 1 43 ? 1.297 -4.195 -7.473 1 98.88 43 HIS B N 1
ATOM 2533 C CA . HIS B 1 43 ? 2.65 -4.738 -7.453 1 98.88 43 HIS B CA 1
ATOM 2534 C C . HIS B 1 43 ? 3.514 -4.102 -8.539 1 98.88 43 HIS B C 1
ATOM 2536 O O . HIS B 1 43 ? 4.574 -3.541 -8.242 1 98.88 43 HIS B O 1
ATOM 2542 N N . VAL B 1 44 ? 3.002 -4.148 -9.75 1 98.94 44 VAL B N 1
ATOM 2543 C CA . VAL B 1 44 ? 3.752 -3.705 -10.922 1 98.94 44 VAL B CA 1
ATOM 2544 C C . VAL B 1 44 ? 4.059 -2.215 -10.805 1 98.94 44 VAL B C 1
ATOM 2546 O O . VAL B 1 44 ? 5.199 -1.792 -11 1 98.94 44 VAL B O 1
ATOM 2549 N N . LEU B 1 45 ? 3.092 -1.446 -10.43 1 98.94 45 LEU B N 1
ATOM 2550 C CA . LEU B 1 45 ? 3.268 0.001 -10.375 1 98.94 45 LEU B CA 1
ATOM 2551 C C . LEU B 1 45 ? 4.215 0.395 -9.25 1 98.94 45 LEU B C 1
ATOM 2553 O O . LEU B 1 45 ? 5.031 1.306 -9.414 1 98.94 45 LEU B O 1
ATOM 2557 N N . THR B 1 46 ? 4.117 -0.275 -8.117 1 98.94 46 THR B N 1
ATOM 2558 C CA . THR B 1 46 ? 5.012 -0.006 -6.996 1 98.94 46 THR B CA 1
ATOM 2559 C C . THR B 1 46 ? 6.453 -0.356 -7.359 1 98.94 46 THR B C 1
ATOM 2561 O O . THR B 1 46 ? 7.375 0.407 -7.062 1 98.94 46 THR B O 1
ATOM 2564 N N . LEU B 1 47 ? 6.637 -1.435 -8.039 1 98.94 47 LEU B N 1
ATOM 2565 C CA . LEU B 1 47 ? 7.961 -1.888 -8.438 1 98.94 47 LEU B CA 1
ATOM 2566 C C . LEU B 1 47 ? 8.531 -0.994 -9.531 1 98.94 47 LEU B C 1
ATOM 2568 O O . LEU B 1 47 ? 9.727 -0.688 -9.531 1 98.94 47 LEU B O 1
ATOM 2572 N N . ALA B 1 48 ? 7.66 -0.611 -10.461 1 98.94 48 ALA B N 1
ATOM 2573 C CA . ALA B 1 48 ? 8.109 0.3 -11.508 1 98.94 48 ALA B CA 1
ATOM 2574 C C . ALA B 1 48 ? 8.617 1.612 -10.922 1 98.94 48 ALA B C 1
ATOM 2576 O O . ALA B 1 48 ? 9.664 2.121 -11.328 1 98.94 48 ALA B O 1
ATOM 2577 N N . ARG B 1 49 ? 7.914 2.098 -9.961 1 98.88 49 ARG B N 1
ATOM 2578 C CA . ARG B 1 49 ? 8.297 3.35 -9.312 1 98.88 49 ARG B CA 1
ATOM 2579 C C . ARG B 1 49 ? 9.555 3.174 -8.469 1 98.88 49 ARG B C 1
ATOM 2581 O O . ARG B 1 49 ? 10.336 4.113 -8.305 1 98.88 49 ARG B O 1
ATOM 2588 N N . LEU B 1 50 ? 9.758 1.978 -8.016 1 98.69 50 LEU B N 1
ATOM 2589 C CA . LEU B 1 50 ? 10.961 1.671 -7.246 1 98.69 50 LEU B CA 1
ATOM 2590 C C . LEU B 1 50 ? 12.18 1.591 -8.156 1 98.69 50 LEU B C 1
ATOM 2592 O O . LEU B 1 50 ? 13.32 1.604 -7.68 1 98.69 50 LEU B O 1
ATOM 2596 N N . GLY B 1 51 ? 11.953 1.468 -9.453 1 98.69 51 GLY B N 1
ATOM 2597 C CA . GLY B 1 51 ? 13.047 1.475 -10.414 1 98.69 51 GLY B CA 1
ATOM 2598 C C . GLY B 1 51 ? 13.375 0.097 -10.961 1 98.69 51 GLY B C 1
ATOM 2599 O O . GLY B 1 51 ? 14.5 -0.16 -11.383 1 98.69 51 GLY B O 1
ATOM 2600 N N . VAL B 1 52 ? 12.477 -0.851 -10.891 1 98.88 52 VAL B N 1
ATOM 2601 C CA . VAL B 1 52 ? 12.625 -2.08 -11.656 1 98.88 52 VAL B CA 1
ATOM 2602 C C . VAL B 1 52 ? 12.539 -1.771 -13.148 1 98.88 52 VAL B C 1
ATOM 2604 O O . VAL B 1 52 ? 11.633 -1.061 -13.594 1 98.88 52 VAL B O 1
ATOM 2607 N N . GLY B 1 53 ? 13.43 -2.35 -13.945 1 98.69 53 GLY B N 1
ATOM 2608 C CA . GLY B 1 53 ? 13.547 -1.876 -15.312 1 98.69 53 GLY B CA 1
ATOM 2609 C C . GLY B 1 53 ? 12.883 -2.795 -16.328 1 98.69 53 GLY B C 1
ATOM 2610 O O . GLY B 1 53 ? 12.633 -2.393 -17.453 1 98.69 53 GLY B O 1
ATOM 2611 N N . CYS B 1 54 ? 12.664 -4.051 -15.922 1 98.88 54 CYS B N 1
ATOM 2612 C CA . CYS B 1 54 ? 12.109 -5.023 -16.859 1 98.88 54 CYS B CA 1
ATOM 2613 C C . CYS B 1 54 ? 10.969 -5.801 -16.219 1 98.88 54 CYS B C 1
ATOM 2615 O O . CYS B 1 54 ? 11.039 -6.164 -15.047 1 98.88 54 CYS B O 1
ATOM 2617 N N . PHE B 1 55 ? 9.906 -6.02 -17.078 1 98.94 55 PHE B N 1
ATOM 2618 C CA . PHE B 1 55 ? 8.758 -6.773 -16.594 1 98.94 55 PHE B CA 1
ATOM 2619 C C . PHE B 1 55 ? 8.305 -7.793 -17.625 1 98.94 55 PHE B C 1
ATOM 2621 O O . PHE B 1 55 ? 8.461 -7.574 -18.828 1 98.94 55 PHE B O 1
ATOM 2628 N N . THR B 1 56 ? 7.852 -8.922 -17.203 1 98.94 56 THR B N 1
ATOM 2629 C CA . THR B 1 56 ? 6.961 -9.82 -17.938 1 98.94 56 THR B CA 1
ATOM 2630 C C . THR B 1 56 ? 5.609 -9.93 -17.234 1 98.94 56 THR B C 1
ATOM 2632 O O . THR B 1 56 ? 5.527 -10.422 -16.109 1 98.94 56 THR B O 1
ATOM 2635 N N . ILE B 1 57 ? 4.574 -9.414 -17.891 1 98.94 57 ILE B N 1
ATOM 2636 C CA . ILE B 1 57 ? 3.254 -9.352 -17.281 1 98.94 57 ILE B CA 1
ATOM 2637 C C . ILE B 1 57 ? 2.283 -10.234 -18.062 1 98.94 57 ILE B C 1
ATOM 2639 O O . ILE B 1 57 ? 2.141 -10.094 -19.266 1 98.94 57 ILE B O 1
ATOM 2643 N N . ALA B 1 58 ? 1.666 -11.148 -17.344 1 98.88 58 ALA B N 1
ATOM 2644 C CA . ALA B 1 58 ? 0.741 -12.078 -17.984 1 98.88 58 ALA B CA 1
ATOM 2645 C C . ALA B 1 58 ? -0.655 -11.977 -17.375 1 98.88 58 ALA B C 1
ATOM 2647 O O . ALA B 1 58 ? -0.817 -12.07 -16.156 1 98.88 58 ALA B O 1
ATOM 2648 N N . ASP B 1 59 ? -1.663 -11.758 -18.141 1 98.62 59 ASP B N 1
ATOM 2649 C CA . ASP B 1 59 ? -3.076 -11.781 -17.781 1 98.62 59 ASP B CA 1
ATOM 2650 C C . ASP B 1 59 ? -3.961 -11.891 -19.016 1 98.62 59 ASP B C 1
ATOM 2652 O O . ASP B 1 59 ? -3.781 -11.141 -19.984 1 98.62 59 ASP B O 1
ATOM 2656 N N . HIS B 1 60 ? -4.91 -12.75 -19 1 97.81 60 HIS B N 1
ATOM 2657 C CA . HIS B 1 60 ? -5.746 -12.938 -20.172 1 97.81 60 HIS B CA 1
ATOM 2658 C C . HIS B 1 60 ? -7.047 -12.156 -20.062 1 97.81 60 HIS B C 1
ATOM 2660 O O . HIS B 1 60 ? -7.828 -12.086 -21.016 1 97.81 60 HIS B O 1
ATOM 2666 N N . ASP B 1 61 ? -7.316 -11.547 -18.891 1 97.75 61 ASP B N 1
ATOM 2667 C CA . ASP B 1 61 ? -8.594 -10.883 -18.656 1 97.75 61 ASP B CA 1
ATOM 2668 C C . ASP B 1 61 ? -8.539 -9.414 -19.062 1 97.75 61 ASP B C 1
ATOM 2670 O O . ASP B 1 61 ? -7.453 -8.844 -19.203 1 97.75 61 ASP B O 1
ATOM 2674 N N . SER B 1 62 ? -9.719 -8.875 -19.25 1 98.69 62 SER B N 1
ATOM 2675 C CA . SER B 1 62 ? -9.906 -7.441 -19.438 1 98.69 62 SER B CA 1
ATOM 2676 C C . SER B 1 62 ? -10.516 -6.809 -18.188 1 98.69 62 SER B C 1
ATOM 2678 O O . SER B 1 62 ? -11.133 -7.496 -17.375 1 98.69 62 SER B O 1
ATOM 2680 N N . PHE B 1 63 ? -10.328 -5.516 -18.047 1 98.69 63 PHE B N 1
ATOM 2681 C CA . PHE B 1 63 ? -10.898 -4.832 -16.891 1 98.69 63 PHE B CA 1
ATOM 2682 C C . PHE B 1 63 ? -12.406 -4.715 -17.031 1 98.69 63 PHE B C 1
ATOM 2684 O O . PHE B 1 63 ? -12.922 -4.434 -18.109 1 98.69 63 PHE B O 1
ATOM 2691 N N . ASP B 1 64 ? -13 -5.012 -15.953 1 98.25 64 ASP B N 1
ATOM 2692 C CA . ASP B 1 64 ? -14.438 -4.824 -15.781 1 98.25 64 ASP B CA 1
ATOM 2693 C C . ASP B 1 64 ? -14.727 -3.809 -14.68 1 98.25 64 ASP B C 1
ATOM 2695 O O . ASP B 1 64 ? -13.844 -3.463 -13.898 1 98.25 64 ASP B O 1
ATOM 2699 N N . VAL B 1 65 ? -15.93 -3.318 -14.641 1 98.06 65 VAL B N 1
ATOM 2700 C CA . VAL B 1 65 ? -16.312 -2.252 -13.719 1 98.06 65 VAL B CA 1
ATOM 2701 C C . VAL B 1 65 ? -16.125 -2.729 -12.281 1 98.06 65 VAL B C 1
ATOM 2703 O O . VAL B 1 65 ? -15.766 -1.943 -11.398 1 98.06 65 VAL B O 1
ATOM 2706 N N . VAL B 1 66 ? -16.312 -4.031 -11.992 1 97.19 66 VAL B N 1
ATOM 2707 C CA . VAL B 1 66 ? -16.25 -4.57 -10.641 1 97.19 66 VAL B CA 1
ATOM 2708 C C . VAL B 1 66 ? -14.797 -4.602 -10.164 1 97.19 66 VAL B C 1
ATOM 2710 O O . VAL B 1 66 ? -14.531 -4.82 -8.984 1 97.19 66 VAL B O 1
ATOM 2713 N N . ASN B 1 67 ? -13.836 -4.363 -11.141 1 98.19 67 ASN B N 1
ATOM 2714 C CA . ASN B 1 67 ? -12.422 -4.398 -10.789 1 98.19 67 ASN B CA 1
ATOM 2715 C C . ASN B 1 67 ? -11.953 -3.064 -10.211 1 98.19 67 ASN B C 1
ATOM 2717 O O . ASN B 1 67 ? -10.891 -2.992 -9.586 1 98.19 67 ASN B O 1
ATOM 2721 N N . ILE B 1 68 ? -12.711 -2.012 -10.305 1 98.31 68 ILE B N 1
ATOM 2722 C CA . ILE B 1 68 ? -12.312 -0.634 -10.039 1 98.31 68 ILE B CA 1
ATOM 2723 C C . ILE B 1 68 ? -12.016 -0.461 -8.547 1 98.31 68 ILE B C 1
ATOM 2725 O O . ILE B 1 68 ? -11.117 0.29 -8.172 1 98.31 68 ILE B O 1
ATOM 2729 N N . SER B 1 69 ? -12.641 -1.243 -7.711 1 98.44 69 SER B N 1
ATOM 2730 C CA . SER B 1 69 ? -12.609 -1.053 -6.266 1 98.44 69 SER B CA 1
ATOM 2731 C C . SER B 1 69 ? -11.227 -1.364 -5.699 1 98.44 69 SER B C 1
ATOM 2733 O O . SER B 1 69 ? -10.891 -0.921 -4.598 1 98.44 69 SER B O 1
ATOM 2735 N N . ARG B 1 70 ? -10.438 -2.139 -6.504 1 98.25 70 ARG B N 1
ATOM 2736 C CA . ARG B 1 70 ? -9.203 -2.547 -5.832 1 98.25 70 ARG B CA 1
ATOM 2737 C C . ARG B 1 70 ? -8.086 -2.775 -6.836 1 98.25 70 ARG B C 1
ATOM 2739 O O . ARG B 1 70 ? -6.93 -2.979 -6.449 1 98.25 70 ARG B O 1
ATOM 2746 N N . GLN B 1 71 ? -8.398 -2.789 -8.133 1 98.62 71 GLN B N 1
ATOM 2747 C CA . GLN B 1 71 ? -7.355 -3.057 -9.117 1 98.62 71 GLN B CA 1
ATOM 2748 C C . GLN B 1 71 ? -6.797 -1.76 -9.695 1 98.62 71 GLN B C 1
ATOM 2750 O O . GLN B 1 71 ? -7.512 -1.02 -10.375 1 98.62 71 GLN B O 1
ATOM 2755 N N . PHE B 1 72 ? -5.531 -1.403 -9.492 1 98.06 72 PHE B N 1
ATOM 2756 C CA . PHE B 1 72 ? -4.926 -0.098 -9.734 1 98.06 72 PHE B CA 1
ATOM 2757 C C . PHE B 1 72 ? -4.664 0.114 -11.219 1 98.06 72 PHE B C 1
ATOM 2759 O O . PHE B 1 72 ? -4.25 1.2 -11.633 1 98.06 72 PHE B O 1
ATOM 2766 N N . GLY B 1 73 ? -5.027 -0.659 -12.086 1 98.31 73 GLY B N 1
ATOM 2767 C CA . GLY B 1 73 ? -5.062 -0.455 -13.531 1 98.31 73 GLY B CA 1
ATOM 2768 C C . GLY B 1 73 ? -6.465 -0.229 -14.062 1 98.31 73 GLY B C 1
ATOM 2769 O O . GLY B 1 73 ? -6.637 0.148 -15.227 1 98.31 73 GLY B O 1
ATOM 2770 N N . ALA B 1 74 ? -7.422 -0.422 -13.211 1 98.81 74 ALA B N 1
ATOM 2771 C CA . ALA B 1 74 ? -8.82 -0.321 -13.617 1 98.81 74 ALA B CA 1
ATOM 2772 C C . ALA B 1 74 ? -9.336 1.107 -13.461 1 98.81 74 ALA B C 1
ATOM 2774 O O . ALA B 1 74 ? -9.383 1.637 -12.352 1 98.81 74 ALA B O 1
ATOM 2775 N N . PHE B 1 75 ? -9.672 1.746 -14.453 1 98.75 75 PHE B N 1
ATOM 2776 C CA . PHE B 1 75 ? -10.344 3.031 -14.594 1 98.75 75 PHE B CA 1
ATOM 2777 C C . PHE B 1 75 ? -11.484 2.936 -15.602 1 98.75 75 PHE B C 1
ATOM 2779 O O . PHE B 1 75 ? -11.562 1.979 -16.375 1 98.75 75 PHE B O 1
ATOM 2786 N N . HIS B 1 76 ? -12.414 3.891 -15.492 1 98.75 76 HIS B N 1
ATOM 2787 C CA . HIS B 1 76 ? -13.461 3.9 -16.516 1 98.75 76 HIS B CA 1
ATOM 2788 C C . HIS B 1 76 ? -12.852 4.008 -17.906 1 98.75 76 HIS B C 1
ATOM 2790 O O . HIS B 1 76 ? -13.367 3.414 -18.859 1 98.75 76 HIS B O 1
ATOM 2796 N N . SER B 1 77 ? -11.719 4.648 -18 1 98.75 77 SER B N 1
ATOM 2797 C CA . SER B 1 77 ? -11.062 4.855 -19.297 1 98.75 77 SER B CA 1
ATOM 2798 C C . SER B 1 77 ? -10.352 3.59 -19.766 1 98.75 77 SER B C 1
ATOM 2800 O O . SER B 1 77 ? -9.945 3.492 -20.922 1 98.75 77 SER B O 1
ATOM 2802 N N . THR B 1 78 ? -10.18 2.58 -18.906 1 98.81 78 THR B N 1
ATOM 2803 C CA . THR B 1 78 ? -9.453 1.38 -19.297 1 98.81 78 THR B CA 1
ATOM 2804 C C . THR B 1 78 ? -10.375 0.168 -19.328 1 98.81 78 THR B C 1
ATOM 2806 O O . THR B 1 78 ? -9.93 -0.959 -19.531 1 98.81 78 THR B O 1
ATOM 2809 N N . LEU B 1 79 ? -11.695 0.361 -19.094 1 98.75 79 LEU B N 1
ATOM 2810 C CA . LEU B 1 79 ? -12.656 -0.735 -19.156 1 98.75 79 LEU B CA 1
ATOM 2811 C C . LEU B 1 79 ? -12.57 -1.463 -20.484 1 98.75 79 LEU B C 1
ATOM 2813 O O . LEU B 1 79 ? -12.398 -0.832 -21.531 1 98.75 79 LEU B O 1
ATOM 2817 N N . ASN B 1 80 ? -12.609 -2.834 -20.453 1 98.75 80 ASN B N 1
ATOM 2818 C CA . ASN B 1 80 ? -12.648 -3.727 -21.609 1 98.75 80 ASN B CA 1
ATOM 2819 C C . ASN B 1 80 ? -11.289 -3.826 -22.281 1 98.75 80 ASN B C 1
ATOM 2821 O O . ASN B 1 80 ? -11.164 -4.438 -23.344 1 98.75 80 ASN B O 1
ATOM 2825 N N . ARG B 1 81 ? -10.297 -3.232 -21.719 1 98.81 81 ARG B N 1
ATOM 2826 C CA . ARG B 1 81 ? -8.93 -3.395 -22.203 1 98.81 81 ARG B CA 1
ATOM 2827 C C . ARG B 1 81 ? -8.211 -4.5 -21.453 1 98.81 81 ARG B C 1
ATOM 2829 O O . ARG B 1 81 ? -8.484 -4.734 -20.266 1 98.81 81 ARG B O 1
ATOM 2836 N N . ASN B 1 82 ? -7.336 -5.18 -22.141 1 98.88 82 ASN B N 1
ATOM 2837 C CA . ASN B 1 82 ? -6.566 -6.242 -21.516 1 98.88 82 ASN B CA 1
ATOM 2838 C C . ASN B 1 82 ? -5.762 -5.715 -20.328 1 98.88 82 ASN B C 1
ATOM 2840 O O . ASN B 1 82 ? -5.074 -4.699 -20.438 1 98.88 82 ASN B O 1
ATOM 2844 N N . LYS B 1 83 ? -5.855 -6.418 -19.234 1 98.81 83 LYS B N 1
ATOM 2845 C CA . LYS B 1 83 ? -5.246 -5.973 -17.984 1 98.81 83 LYS B CA 1
ATOM 2846 C C . LYS B 1 83 ? -3.732 -5.844 -18.125 1 98.81 83 LYS B C 1
ATOM 2848 O O . LYS B 1 83 ? -3.145 -4.848 -17.703 1 98.81 83 LYS B O 1
ATOM 2853 N N . ALA B 1 84 ? -3.088 -6.824 -18.703 1 98.88 84 ALA B N 1
ATOM 2854 C CA . ALA B 1 84 ? -1.634 -6.82 -18.844 1 98.88 84 ALA B CA 1
ATOM 2855 C C . ALA B 1 84 ? -1.168 -5.684 -19.734 1 98.88 84 ALA B C 1
ATOM 2857 O O . ALA B 1 84 ? -0.161 -5.031 -19.453 1 98.88 84 ALA B O 1
ATOM 2858 N N . GLN B 1 85 ? -1.885 -5.418 -20.766 1 98.88 85 GLN B N 1
ATOM 2859 C CA . GLN B 1 85 ? -1.546 -4.352 -21.688 1 98.88 85 GLN B CA 1
ATOM 2860 C C . GLN B 1 85 ? -1.647 -2.982 -21.031 1 98.88 85 GLN B C 1
ATOM 2862 O O . GLN B 1 85 ? -0.781 -2.127 -21.219 1 98.88 85 GLN B O 1
ATOM 2867 N N . VAL B 1 86 ? -2.717 -2.785 -20.297 1 98.88 86 VAL B N 1
ATOM 2868 C CA . VAL B 1 86 ? -2.922 -1.519 -19.609 1 98.88 86 VAL B CA 1
ATOM 2869 C C . VAL B 1 86 ? -1.764 -1.263 -18.641 1 98.88 86 VAL B C 1
ATOM 2871 O O . VAL B 1 86 ? -1.209 -0.162 -18.609 1 98.88 86 VAL B O 1
ATOM 2874 N N . LEU B 1 87 ? -1.373 -2.285 -17.906 1 98.88 87 LEU B N 1
ATOM 2875 C CA . LEU B 1 87 ? -0.297 -2.117 -16.938 1 98.88 87 LEU B CA 1
ATOM 2876 C C . LEU B 1 87 ? 1.033 -1.864 -17.625 1 98.88 87 LEU B C 1
ATOM 2878 O O . LEU B 1 87 ? 1.861 -1.093 -17.141 1 98.88 87 LEU B O 1
ATOM 2882 N N . ALA B 1 88 ? 1.245 -2.514 -18.75 1 98.94 88 ALA B N 1
ATOM 2883 C CA . ALA B 1 88 ? 2.457 -2.27 -19.516 1 98.94 88 ALA B CA 1
ATOM 2884 C C . ALA B 1 88 ? 2.549 -0.808 -19.953 1 98.94 88 ALA B C 1
ATOM 2886 O O . ALA B 1 88 ? 3.619 -0.199 -19.875 1 98.94 88 ALA B O 1
ATOM 2887 N N . GLU B 1 89 ? 1.451 -0.254 -20.391 1 98.88 89 GLU B N 1
ATOM 2888 C CA . GLU B 1 89 ? 1.401 1.147 -20.797 1 98.88 89 GLU B CA 1
ATOM 2889 C C . GLU B 1 89 ? 1.686 2.072 -19.625 1 98.88 89 GLU B C 1
ATOM 2891 O O . GLU B 1 89 ? 2.395 3.07 -19.766 1 98.88 89 GLU B O 1
ATOM 2896 N N . MET B 1 90 ? 1.155 1.725 -18.5 1 98.88 90 MET B N 1
ATOM 2897 C CA . MET B 1 90 ? 1.387 2.535 -17.297 1 98.88 90 MET B CA 1
ATOM 2898 C C . MET B 1 90 ? 2.854 2.486 -16.891 1 98.88 90 MET B C 1
ATOM 2900 O O . MET B 1 90 ? 3.428 3.504 -16.5 1 98.88 90 MET B O 1
ATOM 2904 N N . VAL B 1 91 ? 3.441 1.304 -16.984 1 98.94 91 VAL B N 1
ATOM 2905 C CA . VAL B 1 91 ? 4.855 1.155 -16.656 1 98.94 91 VAL B CA 1
ATOM 2906 C C . VAL B 1 91 ? 5.695 2.018 -17.594 1 98.94 91 VAL B C 1
ATOM 2908 O O . VAL B 1 91 ? 6.605 2.725 -17.156 1 98.94 91 VAL B O 1
ATOM 2911 N N . LYS B 1 92 ? 5.375 2.014 -18.812 1 98.88 92 LYS B N 1
ATOM 2912 C CA . LYS B 1 92 ? 6.113 2.793 -19.812 1 98.88 92 LYS B CA 1
ATOM 2913 C C . LYS B 1 92 ? 5.93 4.289 -19.578 1 98.88 92 LYS B C 1
ATOM 2915 O O . LYS B 1 92 ? 6.82 5.086 -19.891 1 98.88 92 LYS B O 1
ATOM 2920 N N . ASP B 1 93 ? 4.781 4.656 -19.047 1 98.88 93 ASP B N 1
ATOM 2921 C CA . ASP B 1 93 ? 4.523 6.055 -18.719 1 98.88 93 ASP B CA 1
ATOM 2922 C C . ASP B 1 93 ? 5.277 6.473 -17.453 1 98.88 93 ASP B C 1
ATOM 2924 O O . ASP B 1 93 ? 5.508 7.664 -17.234 1 98.88 93 ASP B O 1
ATOM 2928 N N . ILE B 1 94 ? 5.68 5.543 -16.625 1 98.75 94 ILE B N 1
ATOM 2929 C CA . ILE B 1 94 ? 6.527 5.789 -15.469 1 98.75 94 ILE B CA 1
ATOM 2930 C C . ILE B 1 94 ? 7.992 5.852 -15.898 1 98.75 94 ILE B C 1
ATOM 2932 O O . ILE B 1 94 ? 8.711 6.781 -15.531 1 98.75 94 ILE B O 1
ATOM 2936 N N . ASN B 1 95 ? 8.398 4.91 -16.672 1 98.5 95 ASN B N 1
ATOM 2937 C CA . ASN B 1 95 ? 9.75 4.801 -17.219 1 98.5 95 ASN B CA 1
ATOM 2938 C C . ASN B 1 95 ? 9.734 4.406 -18.688 1 98.5 95 ASN B C 1
ATOM 2940 O O . ASN B 1 95 ? 9.68 3.219 -19.016 1 98.5 95 ASN B O 1
ATOM 2944 N N . PRO B 1 96 ? 9.852 5.348 -19.531 1 98.12 96 PRO B N 1
ATOM 2945 C CA . PRO B 1 96 ? 9.805 5.07 -20.969 1 98.12 96 PRO B CA 1
ATOM 2946 C C . PRO B 1 96 ? 10.891 4.094 -21.422 1 98.12 96 PRO B C 1
ATOM 2948 O O . PRO B 1 96 ? 10.781 3.492 -22.484 1 98.12 96 PRO B O 1
ATOM 2951 N N . ASN B 1 97 ? 11.922 3.879 -20.625 1 97.69 97 ASN B N 1
ATOM 2952 C CA . ASN B 1 97 ? 13.031 2.994 -20.984 1 97.69 97 ASN B CA 1
ATOM 2953 C C . ASN B 1 97 ? 12.797 1.575 -20.469 1 97.69 97 ASN B C 1
ATOM 2955 O O . ASN B 1 97 ? 13.586 0.671 -20.75 1 97.69 97 ASN B O 1
ATOM 2959 N N . ALA B 1 98 ? 11.742 1.36 -19.75 1 98.56 98 ALA B N 1
ATOM 2960 C CA . ALA B 1 98 ? 11.477 0.03 -19.219 1 98.56 98 ALA B CA 1
ATOM 2961 C C . ALA B 1 98 ? 11.203 -0.969 -20.344 1 98.56 98 ALA B C 1
ATOM 2963 O O . ALA B 1 98 ? 10.656 -0.605 -21.375 1 98.56 98 ALA B O 1
ATOM 2964 N N . GLU B 1 99 ? 11.633 -2.168 -20.141 1 98.69 99 GLU B N 1
ATOM 2965 C CA . GLU B 1 99 ? 11.305 -3.27 -21.047 1 98.69 99 GLU B CA 1
ATOM 2966 C C . GLU B 1 99 ? 10.148 -4.102 -20.5 1 98.69 99 GLU B C 1
ATOM 2968 O O . GLU B 1 99 ? 10.273 -4.73 -19.453 1 98.69 99 GLU B O 1
ATOM 2973 N N . VAL B 1 100 ? 9.031 -4.148 -21.266 1 98.88 100 VAL B N 1
ATOM 2974 C CA . VAL B 1 100 ? 7.863 -4.867 -20.766 1 98.88 100 VAL B CA 1
ATOM 2975 C C . VAL B 1 100 ? 7.41 -5.891 -21.812 1 98.88 100 VAL B C 1
ATOM 2977 O O . VAL B 1 100 ? 7.086 -5.535 -22.938 1 98.88 100 VAL B O 1
ATOM 2980 N N . ARG B 1 101 ? 7.48 -7.133 -21.391 1 98.88 101 ARG B N 1
ATOM 2981 C CA . ARG B 1 101 ? 6.863 -8.211 -22.156 1 98.88 101 ARG B CA 1
ATOM 2982 C C . ARG B 1 101 ? 5.438 -8.469 -21.688 1 98.88 101 ARG B C 1
ATOM 2984 O O . ARG B 1 101 ? 5.195 -8.648 -20.484 1 98.88 101 ARG B O 1
ATOM 2991 N N . VAL B 1 102 ? 4.527 -8.461 -22.641 1 98.88 102 VAL B N 1
ATOM 2992 C CA . VAL B 1 102 ? 3.121 -8.664 -22.312 1 98.88 102 VAL B CA 1
ATOM 2993 C C . VAL B 1 102 ? 2.656 -10.023 -22.844 1 98.88 102 VAL B C 1
ATOM 2995 O O . VAL B 1 102 ? 2.869 -10.336 -24.016 1 98.88 102 VAL B O 1
ATOM 2998 N N . MET B 1 103 ? 2.076 -10.773 -21.984 1 98.69 103 MET B N 1
ATOM 2999 C CA . MET B 1 103 ? 1.462 -12.039 -22.359 1 98.69 103 MET B CA 1
ATOM 3000 C C . MET B 1 103 ? -0.05 -11.992 -22.156 1 98.69 103 MET B C 1
ATOM 3002 O O . MET B 1 103 ? -0.561 -12.445 -21.141 1 98.69 103 MET B O 1
ATOM 3006 N N . GLU B 1 104 ? -0.773 -11.656 -23.219 1 98.19 104 GLU B N 1
ATOM 3007 C CA . GLU B 1 104 ? -2.209 -11.406 -23.125 1 98.19 104 GLU B CA 1
ATOM 3008 C C . GLU B 1 104 ? -2.988 -12.711 -23 1 98.19 104 GLU B C 1
ATOM 3010 O O . GLU B 1 104 ? -4.148 -12.711 -22.578 1 98.19 104 GLU B O 1
ATOM 3015 N N . GLU B 1 105 ? -2.359 -13.797 -23.344 1 97.31 105 GLU B N 1
ATOM 3016 C CA . GLU B 1 105 ? -3.025 -15.086 -23.25 1 97.31 105 GLU B CA 1
ATOM 3017 C C . GLU B 1 105 ? -2.893 -15.664 -21.844 1 97.31 105 GLU B C 1
ATOM 3019 O O . GLU B 1 105 ? -3.48 -16.703 -21.531 1 97.31 105 GLU B O 1
ATOM 3024 N N . GLY B 1 106 ? -2.205 -14.969 -20.984 1 97.88 106 GLY B N 1
ATOM 3025 C CA . GLY B 1 106 ? -1.89 -15.531 -19.672 1 97.88 106 GLY B CA 1
ATOM 3026 C C . GLY B 1 106 ? -0.762 -16.547 -19.719 1 97.88 106 GLY B C 1
ATOM 3027 O O . GLY B 1 106 ? -0.024 -16.625 -20.703 1 97.88 106 GLY B O 1
ATOM 3028 N N . VAL B 1 107 ? -0.544 -17.188 -18.625 1 98.31 107 VAL B N 1
ATOM 3029 C CA . VAL B 1 107 ? 0.464 -18.234 -18.547 1 98.31 107 VAL B CA 1
ATOM 3030 C C . VAL B 1 107 ? -0.184 -19.594 -18.812 1 98.31 107 VAL B C 1
ATOM 3032 O O . VAL B 1 107 ? -1.275 -19.875 -18.312 1 98.31 107 VAL B O 1
ATOM 3035 N N . THR B 1 108 ? 0.438 -20.359 -19.609 1 97.31 108 THR B N 1
ATOM 3036 C CA . THR B 1 108 ? 0.017 -21.734 -19.906 1 97.31 108 THR B CA 1
ATOM 3037 C C . THR B 1 108 ? 1.199 -22.688 -19.812 1 97.31 108 THR B C 1
ATOM 3039 O O . THR B 1 108 ? 2.346 -22.266 -19.672 1 97.31 108 THR B O 1
ATOM 3042 N N . GLU B 1 109 ? 0.876 -23.953 -19.859 1 97.06 109 GLU B N 1
ATOM 3043 C CA . GLU B 1 109 ? 1.937 -24.969 -19.875 1 97.06 109 GLU B CA 1
ATOM 3044 C C . GLU B 1 109 ? 2.863 -24.781 -21.062 1 97.06 109 GLU B C 1
ATOM 3046 O O . GLU B 1 109 ? 4.066 -25.031 -20.984 1 97.06 109 GLU B O 1
ATOM 3051 N N . ASP B 1 110 ? 2.32 -24.266 -22.078 1 97.56 110 ASP B N 1
ATOM 3052 C CA . ASP B 1 110 ? 3.061 -24.172 -23.328 1 97.56 110 ASP B CA 1
ATOM 3053 C C . ASP B 1 110 ? 3.979 -22.938 -23.328 1 97.56 110 ASP B C 1
ATOM 3055 O O . ASP B 1 110 ? 4.992 -22.922 -24.031 1 97.56 110 ASP B O 1
ATOM 3059 N N . ASN B 1 111 ? 3.643 -21.938 -22.531 1 98.19 111 ASN B N 1
ATOM 3060 C CA . ASN B 1 111 ? 4.406 -20.703 -22.656 1 98.19 111 ASN B CA 1
ATOM 3061 C C . ASN B 1 111 ? 5.133 -20.359 -21.375 1 98.19 111 ASN B C 1
ATOM 3063 O O . ASN B 1 111 ? 5.691 -19.266 -21.25 1 98.19 111 ASN B O 1
ATOM 3067 N N . ILE B 1 112 ? 5.086 -21.25 -20.438 1 98.44 112 ILE B N 1
ATOM 3068 C CA . ILE B 1 112 ? 5.648 -20.969 -19.125 1 98.44 112 ILE B CA 1
ATOM 3069 C C . ILE B 1 112 ? 7.148 -20.703 -19.25 1 98.44 112 ILE B C 1
ATOM 3071 O O . ILE B 1 112 ? 7.695 -19.875 -18.516 1 98.44 112 ILE B O 1
ATOM 3075 N N . ASN B 1 113 ? 7.867 -21.391 -20.094 1 98.38 113 ASN B N 1
ATOM 3076 C CA . ASN B 1 113 ? 9.297 -21.172 -20.281 1 98.38 113 ASN B CA 1
ATOM 3077 C C . ASN B 1 113 ? 9.578 -19.781 -20.844 1 98.38 113 ASN B C 1
ATOM 3079 O O . ASN B 1 113 ? 10.531 -19.125 -20.406 1 98.38 113 ASN B O 1
ATOM 3083 N N . ALA B 1 114 ? 8.805 -19.359 -21.766 1 98.62 114 ALA B N 1
ATOM 3084 C CA . ALA B 1 114 ? 8.938 -18 -22.297 1 98.62 114 ALA B CA 1
ATOM 3085 C C . ALA B 1 114 ? 8.625 -16.953 -21.234 1 98.62 114 ALA B C 1
ATOM 3087 O O . ALA B 1 114 ? 9.297 -15.93 -21.141 1 98.62 114 ALA B O 1
ATOM 3088 N N . PHE B 1 115 ? 7.621 -17.234 -20.469 1 98.81 115 PHE B N 1
ATOM 3089 C CA . PHE B 1 115 ? 7.199 -16.344 -19.406 1 98.81 115 PHE B CA 1
ATOM 3090 C C . PHE B 1 115 ? 8.328 -16.125 -18.406 1 98.81 115 PHE B C 1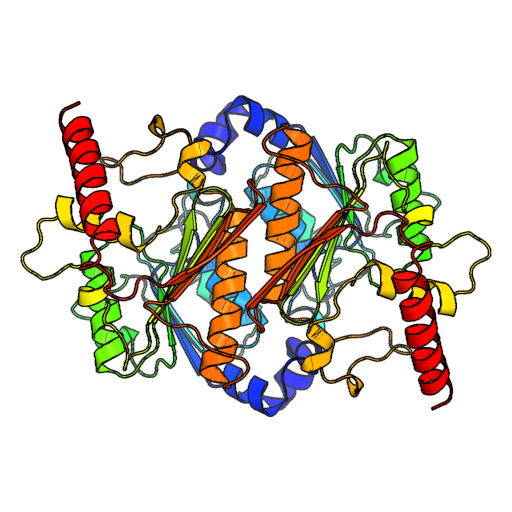
ATOM 3092 O O . PHE B 1 115 ? 8.539 -15.008 -17.922 1 98.81 115 PHE B O 1
ATOM 3099 N N . LEU B 1 116 ? 9.117 -17.141 -18.109 1 98.81 116 LEU B N 1
ATOM 3100 C CA . LEU B 1 116 ? 10.133 -17.094 -17.062 1 98.81 116 LEU B CA 1
ATOM 3101 C C . LEU B 1 116 ? 11.516 -16.844 -17.656 1 98.81 116 LEU B C 1
ATOM 3103 O O . LEU B 1 116 ? 12.516 -16.844 -16.938 1 98.81 116 LEU B O 1
ATOM 3107 N N . ASP B 1 117 ? 11.586 -16.609 -18.953 1 98.69 117 ASP B N 1
ATOM 3108 C CA . ASP B 1 117 ? 12.875 -16.406 -19.609 1 98.69 117 ASP B CA 1
ATOM 3109 C C . ASP B 1 117 ? 13.562 -15.141 -19.094 1 98.69 117 ASP B C 1
ATOM 3111 O O . ASP B 1 117 ? 13.016 -14.039 -19.219 1 98.69 117 ASP B O 1
ATOM 3115 N N . GLY B 1 118 ? 14.688 -15.25 -18.547 1 98.62 118 GLY B N 1
ATOM 3116 C CA . GLY B 1 118 ? 15.484 -14.117 -18.094 1 98.62 118 GLY B CA 1
ATOM 3117 C C . GLY B 1 118 ? 14.938 -13.469 -16.844 1 98.62 118 GLY B C 1
ATOM 3118 O O . GLY B 1 118 ? 15.336 -12.359 -16.484 1 98.62 118 GLY B O 1
ATOM 3119 N N . VAL B 1 119 ? 14.07 -14.164 -16.156 1 98.88 119 VAL B N 1
ATOM 3120 C CA . VAL B 1 119 ? 13.406 -13.586 -14.992 1 98.88 119 VAL B CA 1
ATOM 3121 C C . VAL B 1 119 ? 14.281 -13.758 -13.758 1 98.88 119 VAL B C 1
ATOM 3123 O O . VAL B 1 119 ? 14.828 -14.836 -13.516 1 98.88 119 VAL B O 1
ATOM 3126 N N . ASP B 1 120 ? 14.359 -12.656 -12.977 1 98.88 120 ASP B N 1
ATOM 3127 C CA . ASP B 1 120 ? 15.148 -12.688 -11.742 1 98.88 120 ASP B CA 1
ATOM 3128 C C . ASP B 1 120 ? 14.273 -13.055 -10.547 1 98.88 120 ASP B C 1
ATOM 3130 O O . ASP B 1 120 ? 14.742 -13.68 -9.594 1 98.88 120 ASP B O 1
ATOM 3134 N N . VAL B 1 121 ? 13.055 -12.648 -10.57 1 98.94 121 VAL B N 1
ATOM 3135 C CA . VAL B 1 121 ? 12.133 -12.906 -9.469 1 98.94 121 VAL B CA 1
ATOM 3136 C C . VAL B 1 121 ? 10.703 -12.992 -10 1 98.94 121 VAL B C 1
ATOM 3138 O O . VAL B 1 121 ? 10.336 -12.281 -10.938 1 98.94 121 VAL B O 1
ATOM 3141 N N . TYR B 1 122 ? 9.891 -13.875 -9.438 1 98.94 122 TYR B N 1
ATOM 3142 C CA . TYR B 1 122 ? 8.492 -14.055 -9.82 1 98.94 122 TYR B CA 1
ATOM 3143 C C . TYR B 1 122 ? 7.559 -13.57 -8.719 1 98.94 122 TYR B C 1
ATOM 3145 O O . TYR B 1 122 ? 7.781 -13.852 -7.539 1 98.94 122 TYR B O 1
ATOM 3153 N N . VAL B 1 123 ? 6.543 -12.805 -9.094 1 98.94 123 VAL B N 1
ATOM 3154 C CA . VAL B 1 123 ? 5.496 -12.344 -8.188 1 98.94 123 VAL B CA 1
ATOM 3155 C C . VAL B 1 123 ? 4.156 -12.953 -8.586 1 98.94 123 VAL B C 1
ATOM 3157 O O . VAL B 1 123 ? 3.664 -12.727 -9.688 1 98.94 123 VAL B O 1
ATOM 3160 N N . ASP B 1 124 ? 3.602 -13.633 -7.652 1 98.75 124 ASP B N 1
ATOM 3161 C CA . ASP B 1 124 ? 2.33 -14.32 -7.875 1 98.75 124 ASP B CA 1
ATOM 3162 C C . ASP B 1 124 ? 1.151 -13.383 -7.609 1 98.75 124 ASP B C 1
ATOM 3164 O O . ASP B 1 124 ? 1.006 -12.859 -6.504 1 98.75 124 ASP B O 1
ATOM 3168 N N . SER B 1 125 ? 0.334 -13.227 -8.578 1 98 125 SER B N 1
ATOM 3169 C CA . SER B 1 125 ? -0.888 -12.438 -8.445 1 98 125 SER B CA 1
ATOM 3170 C C . SER B 1 125 ? -2.051 -13.102 -9.18 1 98 125 SER B C 1
ATOM 3172 O O . SER B 1 125 ? -2.92 -12.422 -9.727 1 98 125 SER B O 1
ATOM 3174 N N . ILE B 1 126 ? -1.96 -14.375 -9.242 1 95.31 126 ILE B N 1
ATOM 3175 C CA . ILE B 1 126 ? -2.973 -15.156 -9.945 1 95.31 126 ILE B CA 1
ATOM 3176 C C . ILE B 1 126 ? -4.207 -15.312 -9.062 1 95.31 126 ILE B C 1
ATOM 3178 O O . ILE B 1 126 ? -4.117 -15.219 -7.836 1 95.31 126 ILE B O 1
ATOM 3182 N N . ASP B 1 127 ? -5.266 -15.508 -9.703 1 90.38 127 ASP B N 1
ATOM 3183 C CA . ASP B 1 127 ? -6.527 -15.734 -9 1 90.38 127 ASP B CA 1
ATOM 3184 C C . ASP B 1 127 ? -6.406 -16.891 -8.016 1 90.38 127 ASP B C 1
ATOM 3186 O O . ASP B 1 127 ? -5.77 -17.906 -8.312 1 90.38 127 ASP B O 1
ATOM 3190 N N . PHE B 1 128 ? -7.066 -16.781 -6.914 1 89.25 128 PHE B N 1
ATOM 3191 C CA . PHE B 1 128 ? -6.988 -17.719 -5.805 1 89.25 128 PHE B CA 1
ATOM 3192 C C . PHE B 1 128 ? -7.332 -19.125 -6.27 1 89.25 128 PHE B C 1
ATOM 3194 O O . PHE B 1 128 ? -6.723 -20.109 -5.816 1 89.25 128 PHE B O 1
ATOM 3201 N N . PHE B 1 129 ? -8.188 -19.297 -7.207 1 88.81 129 PHE B N 1
ATOM 3202 C CA . PHE B 1 129 ? -8.758 -20.594 -7.539 1 88.81 129 PHE B CA 1
ATOM 3203 C C . PHE B 1 129 ? -7.941 -21.281 -8.625 1 88.81 129 PHE B C 1
ATOM 3205 O O . PHE B 1 129 ? -8.164 -22.453 -8.922 1 88.81 129 PHE B O 1
ATOM 3212 N N . GLU B 1 130 ? -6.98 -20.531 -9.117 1 92.44 130 GLU B N 1
ATOM 3213 C CA . GLU B 1 130 ? -6.125 -21.109 -10.148 1 92.44 130 GLU B CA 1
ATOM 3214 C C . GLU B 1 130 ? -4.914 -21.812 -9.531 1 92.44 130 GLU B C 1
ATOM 3216 O O . GLU B 1 130 ? -3.771 -21.484 -9.859 1 92.44 130 GLU B O 1
ATOM 3221 N N . ILE B 1 131 ? -5.203 -22.859 -8.781 1 94.88 131 ILE B N 1
ATOM 3222 C CA . ILE B 1 131 ? -4.195 -23.5 -7.941 1 94.88 131 ILE B CA 1
ATOM 3223 C C . ILE B 1 131 ? -3.219 -24.297 -8.812 1 94.88 131 ILE B C 1
ATOM 3225 O O . ILE B 1 131 ? -2.008 -24.266 -8.578 1 94.88 131 ILE B O 1
ATOM 3229 N N . ASP B 1 132 ? -3.701 -24.969 -9.852 1 95.75 132 ASP B N 1
ATOM 3230 C CA . ASP B 1 132 ? -2.844 -25.812 -10.688 1 95.75 132 ASP B CA 1
ATOM 3231 C C . ASP B 1 132 ? -1.826 -24.953 -11.445 1 95.75 132 ASP B C 1
ATOM 3233 O O . ASP B 1 132 ? -0.646 -25.312 -11.508 1 95.75 132 ASP B O 1
ATOM 3237 N N . MET B 1 133 ? -2.301 -23.891 -11.984 1 95.81 133 MET B N 1
ATOM 3238 C CA . MET B 1 133 ? -1.396 -23 -12.703 1 95.81 133 MET B CA 1
ATOM 3239 C C . MET B 1 133 ? -0.38 -22.375 -11.75 1 95.81 133 MET B C 1
ATOM 3241 O O . MET B 1 133 ? 0.799 -22.25 -12.094 1 95.81 133 MET B O 1
ATOM 3245 N N . ARG B 1 134 ? -0.831 -21.938 -10.625 1 97.31 134 ARG B N 1
ATOM 3246 C CA . ARG B 1 134 ? 0.069 -21.406 -9.609 1 97.31 134 ARG B CA 1
ATOM 3247 C C . ARG B 1 134 ? 1.154 -22.422 -9.25 1 97.31 134 ARG B C 1
ATOM 3249 O O . ARG B 1 134 ? 2.338 -22.078 -9.211 1 97.31 134 ARG B O 1
ATOM 3256 N N . ARG B 1 135 ? 0.7 -23.609 -8.977 1 97.69 135 ARG B N 1
ATOM 3257 C CA . ARG B 1 135 ? 1.623 -24.688 -8.648 1 97.69 135 ARG B CA 1
ATOM 3258 C C . ARG B 1 135 ? 2.654 -24.891 -9.75 1 97.69 135 ARG B C 1
ATOM 3260 O O . ARG B 1 135 ? 3.85 -25.016 -9.477 1 97.69 135 ARG B O 1
ATOM 3267 N N . LEU B 1 136 ? 2.197 -24.906 -10.953 1 97.88 136 LEU B N 1
ATOM 3268 C CA . LEU B 1 136 ? 3.084 -25.062 -12.102 1 97.88 136 LEU B CA 1
ATOM 3269 C C . LEU B 1 136 ? 4.141 -23.969 -12.133 1 97.88 136 LEU B C 1
ATOM 3271 O O . LEU B 1 136 ? 5.324 -24.25 -12.328 1 97.88 136 LEU B O 1
ATOM 3275 N N . ILE B 1 137 ? 3.756 -22.766 -11.945 1 98.62 137 ILE B N 1
ATOM 3276 C CA . ILE B 1 137 ? 4.664 -21.625 -12.023 1 98.62 137 ILE B CA 1
ATOM 3277 C C . ILE B 1 137 ? 5.676 -21.688 -10.891 1 98.62 137 ILE B C 1
ATOM 3279 O O . ILE B 1 137 ? 6.879 -21.531 -11.109 1 98.62 137 ILE B O 1
ATOM 3283 N N . PHE B 1 138 ? 5.203 -21.922 -9.664 1 98.62 138 PHE B N 1
ATOM 3284 C CA . PHE B 1 138 ? 6.094 -21.969 -8.508 1 98.62 138 PHE B CA 1
ATOM 3285 C C . PHE B 1 138 ? 7.121 -23.078 -8.672 1 98.62 138 PHE B C 1
ATOM 3287 O O . PHE B 1 138 ? 8.305 -22.891 -8.391 1 98.62 138 PHE B O 1
ATOM 3294 N N . ASN B 1 139 ? 6.672 -24.219 -9.109 1 98.25 139 ASN B N 1
ATOM 3295 C CA . ASN B 1 139 ? 7.59 -25.328 -9.312 1 98.25 139 ASN B CA 1
ATOM 3296 C C . ASN B 1 139 ? 8.578 -25.031 -10.438 1 98.25 139 ASN B C 1
ATOM 3298 O O . ASN B 1 139 ? 9.742 -25.422 -10.367 1 98.25 139 ASN B O 1
ATOM 3302 N N . SER B 1 140 ? 8.117 -24.375 -11.477 1 98.75 140 SER B N 1
ATOM 3303 C CA . SER B 1 140 ? 9 -23.984 -12.57 1 98.75 140 SER B CA 1
ATOM 3304 C C . SER B 1 140 ? 10.047 -22.984 -12.094 1 98.75 140 SER B C 1
ATOM 3306 O O . SER B 1 140 ? 11.211 -23.047 -12.492 1 98.75 140 SER B O 1
ATOM 3308 N N . CYS B 1 141 ? 9.633 -22.016 -11.305 1 98.88 141 CYS B N 1
ATOM 3309 C CA . CYS B 1 141 ? 10.562 -21.062 -10.719 1 98.88 141 CYS B CA 1
ATOM 3310 C C . CYS B 1 141 ? 11.648 -21.766 -9.914 1 98.88 141 CYS B C 1
ATOM 3312 O O . CYS B 1 141 ? 12.836 -21.469 -10.062 1 98.88 141 CYS B O 1
ATOM 3314 N N . ARG B 1 142 ? 11.242 -22.719 -9.086 1 98.69 142 ARG B N 1
ATOM 3315 C CA . ARG B 1 142 ? 12.188 -23.469 -8.281 1 98.69 142 ARG B CA 1
ATOM 3316 C C . ARG B 1 142 ? 13.227 -24.172 -9.156 1 98.69 142 ARG B C 1
ATOM 3318 O O . ARG B 1 142 ? 14.43 -24.094 -8.891 1 98.69 142 ARG B O 1
ATOM 3325 N N . ALA B 1 143 ? 12.719 -24.781 -10.172 1 98.44 143 ALA B N 1
ATOM 3326 C CA . ALA B 1 143 ? 13.594 -25.516 -11.086 1 98.44 143 ALA B CA 1
ATOM 3327 C C . ALA B 1 143 ? 14.602 -24.578 -11.758 1 98.44 143 ALA B C 1
ATOM 3329 O O . ALA B 1 143 ? 15.711 -24.984 -12.086 1 98.44 143 ALA B O 1
ATOM 3330 N N . LYS B 1 144 ? 14.258 -23.312 -11.945 1 98.69 144 LYS B N 1
ATOM 3331 C CA . LYS B 1 144 ? 15.094 -22.359 -12.656 1 98.69 144 LYS B CA 1
ATOM 3332 C C . LYS B 1 144 ? 15.898 -21.5 -11.688 1 98.69 144 LYS B C 1
ATOM 3334 O O . LYS B 1 144 ? 16.641 -20.609 -12.109 1 98.69 144 LYS B O 1
ATOM 3339 N N . GLY B 1 145 ? 15.742 -21.734 -10.383 1 98.62 145 GLY B N 1
ATOM 3340 C CA . GLY B 1 145 ? 16.484 -20.969 -9.383 1 98.62 145 GLY B CA 1
ATOM 3341 C C . GLY B 1 145 ? 15.93 -19.578 -9.148 1 98.62 145 GLY B C 1
ATOM 3342 O O . GLY B 1 145 ? 16.656 -18.688 -8.734 1 98.62 145 GLY B O 1
ATOM 3343 N N . ILE B 1 146 ? 14.648 -19.422 -9.438 1 98.88 146 ILE B N 1
ATOM 3344 C CA . ILE B 1 146 ? 14.008 -18.125 -9.344 1 98.88 146 ILE B CA 1
ATOM 3345 C C . ILE B 1 146 ? 13.203 -18.031 -8.047 1 98.88 146 ILE B C 1
ATOM 3347 O O . ILE B 1 146 ? 12.406 -18.922 -7.738 1 98.88 146 ILE B O 1
ATOM 3351 N N . TYR B 1 147 ? 13.438 -16.969 -7.234 1 98.94 147 TYR B N 1
ATOM 3352 C CA . TYR B 1 147 ? 12.578 -16.703 -6.086 1 98.94 147 TYR B CA 1
ATOM 3353 C C . TYR B 1 147 ? 11.148 -16.422 -6.527 1 98.94 147 TYR B C 1
ATOM 3355 O O . TYR B 1 147 ? 10.922 -15.758 -7.543 1 98.94 147 TYR B O 1
ATOM 3363 N N . ALA B 1 148 ? 10.203 -16.953 -5.785 1 98.88 148 ALA B N 1
ATOM 3364 C CA . ALA B 1 148 ? 8.781 -16.703 -6.027 1 98.88 148 ALA B CA 1
ATOM 3365 C C . ALA B 1 148 ? 8.094 -16.188 -4.77 1 98.88 148 ALA B C 1
ATOM 3367 O O . ALA B 1 148 ? 8.352 -16.672 -3.666 1 98.88 148 ALA B O 1
ATOM 3368 N N . LEU B 1 149 ? 7.25 -15.125 -4.961 1 98.19 149 LEU B N 1
ATOM 3369 C CA . LEU B 1 149 ? 6.57 -14.508 -3.826 1 98.19 149 LEU B CA 1
ATOM 3370 C C . LEU B 1 149 ? 5.07 -14.406 -4.078 1 98.19 149 LEU B C 1
ATOM 3372 O O . LEU B 1 149 ? 4.637 -14.211 -5.215 1 98.19 149 LEU B O 1
ATOM 3376 N N . THR B 1 150 ? 4.395 -14.516 -2.984 1 98.31 150 THR B N 1
ATOM 3377 C CA . THR B 1 150 ? 2.967 -14.211 -2.98 1 98.31 150 THR B CA 1
ATOM 3378 C C . THR B 1 150 ? 2.588 -13.414 -1.735 1 98.31 150 THR B C 1
ATOM 3380 O O . THR B 1 150 ? 3.096 -13.68 -0.645 1 98.31 150 THR B O 1
ATOM 3383 N N . ALA B 1 151 ? 1.884 -12.391 -1.919 1 98.38 151 ALA B N 1
ATOM 3384 C CA . ALA B 1 151 ? 1.21 -11.672 -0.84 1 98.38 151 ALA B CA 1
ATOM 3385 C C . ALA B 1 151 ? -0.296 -11.609 -1.076 1 98.38 151 ALA B C 1
ATOM 3387 O O . ALA B 1 151 ? -0.766 -10.891 -1.958 1 98.38 151 ALA B O 1
ATOM 3388 N N . ALA B 1 152 ? -0.985 -12.312 -0.265 1 97.12 152 ALA B N 1
ATOM 3389 C CA . ALA B 1 152 ? -2.428 -12.43 -0.463 1 97.12 152 ALA B CA 1
ATOM 3390 C C . ALA B 1 152 ? -3.184 -11.438 0.41 1 97.12 152 ALA B C 1
ATOM 3392 O O . ALA B 1 152 ? -3.006 -11.406 1.63 1 97.12 152 ALA B O 1
ATOM 3393 N N . PRO B 1 153 ? -3.955 -10.586 -0.253 1 96.88 153 PRO B N 1
ATOM 3394 C CA . PRO B 1 153 ? -4.879 -9.805 0.57 1 96.88 153 PRO B CA 1
ATOM 3395 C C . PRO B 1 153 ? -5.887 -10.672 1.317 1 96.88 153 PRO B C 1
ATOM 3397 O O . PRO B 1 153 ? -6.496 -11.57 0.724 1 96.88 153 PRO B O 1
ATOM 3400 N N . LEU B 1 154 ? -6.035 -10.508 2.602 1 94.5 154 LEU B N 1
ATOM 3401 C CA . LEU B 1 154 ? -6.953 -11.203 3.498 1 94.5 154 LEU B CA 1
ATOM 3402 C C . LEU B 1 154 ? -7.688 -10.219 4.398 1 94.5 154 LEU B C 1
ATOM 3404 O O . LEU B 1 154 ? -7.109 -9.695 5.359 1 94.5 154 LEU B O 1
ATOM 3408 N N . GLY B 1 155 ? -9.047 -10.031 4.109 1 97.19 155 GLY B N 1
ATOM 3409 C CA . GLY B 1 155 ? -9.727 -8.969 4.828 1 97.19 155 GLY B CA 1
ATOM 3410 C C . GLY B 1 155 ? -9.078 -7.609 4.637 1 97.19 155 GLY B C 1
ATOM 3411 O O . GLY B 1 155 ? -8.844 -7.18 3.502 1 97.19 155 GLY B O 1
ATOM 3412 N N . PHE B 1 156 ? -8.758 -6.988 5.754 1 98.56 156 PHE B N 1
ATOM 3413 C CA . PHE B 1 156 ? -8.047 -5.715 5.746 1 98.56 156 PHE B CA 1
ATOM 3414 C C . PHE B 1 156 ? -6.559 -5.93 5.996 1 98.56 156 PHE B C 1
ATOM 3416 O O . PHE B 1 156 ? -5.891 -5.066 6.574 1 98.56 156 PHE B O 1
ATOM 3423 N N . GLY B 1 157 ? -6.098 -7.023 5.598 1 98.06 157 GLY B N 1
ATOM 3424 C CA . GLY B 1 157 ? -4.703 -7.375 5.812 1 98.06 157 GLY B CA 1
ATOM 3425 C C . GLY B 1 157 ? -4.105 -8.164 4.664 1 98.06 157 GLY B C 1
ATOM 3426 O O . GLY B 1 157 ? -4.633 -8.156 3.553 1 98.06 157 GLY B O 1
ATOM 3427 N N . ALA B 1 158 ? -2.924 -8.742 4.918 1 98.5 158 ALA B N 1
ATOM 3428 C CA . ALA B 1 158 ? -2.244 -9.539 3.904 1 98.5 158 ALA B CA 1
ATOM 3429 C C . ALA B 1 158 ? -1.317 -10.57 4.551 1 98.5 158 ALA B C 1
ATOM 3431 O O . ALA B 1 158 ? -0.925 -10.414 5.711 1 98.5 158 ALA B O 1
ATOM 3432 N N . THR B 1 159 ? -1.056 -11.594 3.869 1 98.38 159 THR B N 1
ATOM 3433 C CA . THR B 1 159 ? -0.061 -12.602 4.223 1 98.38 159 THR B CA 1
ATOM 3434 C C . THR B 1 159 ? 1.048 -12.656 3.174 1 98.38 159 THR B C 1
ATOM 3436 O O . THR B 1 159 ? 0.772 -12.742 1.976 1 98.38 159 THR B O 1
ATOM 3439 N N . LEU B 1 160 ? 2.229 -12.586 3.623 1 98.69 160 LEU B N 1
ATOM 3440 C CA . LEU B 1 160 ? 3.385 -12.656 2.736 1 98.69 160 LEU B CA 1
ATOM 3441 C C . LEU B 1 160 ? 4.086 -14 2.869 1 98.69 160 LEU B C 1
ATOM 3443 O O . LEU B 1 160 ? 4.375 -14.453 3.982 1 98.69 160 LEU B O 1
ATOM 3447 N N . GLN B 1 161 ? 4.383 -14.633 1.745 1 98.56 161 GLN B N 1
ATOM 3448 C CA . GLN B 1 161 ? 5.152 -15.867 1.658 1 98.56 161 GLN B CA 1
ATOM 3449 C C . GLN B 1 161 ? 6.203 -15.781 0.553 1 98.56 161 GLN B C 1
ATOM 3451 O O . GLN B 1 161 ? 5.891 -15.406 -0.578 1 98.56 161 GLN B O 1
ATOM 3456 N N . VAL B 1 162 ? 7.395 -16.062 0.894 1 98.81 162 VAL B N 1
ATOM 3457 C CA . VAL B 1 162 ? 8.531 -16.031 -0.026 1 98.81 162 VAL B CA 1
ATOM 3458 C C . VAL B 1 162 ? 9.07 -17.453 -0.224 1 98.81 162 VAL B C 1
ATOM 3460 O O . VAL B 1 162 ? 9.406 -18.141 0.746 1 98.81 162 VAL B O 1
ATOM 3463 N N . PHE B 1 163 ? 9.172 -17.875 -1.458 1 98.81 163 PHE B N 1
ATOM 3464 C CA . PHE B 1 163 ? 9.703 -19.188 -1.769 1 98.81 163 PHE B CA 1
ATOM 3465 C C . PHE B 1 163 ? 11.125 -19.078 -2.322 1 98.81 163 PHE B C 1
ATOM 3467 O O . PHE B 1 163 ? 11.32 -18.625 -3.451 1 98.81 163 PHE B O 1
ATOM 3474 N N . ASP B 1 164 ? 12.047 -19.484 -1.479 1 98.69 164 ASP B N 1
ATOM 3475 C CA . ASP B 1 164 ? 13.438 -19.656 -1.893 1 98.69 164 ASP B CA 1
ATOM 3476 C C . ASP B 1 164 ? 13.602 -20.922 -2.748 1 98.69 164 ASP B C 1
ATOM 3478 O O . ASP B 1 164 ? 13.164 -22 -2.359 1 98.69 164 ASP B O 1
ATOM 3482 N N . PRO B 1 165 ? 14.156 -20.766 -3.91 1 98.5 165 PRO B N 1
ATOM 3483 C CA . PRO B 1 165 ? 14.273 -21.938 -4.785 1 98.5 165 PRO B CA 1
ATOM 3484 C C . PRO B 1 165 ? 15.039 -23.094 -4.141 1 98.5 165 PRO B C 1
ATOM 3486 O O . PRO B 1 165 ? 14.906 -24.234 -4.562 1 98.5 165 PRO B O 1
ATOM 3489 N N . GLU B 1 166 ? 15.781 -22.859 -3.143 1 98.19 166 GLU B N 1
ATOM 3490 C CA . GLU B 1 166 ? 16.547 -23.891 -2.465 1 98.19 166 GLU B CA 1
ATOM 3491 C C . GLU B 1 166 ? 15.875 -24.328 -1.168 1 98.19 166 GLU B C 1
ATOM 3493 O O . GLU B 1 166 ? 16.375 -25.203 -0.458 1 98.19 166 GLU B O 1
ATOM 3498 N N . GLY B 1 167 ? 14.773 -23.703 -0.817 1 98 167 GLY B N 1
ATOM 3499 C CA . GLY B 1 167 ? 14.078 -24 0.422 1 98 167 GLY B CA 1
ATOM 3500 C C . GLY B 1 167 ? 12.891 -24.938 0.229 1 98 167 GLY B C 1
ATOM 3501 O O . GLY B 1 167 ? 12.875 -25.734 -0.715 1 98 167 GLY B O 1
ATOM 3502 N N . MET B 1 168 ? 11.977 -24.891 1.145 1 98.06 168 MET B N 1
ATOM 3503 C CA . MET B 1 168 ? 10.781 -25.734 1.082 1 98.06 168 MET B CA 1
ATOM 3504 C C . MET B 1 168 ? 9.969 -25.422 -0.176 1 98.06 168 MET B C 1
ATOM 3506 O O . MET B 1 168 ? 9.781 -24.266 -0.535 1 98.06 168 MET B O 1
ATOM 3510 N N . SER B 1 169 ? 9.516 -26.438 -0.808 1 97.75 169 SER B N 1
ATOM 3511 C CA . SER B 1 169 ? 8.805 -26.281 -2.072 1 97.75 169 SER B CA 1
ATOM 3512 C C . SER B 1 169 ? 7.344 -25.922 -1.843 1 97.75 169 SER B C 1
ATOM 3514 O O . SER B 1 169 ? 6.824 -26.078 -0.739 1 97.75 169 SER B O 1
ATOM 3516 N N . PHE B 1 170 ? 6.762 -25.406 -2.896 1 98.12 170 PHE B N 1
ATOM 3517 C CA . PHE B 1 170 ? 5.324 -25.141 -2.916 1 98.12 170 PHE B CA 1
ATOM 3518 C C . PHE B 1 170 ? 4.547 -26.391 -2.51 1 98.12 170 PHE B C 1
ATOM 3520 O O . PHE B 1 170 ? 3.666 -26.328 -1.65 1 98.12 170 PHE B O 1
ATOM 3527 N N . ASP B 1 171 ? 4.879 -27.516 -3.096 1 97.88 171 ASP B N 1
ATOM 3528 C CA . ASP B 1 171 ? 4.195 -28.781 -2.857 1 97.88 171 ASP B CA 1
ATOM 3529 C C . ASP B 1 171 ? 4.305 -29.203 -1.394 1 97.88 171 ASP B C 1
ATOM 3531 O O . ASP B 1 171 ? 3.324 -29.656 -0.793 1 97.88 171 ASP B O 1
ATOM 3535 N N . ASP B 1 172 ? 5.449 -29.062 -0.821 1 97.62 172 ASP B N 1
ATOM 3536 C CA . ASP B 1 172 ? 5.676 -29.469 0.564 1 97.62 172 ASP B CA 1
ATOM 3537 C C . ASP B 1 172 ? 4.961 -28.531 1.532 1 97.62 172 ASP B C 1
ATOM 3539 O O . ASP B 1 172 ? 4.434 -28.969 2.557 1 97.62 172 ASP B O 1
ATOM 3543 N N . TYR B 1 173 ? 4.969 -27.281 1.22 1 98.25 173 TYR B N 1
ATOM 3544 C CA . TYR B 1 173 ? 4.371 -26.312 2.123 1 98.25 173 TYR B CA 1
ATOM 3545 C C . TYR B 1 173 ? 2.854 -26.438 2.137 1 98.25 173 TYR B C 1
ATOM 3547 O O . TYR B 1 173 ? 2.234 -26.422 3.203 1 98.25 173 TYR B O 1
ATOM 3555 N N . PHE B 1 174 ? 2.295 -26.562 0.945 1 97.94 174 PHE B N 1
ATOM 3556 C CA . PHE B 1 174 ? 0.841 -26.562 0.853 1 97.94 174 PHE B CA 1
ATOM 3557 C C . PHE B 1 174 ? 0.301 -28 0.916 1 97.94 174 PHE B C 1
ATOM 3559 O O . PHE B 1 174 ? -0.889 -28.203 1.164 1 97.94 174 PHE B O 1
ATOM 3566 N N . GLY B 1 175 ? 1.122 -28.969 0.662 1 97.44 175 GLY B N 1
ATOM 3567 C CA . GLY B 1 175 ? 0.698 -30.359 0.666 1 97.44 175 GLY B CA 1
ATOM 3568 C C . GLY B 1 175 ? -0.176 -30.719 -0.521 1 97.44 175 GLY B C 1
ATOM 3569 O O . GLY B 1 175 ? -1.234 -31.328 -0.357 1 97.44 175 GLY B O 1
ATOM 3570 N N . ILE B 1 176 ? 0.233 -30.25 -1.654 1 97.19 176 ILE B N 1
ATOM 3571 C CA . ILE B 1 176 ? -0.515 -30.484 -2.883 1 97.19 176 ILE B CA 1
ATOM 3572 C C . ILE B 1 176 ? 0.367 -31.219 -3.889 1 97.19 176 ILE B C 1
ATOM 3574 O O . ILE B 1 176 ? 1.56 -30.938 -4.012 1 97.19 176 ILE B O 1
ATOM 3578 N N . ASP B 1 177 ? -0.157 -32.125 -4.594 1 94.69 177 ASP B N 1
ATOM 3579 C CA . ASP B 1 177 ? 0.52 -32.844 -5.684 1 94.69 177 ASP B CA 1
ATOM 3580 C C . ASP B 1 177 ? -0.44 -33.094 -6.84 1 94.69 177 ASP B C 1
ATOM 3582 O O . ASP B 1 177 ? -1.535 -32.531 -6.891 1 94.69 177 ASP B O 1
ATOM 3586 N N . ASP B 1 178 ? -0.027 -33.844 -7.82 1 93.12 178 ASP B N 1
ATOM 3587 C CA . ASP B 1 178 ? -0.787 -34.094 -9.047 1 93.12 178 ASP B CA 1
ATOM 3588 C C . ASP B 1 178 ? -2.051 -34.875 -8.766 1 93.12 178 ASP B C 1
ATOM 3590 O O . ASP B 1 178 ? -3.018 -34.812 -9.523 1 93.12 178 ASP B O 1
ATOM 3594 N N . GLN B 1 179 ? -2.076 -35.656 -7.668 1 94.69 179 GLN B N 1
ATOM 3595 C CA . GLN B 1 179 ? -3.188 -36.531 -7.391 1 94.69 179 GLN B CA 1
ATOM 3596 C C . GLN B 1 179 ? -4.195 -35.906 -6.441 1 94.69 179 GLN B C 1
ATOM 3598 O O . GLN B 1 179 ? -5.289 -36.438 -6.234 1 94.69 179 GLN B O 1
ATOM 3603 N N . THR B 1 180 ? -3.838 -34.75 -5.879 1 96.25 180 THR B N 1
ATOM 3604 C CA . THR B 1 180 ? -4.738 -34.094 -4.941 1 96.25 180 THR B CA 1
ATOM 3605 C C . THR B 1 180 ? -6.008 -33.625 -5.648 1 96.25 180 THR B C 1
ATOM 3607 O O . THR B 1 180 ? -5.938 -32.938 -6.668 1 96.25 180 THR B O 1
ATOM 3610 N N . PRO B 1 181 ? -7.172 -34.031 -5.156 1 94.88 181 PRO B N 1
ATOM 3611 C CA . PRO B 1 181 ? -8.422 -33.594 -5.789 1 94.88 181 PRO B CA 1
ATOM 3612 C C . PRO B 1 181 ? -8.625 -32.094 -5.727 1 94.88 181 PRO B C 1
ATOM 3614 O O . PRO B 1 181 ? -8.125 -31.438 -4.809 1 94.88 181 PRO B O 1
ATOM 3617 N N . PRO B 1 182 ? -9.375 -31.578 -6.621 1 92.12 182 PRO B N 1
ATOM 3618 C CA . PRO B 1 182 ? -9.531 -30.125 -6.762 1 92.12 182 PRO B CA 1
ATOM 3619 C C . PRO B 1 182 ? -10.016 -29.469 -5.48 1 92.12 182 PRO B C 1
ATOM 3621 O O . PRO B 1 182 ? -9.445 -28.469 -5.043 1 92.12 182 PRO B O 1
ATOM 3624 N N . LEU B 1 183 ? -11.016 -30.016 -4.871 1 92.25 183 LEU B N 1
ATOM 3625 C CA . LEU B 1 183 ? -11.562 -29.422 -3.652 1 92.25 183 LEU B CA 1
ATOM 3626 C C . LEU B 1 183 ? -10.539 -29.453 -2.525 1 92.25 183 LEU B C 1
ATOM 3628 O O . LEU B 1 183 ? -10.461 -28.516 -1.724 1 92.25 183 LEU B O 1
ATOM 3632 N N . GLU B 1 184 ? -9.844 -30.516 -2.473 1 94.69 184 GLU B N 1
ATOM 3633 C CA . GLU B 1 184 ? -8.805 -30.641 -1.457 1 94.69 184 GLU B CA 1
ATOM 3634 C C . GLU B 1 184 ? -7.664 -29.656 -1.715 1 94.69 184 GLU B C 1
ATOM 3636 O O . GLU B 1 184 ? -7.031 -29.172 -0.775 1 94.69 184 GLU B O 1
ATOM 3641 N N . LYS B 1 185 ? -7.332 -29.391 -2.965 1 95.69 185 LYS B N 1
ATOM 3642 C CA . LYS B 1 185 ? -6.324 -28.391 -3.303 1 95.69 185 LYS B CA 1
ATOM 3643 C C . LYS B 1 185 ? -6.711 -27.016 -2.754 1 95.69 185 LYS B C 1
ATOM 3645 O O . LYS B 1 185 ? -5.859 -26.281 -2.238 1 95.69 185 LYS B O 1
ATOM 3650 N N . ILE B 1 186 ? -7.969 -26.719 -2.9 1 93.56 186 ILE B N 1
ATOM 3651 C CA . ILE B 1 186 ? -8.477 -25.438 -2.42 1 93.56 186 ILE B CA 1
ATOM 3652 C C . ILE B 1 186 ? -8.297 -25.359 -0.905 1 93.56 186 ILE B C 1
ATOM 3654 O O . ILE B 1 186 ? -7.797 -24.344 -0.39 1 93.56 186 ILE B O 1
ATOM 3658 N N . ALA B 1 187 ? -8.648 -26.375 -0.212 1 94.69 187 ALA B N 1
ATOM 3659 C CA . ALA B 1 187 ? -8.539 -26.406 1.244 1 94.69 187 ALA B CA 1
ATOM 3660 C C . ALA B 1 187 ? -7.082 -26.328 1.688 1 94.69 187 ALA B C 1
ATOM 3662 O O . ALA B 1 187 ? -6.758 -25.609 2.635 1 94.69 187 ALA B O 1
ATOM 3663 N N . ALA B 1 188 ? -6.266 -27.078 1.008 1 96.38 188 ALA B N 1
ATOM 3664 C CA . ALA B 1 188 ? -4.84 -27.109 1.328 1 96.38 188 ALA B CA 1
ATOM 3665 C C . ALA B 1 188 ? -4.207 -25.734 1.115 1 96.38 188 ALA B C 1
ATOM 3667 O O . ALA B 1 188 ? -3.455 -25.25 1.966 1 96.38 188 ALA B O 1
ATOM 3668 N N . PHE B 1 189 ? -4.523 -25.141 0.015 1 96.25 189 PHE B N 1
ATOM 3669 C CA . PHE B 1 189 ? -3.98 -23.828 -0.316 1 96.25 189 PHE B CA 1
ATOM 3670 C C . PHE B 1 189 ? -4.465 -22.781 0.673 1 96.25 189 PHE B C 1
ATOM 3672 O O . PHE B 1 189 ? -3.672 -21.984 1.176 1 96.25 189 PHE B O 1
ATOM 3679 N N . ALA B 1 190 ? -5.734 -22.797 0.966 1 94.25 190 ALA B N 1
ATOM 3680 C CA . ALA B 1 190 ? -6.309 -21.844 1.917 1 94.25 190 ALA B CA 1
ATOM 3681 C C . ALA B 1 190 ? -5.656 -21.984 3.289 1 94.25 190 ALA B C 1
ATOM 3683 O O . ALA B 1 190 ? -5.34 -20.984 3.936 1 94.25 190 ALA B O 1
ATOM 3684 N N . ALA B 1 191 ? -5.438 -23.203 3.682 1 95.44 191 ALA B N 1
ATOM 3685 C CA . ALA B 1 191 ? -4.855 -23.469 4.996 1 95.44 191 ALA B CA 1
ATOM 3686 C C . ALA B 1 191 ? -3.428 -22.938 5.082 1 95.44 191 ALA B C 1
ATOM 3688 O O . ALA B 1 191 ? -3.043 -22.344 6.09 1 95.44 191 ALA B O 1
ATOM 3689 N N . GLY B 1 192 ? -2.688 -23.156 4.035 1 96.25 192 GLY B N 1
ATOM 3690 C CA . GLY B 1 192 ? -1.296 -22.734 4.027 1 96.25 192 GLY B CA 1
ATOM 3691 C C . GLY B 1 192 ? -1.124 -21.25 3.822 1 96.25 192 GLY B C 1
ATOM 3692 O O . GLY B 1 192 ? -0.179 -20.656 4.34 1 96.25 192 GLY B O 1
ATOM 3693 N N . LEU B 1 193 ? -2.008 -20.688 3.1 1 96.06 193 LEU B N 1
ATOM 3694 C CA . LEU B 1 193 ? -1.924 -19.266 2.748 1 96.06 193 LEU B CA 1
ATOM 3695 C C . LEU B 1 193 ? -2.232 -18.391 3.957 1 96.06 193 LEU B C 1
ATOM 3697 O O . LEU B 1 193 ? -1.722 -17.281 4.062 1 96.06 193 LEU B O 1
ATOM 3701 N N . THR B 1 194 ? -3.059 -18.953 4.848 1 95.06 194 THR B N 1
ATOM 3702 C CA . THR B 1 194 ? -3.57 -18.141 5.945 1 95.06 194 THR B CA 1
ATOM 3703 C C . THR B 1 194 ? -3.359 -18.828 7.285 1 95.06 194 THR B C 1
ATOM 3705 O O . THR B 1 194 ? -4.324 -19.219 7.945 1 95.06 194 THR B O 1
ATOM 3708 N N . PRO B 1 195 ? -2.125 -18.906 7.758 1 95.19 195 PRO B N 1
ATOM 3709 C CA . PRO B 1 195 ? -1.87 -19.578 9.031 1 95.19 195 PRO B CA 1
ATOM 3710 C C . PRO B 1 195 ? -2.756 -19.062 10.164 1 95.19 195 PRO B C 1
ATOM 3712 O O . PRO B 1 195 ? -3.232 -19.844 10.992 1 95.19 195 PRO B O 1
ATOM 3715 N N . ASN B 1 196 ? -2.98 -17.766 10.227 1 95.62 196 ASN B N 1
ATOM 3716 C CA . ASN B 1 196 ? -3.896 -17.125 11.172 1 95.62 196 ASN B CA 1
ATOM 3717 C C . ASN B 1 196 ? -5.012 -16.375 10.445 1 95.62 196 ASN B C 1
ATOM 3719 O O . ASN B 1 196 ? -4.824 -15.234 10.031 1 95.62 196 ASN B O 1
ATOM 3723 N N . PRO B 1 197 ? -6.188 -16.938 10.359 1 94.88 197 PRO B N 1
ATOM 3724 C CA . PRO B 1 197 ? -7.258 -16.344 9.555 1 94.88 197 PRO B CA 1
ATOM 3725 C C . PRO B 1 197 ? -8 -15.234 10.289 1 94.88 197 PRO B C 1
ATOM 3727 O O . PRO B 1 197 ? -9.219 -15.32 10.484 1 94.88 197 PRO B O 1
ATOM 3730 N N . TYR B 1 198 ? -7.344 -14.172 10.539 1 96.56 198 TYR B N 1
ATOM 3731 C CA . TYR B 1 198 ? -7.875 -13.055 11.312 1 96.56 198 TYR B CA 1
ATOM 3732 C C . TYR B 1 198 ? -9.141 -12.5 10.672 1 96.56 198 TYR B C 1
ATOM 3734 O O . TYR B 1 198 ? -10.062 -12.078 11.375 1 96.56 198 TYR B O 1
ATOM 3742 N N . HIS B 1 199 ? -9.219 -12.523 9.359 1 96.12 199 HIS B N 1
ATOM 3743 C CA . HIS B 1 199 ? -10.281 -11.875 8.602 1 96.12 199 HIS B CA 1
ATOM 3744 C C . HIS B 1 199 ? -11.625 -12.555 8.852 1 96.12 199 HIS B C 1
ATOM 3746 O O . HIS B 1 199 ? -12.68 -11.945 8.656 1 96.12 199 HIS B O 1
ATOM 3752 N N . LEU B 1 200 ? -11.625 -13.797 9.266 1 94.69 200 LEU B N 1
ATOM 3753 C CA . LEU B 1 200 ? -12.867 -14.547 9.461 1 94.69 200 LEU B CA 1
ATOM 3754 C C . LEU B 1 200 ? -13.688 -13.945 10.586 1 94.69 200 LEU B C 1
ATOM 3756 O O . LEU B 1 200 ? -14.906 -14.164 10.664 1 94.69 200 LEU B O 1
ATOM 3760 N N . SER B 1 201 ? -13.039 -13.211 11.445 1 95.56 201 SER B N 1
ATOM 3761 C CA . SER B 1 201 ? -13.75 -12.641 12.586 1 95.56 201 SER B CA 1
ATOM 3762 C C . SER B 1 201 ? -14.664 -11.5 12.164 1 95.56 201 SER B C 1
ATOM 3764 O O . SER B 1 201 ? -15.562 -11.109 12.906 1 95.56 201 SER B O 1
ATOM 3766 N N . TYR B 1 202 ? -14.445 -10.906 10.953 1 96.5 202 TYR B N 1
ATOM 3767 C CA . TYR B 1 202 ? -15.242 -9.734 10.617 1 96.5 202 TYR B CA 1
ATOM 3768 C C . TYR B 1 202 ? -15.781 -9.836 9.195 1 96.5 202 TYR B C 1
ATOM 3770 O O . TYR B 1 202 ? -16.609 -9.031 8.781 1 96.5 202 TYR B O 1
ATOM 3778 N N . MET B 1 203 ? -15.344 -10.766 8.484 1 95.25 203 MET B N 1
ATOM 3779 C CA . MET B 1 203 ? -15.805 -10.922 7.105 1 95.25 203 MET B CA 1
ATOM 3780 C C . MET B 1 203 ? -17.156 -11.633 7.059 1 95.25 203 MET B C 1
ATOM 3782 O O . MET B 1 203 ? -17.406 -12.547 7.848 1 95.25 203 MET B O 1
ATOM 3786 N N . ASP B 1 204 ? -17.984 -11.203 6.176 1 93.44 204 ASP B N 1
ATOM 3787 C CA . ASP B 1 204 ? -19.219 -11.914 5.902 1 93.44 204 ASP B CA 1
ATOM 3788 C C . ASP B 1 204 ? -18.984 -13.109 4.988 1 93.44 204 ASP B C 1
ATOM 3790 O O . ASP B 1 204 ? -18.922 -12.969 3.764 1 93.44 204 ASP B O 1
ATOM 3794 N N . ALA B 1 205 ? -19.031 -14.266 5.523 1 85.5 205 ALA B N 1
ATOM 3795 C CA . ALA B 1 205 ? -18.672 -15.492 4.824 1 85.5 205 ALA B CA 1
ATOM 3796 C C . ALA B 1 205 ? -19.672 -15.797 3.703 1 85.5 205 ALA B C 1
ATOM 3798 O O . ALA B 1 205 ? -19.344 -16.5 2.746 1 85.5 205 ALA B O 1
ATOM 3799 N N . SER B 1 206 ? -20.828 -15.242 3.855 1 84.69 206 SER B N 1
ATOM 3800 C CA . SER B 1 206 ? -21.844 -15.492 2.844 1 84.69 206 SER B CA 1
ATOM 3801 C C . SER B 1 206 ? -21.5 -14.797 1.528 1 84.69 206 SER B C 1
ATOM 3803 O O . SER B 1 206 ? -22.078 -15.117 0.485 1 84.69 206 SER B O 1
ATOM 3805 N N . ARG B 1 207 ? -20.594 -13.93 1.604 1 85.25 207 ARG B N 1
ATOM 3806 C CA . ARG B 1 207 ? -20.219 -13.195 0.402 1 85.25 207 ARG B CA 1
ATOM 3807 C C . ARG B 1 207 ? -19.047 -13.867 -0.306 1 85.25 207 ARG B C 1
ATOM 3809 O O . ARG B 1 207 ? -18.578 -13.391 -1.343 1 85.25 207 ARG B O 1
ATOM 3816 N N . VAL B 1 208 ? -18.625 -14.898 0.305 1 81.31 208 VAL B N 1
ATOM 3817 C CA . VAL B 1 208 ? -17.625 -15.734 -0.357 1 81.31 208 VAL B CA 1
ATOM 3818 C C . VAL B 1 208 ? -18.312 -16.844 -1.148 1 81.31 208 VAL B C 1
ATOM 3820 O O . VAL B 1 208 ? -19.172 -17.562 -0.612 1 81.31 208 VAL B O 1
ATOM 3823 N N . SER B 1 209 ? -18.109 -16.812 -2.42 1 76.88 209 SER B N 1
ATOM 3824 C CA . SER B 1 209 ? -18.734 -17.828 -3.248 1 76.88 209 SER B CA 1
ATOM 3825 C C . SER B 1 209 ? -17.703 -18.734 -3.896 1 76.88 209 SER B C 1
ATOM 3827 O O . SER B 1 209 ? -16.953 -18.297 -4.773 1 76.88 209 SER B O 1
ATOM 3829 N N . PHE B 1 210 ? -17.688 -19.891 -3.521 1 72.88 210 PHE B N 1
ATOM 3830 C CA . PHE B 1 210 ? -16.781 -20.875 -4.109 1 72.88 210 PHE B CA 1
ATOM 3831 C C . PHE B 1 210 ? -17.219 -21.219 -5.531 1 72.88 210 PHE B C 1
ATOM 3833 O O . PHE B 1 210 ? -16.375 -21.438 -6.406 1 72.88 210 PHE B O 1
ATOM 3840 N N . LYS B 1 211 ? -18.5 -21.234 -5.75 1 69.81 211 LYS B N 1
ATOM 3841 C CA . LYS B 1 211 ? -19.047 -21.531 -7.07 1 69.81 211 LYS B CA 1
ATOM 3842 C C . LYS B 1 211 ? -18.672 -20.453 -8.078 1 69.81 211 LYS B C 1
ATOM 3844 O O . LYS B 1 211 ? -18.266 -20.75 -9.203 1 69.81 211 LYS B O 1
ATOM 3849 N N . ARG B 1 212 ? -18.797 -19.281 -7.551 1 71.56 212 ARG B N 1
ATOM 3850 C CA . ARG B 1 212 ? -18.516 -18.141 -8.43 1 71.56 212 ARG B CA 1
ATOM 3851 C C . ARG B 1 212 ? -17.047 -17.75 -8.359 1 71.56 212 ARG B C 1
ATOM 3853 O O . ARG B 1 212 ? -16.609 -16.875 -9.109 1 71.56 212 ARG B O 1
ATOM 3860 N N . ARG B 1 213 ? -16.375 -18.406 -7.422 1 71.62 213 ARG B N 1
ATOM 3861 C CA . ARG B 1 213 ? -14.945 -18.156 -7.27 1 71.62 213 ARG B CA 1
ATOM 3862 C C . ARG B 1 213 ? -14.672 -16.672 -7.008 1 71.62 213 ARG B C 1
ATOM 3864 O O . ARG B 1 213 ? -13.82 -16.078 -7.664 1 71.62 213 ARG B O 1
ATOM 3871 N N . THR B 1 214 ? -15.523 -16.125 -6.113 1 80.5 214 THR B N 1
ATOM 3872 C CA . THR B 1 214 ? -15.375 -14.719 -5.797 1 80.5 214 THR B CA 1
ATOM 3873 C C . THR B 1 214 ? -15.383 -14.5 -4.289 1 80.5 214 THR B C 1
ATOM 3875 O O . THR B 1 214 ? -15.969 -15.281 -3.543 1 80.5 214 THR B O 1
ATOM 3878 N N . GLY B 1 215 ? -14.539 -13.539 -3.852 1 87.62 215 GLY B N 1
ATOM 3879 C CA . GLY B 1 215 ? -14.531 -13.078 -2.473 1 87.62 215 GLY B CA 1
ATOM 3880 C C . GLY B 1 215 ? -14.266 -11.586 -2.34 1 87.62 215 GLY B C 1
ATOM 3881 O O . GLY B 1 215 ? -13.82 -10.945 -3.293 1 87.62 215 GLY B O 1
ATOM 3882 N N . PRO B 1 216 ? -14.656 -11.078 -1.236 1 94.81 216 PRO B N 1
ATOM 3883 C CA . PRO B 1 216 ? -14.461 -9.641 -1.032 1 94.81 216 PRO B CA 1
ATOM 3884 C C . PRO B 1 216 ? -12.984 -9.258 -0.914 1 94.81 216 PRO B C 1
ATOM 3886 O O . PRO B 1 216 ? -12.172 -10.07 -0.461 1 94.81 216 PRO B O 1
ATOM 3889 N N . ALA B 1 217 ? -12.633 -8.195 -1.381 1 96.38 217 ALA B N 1
ATOM 3890 C CA . ALA B 1 217 ? -11.297 -7.613 -1.287 1 96.38 217 ALA B CA 1
ATOM 3891 C C . ALA B 1 217 ? -11.359 -6.09 -1.3 1 96.38 217 ALA B C 1
ATOM 3893 O O . ALA B 1 217 ? -12.18 -5.5 -2.006 1 96.38 217 ALA B O 1
ATOM 3894 N N . VAL B 1 218 ? -10.477 -5.48 -0.541 1 98.56 218 VAL B N 1
ATOM 3895 C CA . VAL B 1 218 ? -10.492 -4.023 -0.466 1 98.56 218 VAL B CA 1
ATOM 3896 C C . VAL B 1 218 ? -9.117 -3.477 -0.854 1 98.56 218 VAL B C 1
ATOM 3898 O O . VAL B 1 218 ? -8.102 -4.148 -0.678 1 98.56 218 VAL B O 1
ATOM 3901 N N . SER B 1 219 ? -9.078 -2.279 -1.299 1 98.81 219 SER B N 1
ATOM 3902 C CA . SER B 1 219 ? -7.887 -1.652 -1.863 1 98.81 219 SER B CA 1
ATOM 3903 C C . SER B 1 219 ? -6.773 -1.548 -0.827 1 98.81 219 SER B C 1
ATOM 3905 O O . SER B 1 219 ? -5.598 -1.742 -1.148 1 98.81 219 SER B O 1
ATOM 3907 N N . PRO B 1 220 ? -7.043 -1.238 0.474 1 98.88 220 PRO B N 1
ATOM 3908 C CA . PRO B 1 220 ? -5.934 -1.126 1.426 1 98.88 220 PRO B CA 1
ATOM 3909 C C . PRO B 1 220 ? -5.203 -2.449 1.639 1 98.88 220 PRO B C 1
ATOM 3911 O O . PRO B 1 220 ? -3.996 -2.457 1.896 1 98.88 220 PRO B O 1
ATOM 3914 N N . ALA B 1 221 ? -5.914 -3.551 1.551 1 98.81 221 ALA B N 1
ATOM 3915 C CA . ALA B 1 221 ? -5.258 -4.852 1.646 1 98.81 221 ALA B CA 1
ATOM 3916 C C . ALA B 1 221 ? -4.34 -5.09 0.449 1 98.81 221 ALA B C 1
ATOM 3918 O O . ALA B 1 221 ? -3.25 -5.648 0.597 1 98.81 221 ALA B O 1
ATOM 3919 N N . CYS B 1 222 ? -4.797 -4.668 -0.712 1 98.81 222 CYS B N 1
ATOM 3920 C CA . CYS B 1 222 ? -4.004 -4.816 -1.929 1 98.81 222 CYS B CA 1
ATOM 3921 C C . CYS B 1 222 ? -2.752 -3.949 -1.872 1 98.81 222 CYS B C 1
ATOM 3923 O O . CYS B 1 222 ? -1.668 -4.391 -2.254 1 98.81 222 CYS B O 1
ATOM 3925 N N . THR B 1 223 ? -2.873 -2.713 -1.331 1 98.81 223 THR B N 1
ATOM 3926 C CA . THR B 1 223 ? -1.711 -1.838 -1.229 1 98.81 223 THR B CA 1
ATOM 3927 C C . THR B 1 223 ? -0.717 -2.377 -0.203 1 98.81 223 THR B C 1
ATOM 3929 O O . THR B 1 223 ? 0.496 -2.252 -0.381 1 98.81 223 THR B O 1
ATOM 3932 N N . LEU B 1 224 ? -1.233 -2.971 0.865 1 98.88 224 LEU B N 1
ATOM 3933 C CA . LEU B 1 224 ? -0.348 -3.607 1.835 1 98.88 224 LEU B CA 1
ATOM 3934 C C . LEU B 1 224 ? 0.455 -4.727 1.185 1 98.88 224 LEU B C 1
ATOM 3936 O O . LEU B 1 224 ? 1.669 -4.824 1.382 1 98.88 224 LEU B O 1
ATOM 3940 N N . ALA B 1 225 ? -0.243 -5.527 0.457 1 98.81 225 ALA B N 1
ATOM 3941 C CA . ALA B 1 225 ? 0.427 -6.629 -0.234 1 98.81 225 ALA B CA 1
ATOM 3942 C C . ALA B 1 225 ? 1.562 -6.113 -1.113 1 98.81 225 ALA B C 1
ATOM 3944 O O . ALA B 1 225 ? 2.658 -6.68 -1.121 1 98.81 225 ALA B O 1
ATOM 3945 N N . ALA B 1 226 ? 1.305 -5.059 -1.836 1 98.81 226 ALA B N 1
ATOM 3946 C CA . ALA B 1 226 ? 2.297 -4.484 -2.74 1 98.81 226 ALA B CA 1
ATOM 3947 C C . ALA B 1 226 ? 3.514 -3.979 -1.971 1 98.81 226 ALA B C 1
ATOM 3949 O O . ALA B 1 226 ? 4.648 -4.121 -2.43 1 98.81 226 ALA B O 1
ATOM 3950 N N . SER B 1 227 ? 3.273 -3.369 -0.833 1 98.81 227 SER B N 1
ATOM 3951 C CA . SER B 1 227 ? 4.363 -2.867 -0.003 1 98.81 227 SER B CA 1
ATOM 3952 C C . SER B 1 227 ? 5.273 -4 0.459 1 98.81 227 SER B C 1
ATOM 3954 O O . SER B 1 227 ? 6.496 -3.893 0.376 1 98.81 227 SER B O 1
ATOM 3956 N N . LEU B 1 228 ? 4.645 -5.047 0.895 1 98.81 228 LEU B N 1
ATOM 3957 C CA . LEU B 1 228 ? 5.383 -6.199 1.401 1 98.81 228 LEU B CA 1
ATOM 3958 C C . LEU B 1 228 ? 6.195 -6.855 0.289 1 98.81 228 LEU B C 1
ATOM 3960 O O . LEU B 1 228 ? 7.391 -7.109 0.454 1 98.81 228 LEU B O 1
ATOM 3964 N N . VAL B 1 229 ? 5.59 -7.051 -0.846 1 98.88 229 VAL B N 1
ATOM 3965 C CA . VAL B 1 229 ? 6.223 -7.727 -1.975 1 98.88 229 VAL B CA 1
ATOM 3966 C C . VAL B 1 229 ? 7.391 -6.887 -2.488 1 98.88 229 VAL B C 1
ATOM 3968 O O . VAL B 1 229 ? 8.492 -7.402 -2.693 1 98.88 229 VAL B O 1
ATOM 3971 N N . ALA B 1 230 ? 7.156 -5.613 -2.674 1 98.88 230 ALA B N 1
ATOM 3972 C CA . ALA B 1 230 ? 8.188 -4.746 -3.23 1 98.88 230 ALA B CA 1
ATOM 3973 C C . ALA B 1 230 ? 9.422 -4.711 -2.33 1 98.88 230 ALA B C 1
ATOM 3975 O O . ALA B 1 230 ? 10.555 -4.73 -2.814 1 98.88 230 ALA B O 1
ATOM 3976 N N . THR B 1 231 ? 9.195 -4.688 -1.032 1 98.88 231 THR B N 1
ATOM 3977 C CA . THR B 1 231 ? 10.312 -4.672 -0.094 1 98.88 231 THR B CA 1
ATOM 3978 C C . THR B 1 231 ? 11.102 -5.977 -0.166 1 98.88 231 THR B C 1
ATOM 3980 O O . THR B 1 231 ? 12.336 -5.969 -0.161 1 98.88 231 THR B O 1
ATOM 3983 N N . GLU B 1 232 ? 10.414 -7.086 -0.277 1 98.81 232 GLU B N 1
ATOM 3984 C CA . GLU B 1 232 ? 11.094 -8.375 -0.375 1 98.81 232 GLU B CA 1
ATOM 3985 C C . GLU B 1 232 ? 11.906 -8.477 -1.666 1 98.81 232 GLU B C 1
ATOM 3987 O O . GLU B 1 232 ? 12.977 -9.086 -1.688 1 98.81 232 GLU B O 1
ATOM 3992 N N . ILE B 1 233 ? 11.352 -7.926 -2.701 1 98.81 233 ILE B N 1
ATOM 3993 C CA . ILE B 1 233 ? 12.047 -7.949 -3.982 1 98.81 233 ILE B CA 1
ATOM 3994 C C . ILE B 1 233 ? 13.359 -7.168 -3.873 1 98.81 233 ILE B C 1
ATOM 3996 O O . ILE B 1 233 ? 14.383 -7.582 -4.422 1 98.81 233 ILE B O 1
ATOM 4000 N N . VAL B 1 234 ? 13.344 -6.062 -3.148 1 98.81 234 VAL B N 1
ATOM 4001 C CA . VAL B 1 234 ? 14.57 -5.316 -2.896 1 98.81 234 VAL B CA 1
ATOM 4002 C C . VAL B 1 234 ? 15.578 -6.207 -2.174 1 98.81 234 VAL B C 1
ATOM 4004 O O . VAL B 1 234 ? 16.75 -6.277 -2.561 1 98.81 234 VAL B O 1
ATOM 4007 N N . LYS B 1 235 ? 15.102 -6.945 -1.148 1 98.75 235 LYS B N 1
ATOM 4008 C CA . LYS B 1 235 ? 15.992 -7.84 -0.416 1 98.75 235 LYS B CA 1
ATOM 4009 C C . LYS B 1 235 ? 16.609 -8.883 -1.344 1 98.75 235 LYS B C 1
ATOM 4011 O O . LYS B 1 235 ? 17.812 -9.125 -1.309 1 98.75 235 LYS B O 1
ATOM 4016 N N . ILE B 1 236 ? 15.797 -9.43 -2.174 1 98.81 236 ILE B N 1
ATOM 4017 C CA . ILE B 1 236 ? 16.203 -10.531 -3.037 1 98.81 236 ILE B CA 1
ATOM 4018 C C . ILE B 1 236 ? 17.203 -10.031 -4.074 1 98.81 236 ILE B C 1
ATOM 4020 O O . ILE B 1 236 ? 18.234 -10.68 -4.312 1 98.81 236 ILE B O 1
ATOM 4024 N N . LEU B 1 237 ? 16.938 -8.875 -4.652 1 98.62 237 LEU B N 1
ATOM 4025 C CA . LEU B 1 237 ? 17.719 -8.422 -5.797 1 98.62 237 LEU B CA 1
ATOM 4026 C C . LEU B 1 237 ? 19 -7.73 -5.332 1 98.62 237 LEU B C 1
ATOM 4028 O O . LEU B 1 237 ? 19.984 -7.668 -6.074 1 98.62 237 LEU B O 1
ATOM 4032 N N . THR B 1 238 ? 18.984 -7.188 -4.078 1 97.88 238 THR B N 1
ATOM 4033 C CA . THR B 1 238 ? 20.125 -6.371 -3.676 1 97.88 238 THR B CA 1
ATOM 4034 C C . THR B 1 238 ? 20.891 -7.035 -2.533 1 97.88 238 THR B C 1
ATOM 4036 O O . THR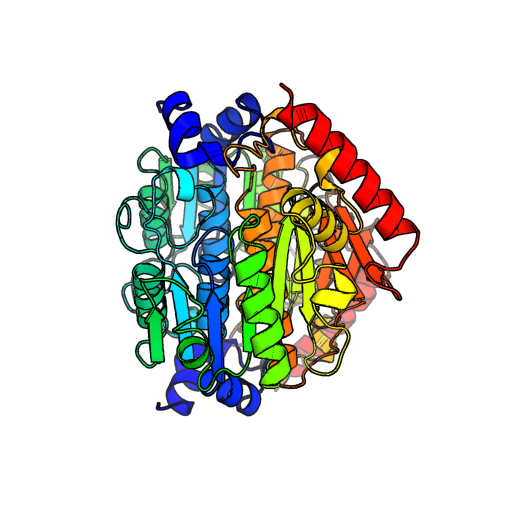 B 1 238 ? 22.031 -6.668 -2.248 1 97.88 238 THR B O 1
ATOM 4039 N N . GLY B 1 239 ? 20.234 -7.945 -1.876 1 96.56 239 GLY B N 1
ATOM 4040 C CA . GLY B 1 239 ? 20.844 -8.562 -0.713 1 96.56 239 GLY B CA 1
ATOM 4041 C C . GLY B 1 239 ? 20.688 -7.75 0.555 1 96.56 239 GLY B C 1
ATOM 4042 O O . GLY B 1 239 ? 21.172 -8.141 1.619 1 96.56 239 GLY B O 1
ATOM 4043 N N . LYS B 1 240 ? 19.922 -6.684 0.458 1 95 240 LYS B N 1
ATOM 4044 C CA . LYS B 1 240 ? 19.672 -5.828 1.615 1 95 240 LYS B CA 1
ATOM 4045 C C . LYS B 1 240 ? 18.641 -6.465 2.557 1 95 240 LYS B C 1
ATOM 4047 O O . LYS B 1 240 ? 17.625 -6.996 2.107 1 95 240 LYS B O 1
ATOM 4052 N N . GLY B 1 241 ? 18.875 -6.438 3.842 1 94.19 241 GLY B N 1
ATOM 4053 C CA . GLY B 1 241 ? 17.906 -6.957 4.801 1 94.19 241 GLY B CA 1
ATOM 4054 C C . GLY B 1 241 ? 17.922 -8.469 4.902 1 94.19 241 GLY B C 1
ATOM 4055 O O . GLY B 1 241 ? 18.734 -9.133 4.242 1 94.19 241 GLY B O 1
ATOM 4056 N N . GLU B 1 242 ? 17.062 -8.961 5.715 1 95.25 242 GLU B N 1
ATOM 4057 C CA . GLU B 1 242 ? 17 -10.398 5.957 1 95.25 242 GLU B CA 1
ATOM 4058 C C . GLU B 1 242 ? 15.75 -11.008 5.328 1 95.25 242 GLU B C 1
ATOM 4060 O O . GLU B 1 242 ? 14.648 -10.469 5.477 1 95.25 242 GLU B O 1
ATOM 4065 N N . LEU B 1 243 ? 15.977 -12.086 4.586 1 97.19 243 LEU B N 1
ATOM 4066 C CA . LEU B 1 243 ? 14.867 -12.836 4.012 1 97.19 243 LEU B CA 1
ATOM 4067 C C . LEU B 1 243 ? 14.32 -13.852 5.004 1 97.19 243 LEU B C 1
ATOM 4069 O O . LEU B 1 243 ? 15.086 -14.469 5.75 1 97.19 243 LEU B O 1
ATOM 4073 N N . ARG B 1 244 ? 13.055 -13.992 5.012 1 97.69 244 ARG B N 1
ATOM 4074 C CA . ARG B 1 244 ? 12.375 -15.008 5.805 1 97.69 244 ARG B CA 1
ATOM 4075 C C . ARG B 1 244 ? 11.492 -15.898 4.926 1 97.69 244 ARG B C 1
ATOM 4077 O O . ARG B 1 244 ? 10.266 -15.797 4.969 1 97.69 244 ARG B O 1
ATOM 4084 N N . PRO B 1 245 ? 12.109 -16.688 4.172 1 98.38 245 PRO B N 1
ATOM 4085 C CA . PRO B 1 245 ? 11.344 -17.516 3.242 1 98.38 245 PRO B CA 1
ATOM 4086 C C . PRO B 1 245 ? 10.523 -18.594 3.949 1 98.38 245 PRO B C 1
ATOM 4088 O O . PRO B 1 245 ? 10.711 -18.828 5.148 1 98.38 245 PRO B O 1
ATOM 4091 N N . ILE B 1 246 ? 9.656 -19.156 3.209 1 98.12 246 ILE B N 1
ATOM 4092 C CA . ILE B 1 246 ? 8.945 -20.359 3.666 1 98.12 246 ILE B CA 1
ATOM 4093 C C . ILE B 1 246 ? 9.938 -21.359 4.246 1 98.12 246 ILE B C 1
ATOM 4095 O O . ILE B 1 246 ? 11.008 -21.578 3.676 1 98.12 246 ILE B O 1
ATOM 4099 N N . PRO B 1 247 ? 9.594 -21.906 5.492 1 98.06 247 PRO B N 1
ATOM 4100 C CA . PRO B 1 247 ? 8.25 -22.016 6.062 1 98.06 247 PRO B CA 1
ATOM 4101 C C . PRO B 1 247 ? 7.902 -20.844 6.98 1 98.06 247 PRO B C 1
ATOM 4103 O O . PRO B 1 247 ? 6.953 -20.938 7.766 1 98.06 247 PRO B O 1
ATOM 4106 N N . CYS B 1 248 ? 8.68 -19.781 6.949 1 98.19 248 CYS B N 1
ATOM 4107 C CA . CYS B 1 248 ? 8.312 -18.547 7.648 1 98.19 248 CYS B CA 1
ATOM 4108 C C . CYS B 1 248 ? 7.246 -17.781 6.883 1 98.19 248 CYS B C 1
ATOM 4110 O O . CYS B 1 248 ? 7.105 -17.953 5.672 1 98.19 248 CYS B O 1
ATOM 4112 N N . TYR B 1 249 ? 6.422 -17.016 7.609 1 97.88 249 TYR B N 1
ATOM 4113 C CA . TYR B 1 249 ? 5.41 -16.156 7 1 97.88 249 TYR B CA 1
ATOM 4114 C C . TYR B 1 249 ? 5.234 -14.867 7.797 1 97.88 249 TYR B C 1
ATOM 4116 O O . TYR B 1 249 ? 5.699 -14.766 8.93 1 97.88 249 TYR B O 1
ATOM 4124 N N . LEU B 1 250 ? 4.73 -13.875 7.145 1 98.44 250 LEU B N 1
ATOM 4125 C CA . LEU B 1 250 ? 4.328 -12.625 7.777 1 98.44 250 LEU B CA 1
ATOM 4126 C C . LEU B 1 250 ? 2.854 -12.336 7.516 1 98.44 250 LEU B C 1
ATOM 4128 O O . LEU B 1 250 ? 2.395 -12.414 6.371 1 98.44 250 LEU B O 1
ATOM 4132 N N . GLN B 1 251 ? 2.092 -12.07 8.555 1 98.5 251 GLN B N 1
ATOM 4133 C CA . GLN B 1 251 ? 0.689 -11.68 8.453 1 98.5 251 GLN B CA 1
ATOM 4134 C C . GLN B 1 251 ? 0.419 -10.391 9.211 1 98.5 251 GLN B C 1
ATOM 4136 O O . GLN B 1 251 ? 0.936 -10.188 10.312 1 98.5 251 GLN B O 1
ATOM 4141 N N . PHE B 1 252 ? -0.252 -9.516 8.578 1 98.5 252 PHE B N 1
ATOM 4142 C CA . PHE B 1 252 ? -0.653 -8.258 9.195 1 98.5 252 PHE B CA 1
ATOM 4143 C C . PHE B 1 252 ? -2.121 -7.961 8.914 1 98.5 252 PHE B C 1
ATOM 4145 O O . PHE B 1 252 ? -2.518 -7.812 7.754 1 98.5 252 PHE B O 1
ATOM 4152 N N . ASP B 1 253 ? -2.975 -7.957 9.938 1 98.62 253 ASP B N 1
ATOM 4153 C CA . ASP B 1 253 ? -4.355 -7.488 9.859 1 98.62 253 ASP B CA 1
ATOM 4154 C C . ASP B 1 253 ? -4.492 -6.078 10.422 1 98.62 253 ASP B C 1
ATOM 4156 O O . ASP B 1 253 ? -4.492 -5.895 11.641 1 98.62 253 ASP B O 1
ATOM 4160 N N . MET B 1 254 ? -4.684 -5.141 9.578 1 98.5 254 MET B N 1
ATOM 4161 C CA . MET B 1 254 ? -4.652 -3.729 9.953 1 98.5 254 MET B CA 1
ATOM 4162 C C . MET B 1 254 ? -5.926 -3.334 10.695 1 98.5 254 MET B C 1
ATOM 4164 O O . MET B 1 254 ? -5.91 -2.418 11.516 1 98.5 254 MET B O 1
ATOM 4168 N N . LEU B 1 255 ? -7.02 -3.996 10.367 1 98.62 255 LEU B N 1
ATOM 4169 C CA . LEU B 1 255 ? -8.273 -3.678 11.047 1 98.62 255 LEU B CA 1
ATOM 4170 C C . LEU B 1 255 ? -8.211 -4.086 12.516 1 98.62 255 LEU B C 1
ATOM 4172 O O . LEU B 1 255 ? -8.648 -3.336 13.391 1 98.62 255 LEU B O 1
ATOM 4176 N N . LEU B 1 256 ? -7.594 -5.234 12.758 1 98 256 LEU B N 1
ATOM 4177 C CA . LEU B 1 256 ? -7.52 -5.766 14.117 1 98 256 LEU B CA 1
ATOM 4178 C C . LEU B 1 256 ? -6.227 -5.332 14.797 1 98 256 LEU B C 1
ATOM 4180 O O . LEU B 1 256 ? -6.047 -5.562 16 1 98 256 LEU B O 1
ATOM 4184 N N . ASN B 1 257 ? -5.34 -4.758 14.109 1 96.94 257 ASN B N 1
ATOM 4185 C CA . ASN B 1 257 ? -4.016 -4.406 14.609 1 96.94 257 ASN B CA 1
ATOM 4186 C C . ASN B 1 257 ? -3.264 -5.633 15.117 1 96.94 257 ASN B C 1
ATOM 4188 O O . ASN B 1 257 ? -2.738 -5.625 16.234 1 96.94 257 ASN B O 1
ATOM 4192 N N . LYS B 1 258 ? -3.174 -6.648 14.281 1 97.19 258 LYS B N 1
ATOM 4193 C CA . LYS B 1 258 ? -2.467 -7.879 14.617 1 97.19 258 LYS B CA 1
ATOM 4194 C C . LYS B 1 258 ? -1.389 -8.195 13.586 1 97.19 258 LYS B C 1
ATOM 4196 O O . LYS B 1 258 ? -1.643 -8.148 12.383 1 97.19 258 LYS B O 1
ATOM 4201 N N . VAL B 1 259 ? -0.229 -8.406 14.078 1 97.25 259 VAL B N 1
ATOM 4202 C CA . VAL B 1 259 ? 0.886 -8.805 13.227 1 97.25 259 VAL B CA 1
ATOM 4203 C C . VAL B 1 259 ? 1.488 -10.109 13.734 1 97.25 259 VAL B C 1
ATOM 4205 O O . VAL B 1 259 ? 1.612 -10.312 14.945 1 97.25 259 VAL B O 1
ATOM 4208 N N . LYS B 1 260 ? 1.756 -10.992 12.844 1 97.38 260 LYS B N 1
ATOM 4209 C CA . LYS B 1 260 ? 2.406 -12.25 13.203 1 97.38 260 LYS B CA 1
ATOM 4210 C C . LYS B 1 260 ? 3.514 -12.594 12.211 1 97.38 260 LYS B C 1
ATOM 4212 O O . LYS B 1 260 ? 3.285 -12.609 11 1 97.38 260 LYS B O 1
ATOM 4217 N N . MET B 1 261 ? 4.664 -12.719 12.664 1 97.12 261 MET B N 1
ATOM 4218 C CA . MET B 1 261 ? 5.777 -13.32 11.945 1 97.12 261 MET B CA 1
ATOM 4219 C C . MET B 1 261 ? 6.074 -14.719 12.477 1 97.12 261 MET B C 1
ATOM 4221 O O . MET B 1 261 ? 6.828 -14.875 13.438 1 97.12 261 MET B O 1
ATOM 4225 N N . GLY B 1 262 ? 5.488 -15.703 11.828 1 97 262 GLY B N 1
ATOM 4226 C CA . GLY B 1 262 ? 5.535 -17.062 12.359 1 97 262 GLY B CA 1
ATOM 4227 C C . GLY B 1 262 ? 6.227 -18.047 11.43 1 97 262 GLY B C 1
ATOM 4228 O O . GLY B 1 262 ? 6.879 -17.641 10.469 1 97 262 GLY B O 1
ATOM 4229 N N . LYS B 1 263 ? 6.215 -19.25 11.859 1 96.69 263 LYS B N 1
ATOM 4230 C CA . LYS B 1 263 ? 6.824 -20.359 11.133 1 96.69 263 LYS B CA 1
ATOM 4231 C C . LYS B 1 263 ? 5.977 -21.625 11.234 1 96.69 263 LYS B C 1
ATOM 4233 O O . LYS B 1 263 ? 5.469 -21.953 12.305 1 96.69 263 LYS B O 1
ATOM 4238 N N . ILE B 1 264 ? 5.699 -22.188 10.047 1 96.62 264 ILE B N 1
ATOM 4239 C CA . ILE B 1 264 ? 5.098 -23.516 10.023 1 96.62 264 ILE B CA 1
ATOM 4240 C C . ILE B 1 264 ? 6.148 -24.547 9.625 1 96.62 264 ILE B C 1
ATOM 4242 O O . ILE B 1 264 ? 6.164 -25.016 8.484 1 96.62 264 ILE B O 1
ATOM 4246 N N . ALA B 1 265 ? 6.887 -25.031 10.516 1 94.56 265 ALA B N 1
ATOM 4247 C CA . ALA B 1 265 ? 8.141 -25.75 10.305 1 94.56 265 ALA B CA 1
ATOM 4248 C C . ALA B 1 265 ? 7.93 -26.953 9.391 1 94.56 265 ALA B C 1
ATOM 4250 O O . ALA B 1 265 ? 8.766 -27.25 8.539 1 94.56 265 ALA B O 1
ATOM 4251 N N . LEU B 1 266 ? 6.82 -27.641 9.516 1 95.56 266 LEU B N 1
ATOM 4252 C CA . LEU B 1 266 ? 6.629 -28.859 8.742 1 95.56 266 LEU B CA 1
ATOM 4253 C C . LEU B 1 266 ? 5.691 -28.625 7.566 1 95.56 266 LEU B C 1
ATOM 4255 O O . LEU B 1 266 ? 5.227 -29.562 6.934 1 95.56 266 LEU B O 1
ATOM 4259 N N . GLY B 1 267 ? 5.371 -27.328 7.32 1 96.06 267 GLY B N 1
ATOM 4260 C CA . GLY B 1 267 ? 4.434 -27.031 6.254 1 96.06 267 GLY B CA 1
ATOM 4261 C C . GLY B 1 267 ? 3.119 -27.781 6.391 1 96.06 267 GLY B C 1
ATOM 4262 O O . GLY B 1 267 ? 2.506 -27.781 7.457 1 96.06 267 GLY B O 1
ATOM 4263 N N . ALA B 1 268 ? 2.77 -28.422 5.355 1 95.81 268 ALA B N 1
ATOM 4264 C CA . ALA B 1 268 ? 1.485 -29.109 5.301 1 95.81 268 ALA B CA 1
ATOM 4265 C C . ALA B 1 268 ? 1.474 -30.312 6.242 1 95.81 268 ALA B C 1
ATOM 4267 O O . ALA B 1 268 ? 0.407 -30.828 6.598 1 95.81 268 ALA B O 1
ATOM 4268 N N . LYS B 1 269 ? 2.6 -30.781 6.633 1 95.12 269 LYS B N 1
ATOM 4269 C CA . LYS B 1 269 ? 2.691 -31.953 7.492 1 95.12 269 LYS B CA 1
ATOM 4270 C C . LYS B 1 269 ? 2.486 -31.578 8.961 1 95.12 269 LYS B C 1
ATOM 4272 O O . LYS B 1 269 ? 2.379 -32.469 9.812 1 95.12 269 LYS B O 1
ATOM 4277 N N . SER B 1 270 ? 2.432 -30.328 9.25 1 95.44 270 SER B N 1
ATOM 4278 C CA . SER B 1 270 ? 2.188 -29.891 10.617 1 95.44 270 SER B CA 1
ATOM 4279 C C . SER B 1 270 ? 0.8 -30.312 11.094 1 95.44 270 SER B C 1
ATOM 4281 O O . SER B 1 270 ? -0.172 -30.234 10.344 1 95.44 270 SER B O 1
ATOM 4283 N N . PRO B 1 271 ? 0.709 -30.75 12.297 1 94.56 271 PRO B N 1
ATOM 4284 C CA . PRO B 1 271 ? -0.597 -31.156 12.828 1 94.56 271 PRO B CA 1
ATOM 4285 C C . PRO B 1 271 ? -1.631 -30.031 12.758 1 94.56 271 PRO B C 1
ATOM 4287 O O . PRO B 1 271 ? -2.795 -30.281 12.438 1 94.56 271 PRO B O 1
ATOM 4290 N N . SER B 1 272 ? -1.215 -28.906 13.055 1 93.25 272 SER B N 1
ATOM 4291 C CA . SER B 1 272 ? -2.139 -27.766 13.023 1 93.25 272 SER B CA 1
ATOM 4292 C C . SER B 1 272 ? -2.652 -27.516 11.609 1 93.25 272 SER B C 1
ATOM 4294 O O . SER B 1 272 ? -3.832 -27.219 11.414 1 93.25 272 SER B O 1
ATOM 4296 N N . GLN B 1 273 ? -1.788 -27.656 10.641 1 94 273 GLN B N 1
ATOM 4297 C CA . GLN B 1 273 ? -2.186 -27.422 9.25 1 94 273 GLN B CA 1
ATOM 4298 C C . GLN B 1 273 ? -3.107 -28.547 8.758 1 94 273 GLN B C 1
ATOM 4300 O O . GLN B 1 273 ? -4.039 -28.281 7.996 1 94 273 GLN B O 1
ATOM 4305 N N . LYS B 1 274 ? -2.822 -29.734 9.211 1 95.19 274 LYS B N 1
ATOM 4306 C CA . LYS B 1 274 ? -3.688 -30.859 8.852 1 95.19 274 LYS B CA 1
ATOM 4307 C C . LYS B 1 274 ? -5.098 -30.656 9.406 1 95.19 274 LYS B C 1
ATOM 4309 O O . LYS B 1 274 ? -6.082 -30.891 8.703 1 95.19 274 LYS B O 1
ATOM 4314 N N . LYS B 1 275 ? -5.105 -30.312 10.609 1 96 275 LYS B N 1
ATOM 4315 C CA . LYS B 1 275 ? -6.402 -30.062 11.234 1 96 275 LYS B CA 1
ATOM 4316 C C . LYS B 1 275 ? -7.16 -28.953 10.523 1 96 275 LYS B C 1
ATOM 4318 O O . LYS B 1 275 ? -8.359 -29.078 10.258 1 96 275 LYS B O 1
ATOM 4323 N N . LYS B 1 276 ? -6.512 -27.891 10.281 1 94.88 276 LYS B N 1
ATOM 4324 C CA . LYS B 1 276 ? -7.125 -26.766 9.586 1 94.88 276 LYS B CA 1
ATOM 4325 C C . LYS B 1 276 ? -7.637 -27.172 8.211 1 94.88 276 LYS B C 1
ATOM 4327 O O . LYS B 1 276 ? -8.734 -26.781 7.812 1 94.88 276 LYS B O 1
ATOM 4332 N N . ARG B 1 277 ? -6.828 -27.828 7.496 1 95.06 277 ARG B N 1
ATOM 4333 C CA . ARG B 1 277 ? -7.203 -28.312 6.176 1 95.06 277 ARG B CA 1
ATOM 4334 C C . ARG B 1 277 ? -8.484 -29.141 6.238 1 95.06 277 ARG B C 1
ATOM 4336 O O . ARG B 1 277 ? -9.375 -28.984 5.395 1 95.06 277 ARG B O 1
ATOM 4343 N N . ARG B 1 278 ? -8.594 -29.984 7.184 1 94.81 278 ARG B N 1
ATOM 4344 C CA . ARG B 1 278 ? -9.781 -30.812 7.359 1 94.81 278 ARG B CA 1
ATOM 4345 C C . ARG B 1 278 ? -11.016 -29.969 7.641 1 94.81 278 ARG B C 1
ATOM 4347 O O . ARG B 1 278 ? -12.086 -30.219 7.086 1 94.81 278 ARG B O 1
ATOM 4354 N N . LEU B 1 279 ? -10.852 -29.016 8.461 1 94 279 LEU B N 1
ATOM 4355 C CA . LEU B 1 279 ? -11.961 -28.141 8.82 1 94 279 LEU B CA 1
ATOM 4356 C C . LEU B 1 279 ? -12.445 -27.359 7.609 1 94 279 LEU B C 1
ATOM 4358 O O . LEU B 1 279 ? -13.656 -27.203 7.406 1 94 279 LEU B O 1
ATOM 4362 N N . ILE B 1 280 ? -11.523 -26.875 6.855 1 92.5 280 ILE B N 1
ATOM 4363 C CA . ILE B 1 280 ? -11.875 -26.125 5.66 1 92.5 280 ILE B CA 1
ATOM 4364 C C . ILE B 1 280 ? -12.594 -27.031 4.664 1 92.5 280 ILE B C 1
ATOM 4366 O O . ILE B 1 280 ? -13.594 -26.641 4.062 1 92.5 280 ILE B O 1
ATOM 4370 N N . MET B 1 281 ? -12.07 -28.234 4.578 1 91.25 281 MET B N 1
ATOM 4371 C CA . MET B 1 281 ? -12.656 -29.219 3.67 1 91.25 281 MET B CA 1
ATOM 4372 C C . MET B 1 281 ? -14.102 -29.516 4.059 1 91.25 281 MET B C 1
ATOM 4374 O O . MET B 1 281 ? -14.977 -29.594 3.195 1 91.25 281 MET B O 1
ATOM 4378 N N . GLU B 1 282 ? -14.375 -29.609 5.32 1 90.81 282 GLU B N 1
ATOM 4379 C CA . GLU B 1 282 ? -15.719 -29.859 5.82 1 90.81 282 GLU B CA 1
ATOM 4380 C C . GLU B 1 282 ? -16.672 -28.719 5.496 1 90.81 282 GLU B C 1
ATOM 4382 O O . GLU B 1 282 ? -17.812 -28.938 5.09 1 90.81 282 GLU B O 1
ATOM 4387 N N . ASN B 1 283 ? -16.172 -27.562 5.621 1 85.69 283 ASN B N 1
ATOM 4388 C CA . ASN B 1 283 ? -16.984 -26.391 5.328 1 85.69 283 ASN B CA 1
ATOM 4389 C C . ASN B 1 283 ? -17.297 -26.281 3.838 1 85.69 283 ASN B C 1
ATOM 4391 O O . ASN B 1 283 ? -18.406 -25.891 3.457 1 85.69 283 ASN B O 1
ATOM 4395 N N . LEU B 1 284 ? -16.297 -26.609 3.084 1 81.38 284 LEU B N 1
ATOM 4396 C CA . LEU B 1 284 ? -16.469 -26.547 1.637 1 81.38 284 LEU B CA 1
ATOM 4397 C C . LEU B 1 284 ? -17.484 -27.594 1.159 1 81.38 284 LEU B C 1
ATOM 4399 O O . LEU B 1 284 ? -18.281 -27.328 0.259 1 81.38 284 LEU B O 1
ATOM 4403 N N . LEU B 1 285 ? -17.391 -28.734 1.708 1 78.44 285 LEU B N 1
ATOM 4404 C CA . LEU B 1 285 ? -18.297 -29.828 1.336 1 78.44 285 LEU B CA 1
ATOM 4405 C C . LEU B 1 285 ? -19.734 -29.5 1.738 1 78.44 285 LEU B C 1
ATOM 4407 O O . LEU B 1 285 ? -20.672 -29.812 1.007 1 78.44 285 LEU B O 1
ATOM 4411 N N . MET B 1 286 ? -19.875 -28.828 2.793 1 72 286 MET B N 1
ATOM 4412 C CA . MET B 1 286 ? -21.203 -28.438 3.256 1 72 286 MET B CA 1
ATOM 4413 C C . MET B 1 286 ? -21.797 -27.375 2.338 1 72 286 MET B C 1
ATOM 4415 O O . MET B 1 286 ? -23 -27.422 2.033 1 72 286 MET B O 1
ATOM 4419 N N . LYS B 1 287 ? -21.172 -26.516 1.83 1 71.69 287 LYS B N 1
ATOM 4420 C CA . LYS B 1 287 ? -21.656 -25.438 0.981 1 71.69 287 LYS B CA 1
ATOM 4421 C C . LYS B 1 287 ? -21.906 -25.922 -0.442 1 71.69 287 LYS B C 1
ATOM 4423 O O . LYS B 1 287 ? -22.672 -25.297 -1.186 1 71.69 287 LYS B O 1
ATOM 4428 N N . SER B 1 288 ? -21.141 -26.859 -0.873 1 66 288 SER B N 1
ATOM 4429 C CA . SER B 1 288 ? -21.312 -27.422 -2.209 1 66 288 SER B CA 1
ATOM 4430 C C . SER B 1 288 ? -22.625 -28.203 -2.309 1 66 288 SER B C 1
ATOM 4432 O O . SER B 1 288 ? -23.156 -28.391 -3.404 1 66 288 SER B O 1
ATOM 4434 N N . GLU B 1 289 ? -23.125 -28.594 -1.227 1 57.25 289 GLU B N 1
ATOM 4435 C CA . GLU B 1 289 ? -24.391 -29.312 -1.19 1 57.25 289 GLU B CA 1
ATOM 4436 C C . GLU B 1 289 ? -25.578 -28.359 -1.162 1 57.25 289 GLU B C 1
ATOM 4438 O O . GLU B 1 289 ? -26.688 -28.719 -1.547 1 57.25 289 GLU B O 1
ATOM 4443 N N . ASP B 1 290 ? -25.422 -27.078 -0.869 1 53.84 290 ASP B N 1
ATOM 4444 C CA . ASP B 1 290 ? -26.5 -26.109 -0.85 1 53.84 290 ASP B CA 1
ATOM 4445 C C . ASP B 1 290 ? -26.672 -25.438 -2.217 1 53.84 290 ASP B C 1
ATOM 4447 O O . ASP B 1 290 ? -25.688 -25.125 -2.885 1 53.84 290 ASP B O 1
#

Solvent-accessible surface area (backbone atoms only — not comparable to full-atom values): 28622 Å² total; per-residue (Å²): 125,69,58,66,60,40,42,68,33,36,35,34,35,36,39,29,68,36,52,71,66,45,46,50,47,34,38,72,34,25,41,26,32,40,22,40,39,53,40,21,26,40,35,51,53,37,33,42,24,62,33,44,21,27,37,31,30,20,17,59,50,52,32,48,60,52,38,30,18,34,15,71,61,34,30,67,88,37,53,72,34,47,32,20,58,52,44,46,54,52,43,35,36,62,35,75,78,45,46,70,47,70,33,59,81,31,80,44,91,88,42,41,66,68,57,53,58,81,42,58,35,37,39,56,27,56,63,85,85,47,52,68,60,49,50,52,50,52,54,51,30,32,76,70,64,19,38,36,34,38,43,46,59,43,51,57,7,26,27,39,40,33,34,42,43,86,49,57,47,70,42,55,36,30,60,50,59,93,81,52,50,71,69,56,45,52,20,25,45,53,35,53,64,38,83,70,64,68,36,67,79,65,40,42,68,85,47,46,33,77,91,75,69,43,62,45,51,40,17,35,7,22,31,36,18,23,16,54,49,44,48,50,47,48,25,69,74,59,62,49,65,74,85,63,39,38,53,26,37,39,38,38,33,62,50,77,70,43,75,46,79,49,67,43,87,53,28,32,72,27,67,69,43,44,53,45,20,51,53,45,40,52,53,52,56,57,55,70,73,103,123,69,58,67,61,40,42,70,31,37,36,35,35,36,41,26,68,35,52,72,66,46,46,50,46,34,39,71,34,25,40,27,31,42,23,40,40,56,40,22,26,40,35,52,53,37,34,43,25,62,35,44,21,27,36,30,32,19,16,59,51,53,32,47,62,52,38,31,17,33,15,73,62,36,30,68,89,38,52,73,35,46,30,19,56,52,45,47,53,51,44,36,35,61,36,76,76,44,47,69,46,70,32,60,80,32,80,44,91,86,43,43,65,66,58,52,58,81,42,58,34,38,39,54,27,56,62,85,83,48,52,69,60,49,50,51,49,52,54,50,29,32,75,70,64,19,39,36,33,38,43,46,60,43,52,56,7,25,27,41,42,33,34,43,42,86,49,57,46,69,43,54,37,32,59,48,60,92,81,53,49,71,69,55,44,52,21,24,44,53,36,55,63,38,83,72,65,69,39,67,80,68,39,41,67,85,48,45,32,78,90,74,68,42,61,46,50,38,16,34,7,24,32,35,18,23,18,55,49,44,49,49,50,48,26,71,74,58,61,48,62,74,86,63,38,38,54,26,37,38,38,39,32,62,52,77,70,44,75,45,78,49,68,41,88,53,28,32,73,27,67,68,42,44,52,45,21,52,53,45,40,53,54,50,55,56,54,69,74,101

Organism: Geobacter metallireducens (strain ATCC 53774 / DSM 7210 / GS-15) (NCBI:txid269799)